Protein AF-0000000085137287 (afdb_homodimer)

Secondary structure (DSSP, 8-state):
--TT--HHHHHHHHGGGS-HHHHHHHHHHHH-HHHHTT--HHHHHHHHTS-HHHHHHHHHHTT-SSHHHHHHHHHHHHHHH------S-HHHHHHHHHHHHHHHHHHH--HHHHHHHHHHHHH-SEEEEE--HHHHHHHHHHHHHHHHTT--EEEE-SHHHHHHHHTT--TTEEEEEE-SSS-BHHHHHHHHHHHHTT-EEEEEES-SSSHHHHT-SEEEE-SS---TT-TT-HHHHHHHHHHHHHHHHHHHHH-HHHHHHHHHHHHHTGGGB-/--TT--HHHHHHHHGGGS-HHHHHHHHHHHH-HHHHTT--HHHHHHHHTS-HHHHHHHHHHTT-SSHHHHHHHHHHHHHHH------S-HHHHHHHHHHHHHHHHHHH--HHHHHHHHHHHHH-SEEEEE--HHHHHHHHHHHHHHHHTT--EEEE-SHHHHHHHHTT--TTEEEEEE-SSS-BHHHHHHHHHHHHTT-EEEEEES-SSSHHHHT-SEEEE-SS---TT-TT-HHHHHHHHHHHHHHHHHHHHH-HHHHHHHHHHHHHTGGGB-

Nearest PDB structures (foldseek):
  4ivn-assembly1_A  TM=9.674E-01  e=2.406E-26  Vibrio vulnificus YJ016
  4ivn-assembly1_B  TM=9.584E-01  e=4.253E-26  Vibrio vulnificus YJ016
  7en7-assembly1_A  TM=9.319E-01  e=2.308E-12  Escherichia coli K-12
  7en6-assembly1_C  TM=9.602E-01  e=1.830E-11  Escherichia coli
  7en6-assembly1_D  TM=8.905E-01  e=4.078E-12  Escherichia coli

Solvent-accessible surface area (backbone atoms only — not comparable to full-atom values): 27866 Å² total; per-residue (Å²): 104,73,96,81,66,54,50,63,61,51,47,68,73,44,34,85,75,44,56,71,68,46,25,46,43,46,50,49,42,70,73,42,50,82,60,51,37,50,48,39,65,58,43,47,13,58,76,50,72,56,42,55,68,54,52,40,47,46,21,42,74,72,49,22,95,28,54,47,51,36,35,38,45,47,48,55,46,51,53,66,68,46,72,62,68,72,75,60,59,66,64,56,53,54,51,50,47,35,39,47,13,42,52,46,14,62,70,60,53,52,64,67,51,51,50,52,51,31,51,47,60,67,71,27,71,30,35,42,32,40,18,48,73,64,31,25,46,54,41,51,50,45,47,50,54,32,53,38,39,69,44,53,64,48,75,31,58,49,59,69,59,33,36,62,48,23,68,67,48,52,64,54,33,30,36,39,40,33,31,52,68,26,36,46,46,63,57,50,53,28,50,52,41,25,44,74,45,61,30,55,30,36,33,43,22,24,50,82,54,28,67,41,50,74,70,34,78,41,71,49,48,18,24,54,46,54,37,61,87,38,73,73,38,60,30,41,47,50,11,48,50,47,52,48,49,51,40,53,53,47,41,35,72,72,35,66,65,29,51,54,34,34,51,51,50,39,59,72,50,41,83,52,40,89,104,73,96,82,66,54,50,65,60,52,46,69,73,44,33,86,75,44,56,72,67,48,25,47,42,46,51,49,42,69,73,43,52,80,59,50,38,49,48,41,64,56,42,46,13,57,76,49,72,55,42,54,68,55,51,40,48,46,21,41,74,73,48,22,93,29,54,47,51,36,34,36,44,47,47,53,45,50,53,66,68,47,71,62,70,74,74,62,59,66,65,57,53,54,51,50,46,35,40,46,12,43,54,46,15,63,69,60,53,52,64,68,50,51,50,53,51,31,51,48,59,68,69,29,69,31,36,41,32,40,17,46,73,64,33,26,48,54,40,48,50,44,47,51,54,32,53,39,39,68,44,54,63,48,76,33,56,49,58,69,59,33,36,63,48,24,67,67,47,54,64,53,33,30,36,38,41,35,32,53,67,26,37,46,45,63,57,49,53,26,51,52,40,26,43,73,44,60,30,55,31,36,33,42,22,24,49,85,52,28,69,41,50,74,70,33,77,41,69,50,46,17,24,54,47,55,37,61,88,39,73,73,39,61,30,42,48,50,12,47,49,48,52,46,49,50,41,53,54,48,40,36,73,71,36,65,64,28,51,52,35,33,50,51,50,39,59,72,51,42,84,51,40,92

pLDDT: mean 93.68, std 9.42, range [44.84, 98.94]

Sequence (548 aa):
MPENENLLLRLRQSVDGYSRTQQKLGEFVLSDPAKVVYLTITELARESGTSEASVTRLCRTLGCKGYNEFKMALALDLRQVQSVEYGGDEIDNVVNESVQALQDTAKLLDRTLLEAATLALHQAQSVQIYGVAASAILGEYLHYKLLRLGKPAQLFSDMHRAAMNATTLSKNTFVVAISSSGSTRDLLHVVKLARKQGVRVLALSNTPRSPLASLSDIQLVAAKPEGPLSAGALNAKVGVMLLVELLTTSLIALDHKYSDVSQQTASATLPLLLMPENENLLLRLRQSVDGYSRTQQKLGEFVLSDPAKVVYLTITELARESGTSEASVTRLCRTLGCKGYNEFKMALALDLRQVQSVEYGGDEIDNVVNESVQALQDTAKLLDRTLLEAATLALHQAQSVQIYGVAASAILGEYLHYKLLRLGKPAQLFSDMHRAAMNATTLSKNTFVVAISSSGSTRDLLHVVKLARKQGVRVLALSNTPRSPLASLSDIQLVAAKPEGPLSAGALNAKVGVMLLVELLTTSLIALDHKYSDVSQQTASATLPLLL

Organism: Escherichia coli (strain 55989 / EAEC) (NCBI:txid585055)

Radius of gyration: 25.19 Å; Cα contacts (8 Å, |Δi|>4): 951; chains: 2; bounding box: 52×84×53 Å

InterPro domains:
  IPR000281 Helix-turn-helix protein RpiR [PF01418] (6-78)
  IPR000281 Helix-turn-helix protein RpiR [PS51071] (5-81)
  IPR001347 SIS domain [PF01380] (121-249)
  IPR001347 SIS domain [PS51464] (117-257)
  IPR009057 Homedomain-like superfamily [SSF46689] (6-79)
  IPR035472 RpiR-like, SIS domain [cd05013] (114-247)
  IPR036388 Winged helix-like DNA-binding domain superfamily [G3DSA:1.10.10.10] (1-81)
  IPR046348 SIS domain superfamily [SSF53697] (89-258)
  IPR047640 HTH-type transcriptional regulator RpiR-like [PTHR30514] (6-258)

Foldseek 3Di:
DPPDDQLLVVLVVCLVVDDPLSVLLSVVCNVCVVVLLQDDLQRSCVVSVHDSVSQQVNCVVSPHNGDQSVSVSSVVNVCVVCCPCVVDDPVVVLVVLQVVLQVVLVVQFDVVLLVVVLVLQVQAQEEEEEDEDLQLVLVVLLVVLCVLQVHHYDYDHDLVVLQVVLQPDAQSYEYEYEDARQEDVSSLVSLVNNVVNVHAYEYEYQDCDHSNNVSHPGYRHGHDGDGSVQPNRSSSSVSSNVSSVSSSVVNCVVDVSRVVSSVVVVVVCVVVDD/DPPDDQLLVVLVVCLVVDDPLSNLLSVVCNVCVVVLLQDDLQRSCVVSVHDSVSQQVNCVVSPHNGDQSVSVSSVVNVCVVCCPPVVDDPVVVLVVLQVVLQVVLVVQFDVVLLVVVLVLQLQAQEEEEEDEDLQLVLVVLLVVLCVLQVHHYDYDHDLVVLQVVLQPDAQSYEYEYEDARQEDVSSLVSLVNNVVNVHAYEYEYQDCDHSNNVSHPGYRHGHDGDGSVQPNRSSSSVSSNVSSVSSSVVNCVVDVSRVVSSVVVVVVCVVVDD

Structure (mmCIF, N/CA/C/O backbone):
data_AF-0000000085137287-model_v1
#
loop_
_entity.id
_entity.type
_entity.pdbx_description
1 polymer 'Putative Transcriptional regulator'
#
loop_
_atom_site.group_PDB
_atom_site.id
_atom_site.type_symbol
_atom_site.label_atom_id
_atom_site.label_alt_id
_atom_site.label_comp_id
_atom_site.label_asym_id
_atom_site.label_entity_id
_atom_site.label_seq_id
_atom_site.pdbx_PDB_ins_code
_atom_site.Cartn_x
_atom_site.Cartn_y
_atom_site.Cartn_z
_atom_site.occupancy
_atom_site.B_iso_or_equiv
_atom_site.auth_seq_id
_atom_site.auth_comp_id
_atom_site.auth_asym_id
_atom_site.auth_atom_id
_atom_site.pdbx_PDB_model_num
ATOM 1 N N . MET A 1 1 ? 10.32 31.641 5.863 1 45.12 1 MET A N 1
ATOM 2 C CA . MET A 1 1 ? 11.188 31.812 7.023 1 45.12 1 MET A CA 1
ATOM 3 C C . MET A 1 1 ? 12.656 31.797 6.613 1 45.12 1 MET A C 1
ATOM 5 O O . MET A 1 1 ? 13.031 31.125 5.652 1 45.12 1 MET A O 1
ATOM 9 N N . PRO A 1 2 ? 13.414 32.562 7.152 1 45.84 2 PRO A N 1
ATOM 10 C CA . PRO A 1 2 ? 14.844 32.438 6.848 1 45.84 2 PRO A CA 1
ATOM 11 C C . PRO A 1 2 ? 15.383 31.031 7.117 1 45.84 2 PRO A C 1
ATOM 13 O O . PRO A 1 2 ? 14.883 30.328 8.008 1 45.84 2 PRO A O 1
ATOM 16 N N . GLU A 1 3 ? 15.977 30.281 6.156 1 51.47 3 GLU A N 1
ATOM 17 C CA . GLU A 1 3 ? 16.547 28.938 6.031 1 51.47 3 GLU A CA 1
ATOM 18 C C . GLU A 1 3 ? 17.109 28.453 7.363 1 51.47 3 GLU A C 1
ATOM 20 O O . GLU A 1 3 ? 17.047 27.266 7.668 1 51.47 3 GLU A O 1
ATOM 25 N N . ASN A 1 4 ? 17.703 29.5 8.188 1 52.53 4 ASN A N 1
ATOM 26 C CA . ASN A 1 4 ? 18.641 29.141 9.242 1 52.53 4 ASN A CA 1
ATOM 27 C C . ASN A 1 4 ? 18.078 29.453 10.625 1 52.53 4 ASN A C 1
ATOM 29 O O . ASN A 1 4 ? 18.812 29.484 11.609 1 52.53 4 ASN A O 1
ATOM 33 N N . GLU A 1 5 ? 16.688 29.797 10.773 1 69.31 5 GLU A N 1
ATOM 34 C CA . GLU A 1 5 ? 16.391 30.203 12.141 1 69.31 5 GLU A CA 1
ATOM 35 C C . GLU A 1 5 ? 15.672 29.094 12.906 1 69.31 5 GLU A C 1
ATOM 37 O O . GLU A 1 5 ? 14.773 28.453 12.375 1 69.31 5 GLU A O 1
ATOM 42 N N . ASN A 1 6 ? 16.156 28.703 14.102 1 86.44 6 ASN A N 1
ATOM 43 C CA . ASN A 1 6 ? 15.633 27.719 15.047 1 86.44 6 ASN A CA 1
ATOM 44 C C . ASN A 1 6 ? 14.312 28.172 15.664 1 86.44 6 ASN A C 1
ATOM 46 O O . ASN A 1 6 ? 14.297 29.047 16.547 1 86.44 6 ASN A O 1
ATOM 50 N N . LEU A 1 7 ? 13.219 27.75 15.109 1 92.75 7 LEU A N 1
ATOM 51 C CA . LEU A 1 7 ? 11.867 28.109 15.523 1 92.75 7 LEU A CA 1
ATOM 52 C C . LEU A 1 7 ? 11.68 27.906 17.016 1 92.75 7 LEU A C 1
ATOM 54 O O . LEU A 1 7 ? 11.109 28.75 17.703 1 92.75 7 LEU A O 1
ATOM 58 N N . LEU A 1 8 ? 12.188 26.844 17.484 1 92.81 8 LEU A N 1
ATOM 59 C CA . LEU A 1 8 ? 12.031 26.516 18.891 1 92.81 8 LEU A CA 1
ATOM 60 C C . LEU A 1 8 ? 12.773 27.516 19.766 1 92.81 8 LEU A C 1
ATOM 62 O O . LEU A 1 8 ? 12.266 27.922 20.812 1 92.81 8 LEU A O 1
ATOM 66 N N . LEU A 1 9 ? 13.953 27.812 19.359 1 91.25 9 LEU A N 1
ATOM 67 C CA . LEU A 1 9 ? 14.742 28.797 20.094 1 91.25 9 LEU A CA 1
ATOM 68 C C . LEU A 1 9 ? 14.039 30.156 20.109 1 91.25 9 LEU A C 1
ATOM 70 O O . LEU A 1 9 ? 13.969 30.812 21.141 1 91.25 9 LEU A O 1
ATOM 74 N N . ARG A 1 10 ? 13.492 30.562 19.016 1 92.06 10 ARG A N 1
ATOM 75 C CA . ARG A 1 10 ? 12.766 31.812 18.922 1 92.06 10 ARG A CA 1
ATOM 76 C C . ARG A 1 10 ? 11.531 31.812 19.812 1 92.06 10 ARG A C 1
ATOM 78 O O . ARG A 1 10 ? 11.258 32.781 20.516 1 92.06 10 ARG A O 1
ATOM 85 N N . LEU A 1 11 ? 10.844 30.75 19.719 1 93.56 11 LEU A N 1
ATOM 86 C CA . LEU A 1 11 ? 9.648 30.609 20.531 1 93.56 11 LEU A CA 1
ATOM 87 C C . LEU A 1 11 ? 9.984 30.688 22.016 1 93.56 11 LEU A C 1
ATOM 89 O O . LEU A 1 11 ? 9.32 31.391 22.781 1 93.56 11 LEU A O 1
ATOM 93 N N . ARG A 1 12 ? 11.016 30.062 22.438 1 92.44 12 ARG A N 1
ATOM 94 C CA . ARG A 1 12 ? 11.438 30.031 23.844 1 92.44 12 ARG A CA 1
ATOM 95 C C . ARG A 1 12 ? 11.836 31.422 24.328 1 92.44 12 ARG A C 1
ATOM 97 O O . ARG A 1 12 ? 11.555 31.797 25.469 1 92.44 12 ARG A O 1
ATOM 104 N N . GLN A 1 13 ? 12.414 32.125 23.438 1 91.56 13 GLN A N 1
ATOM 105 C CA . GLN A 1 13 ? 12.953 33.438 23.812 1 91.56 13 GLN A CA 1
ATOM 106 C C . GLN A 1 13 ? 11.852 34.5 23.844 1 91.56 13 GLN A C 1
ATOM 108 O O . GLN A 1 13 ? 11.953 35.469 24.578 1 91.56 13 GLN A O 1
ATOM 113 N N . SER A 1 14 ? 10.805 34.25 23.156 1 91.75 14 SER A N 1
ATOM 114 C CA . SER A 1 14 ? 9.844 35.312 22.953 1 91.75 14 SER A CA 1
ATOM 115 C C . SER A 1 14 ? 8.516 35.031 23.641 1 91.75 14 SER A C 1
ATOM 117 O O . SER A 1 14 ? 7.68 35.906 23.797 1 91.75 14 SER A O 1
ATOM 119 N N . VAL A 1 15 ? 8.328 33.844 24.156 1 91.81 15 VAL A N 1
ATOM 120 C CA . VAL A 1 15 ? 7.008 33.375 24.547 1 91.81 15 VAL A CA 1
ATOM 121 C C . VAL A 1 15 ? 6.484 34.188 25.734 1 91.81 15 VAL A C 1
ATOM 123 O O . VAL A 1 15 ? 5.281 34.438 25.844 1 91.81 15 VAL A O 1
ATOM 126 N N . ASP A 1 16 ? 7.312 34.75 26.531 1 90.81 16 ASP A N 1
ATOM 127 C CA . ASP A 1 16 ? 6.91 35.5 27.719 1 90.81 16 ASP A CA 1
ATOM 128 C C . ASP A 1 16 ? 6.316 36.844 27.328 1 90.81 16 ASP A C 1
ATOM 130 O O . ASP A 1 16 ? 5.574 37.438 28.109 1 90.81 16 ASP A O 1
ATOM 134 N N . GLY A 1 17 ? 6.629 37.25 26.125 1 91.62 17 GLY A N 1
ATOM 135 C CA . GLY A 1 17 ? 6.152 38.562 25.688 1 91.62 17 GLY A CA 1
ATOM 136 C C . GLY A 1 17 ? 4.891 38.469 24.844 1 91.62 17 GLY A C 1
ATOM 137 O O . GLY A 1 17 ? 4.348 39.5 24.438 1 91.62 17 GLY A O 1
ATOM 138 N N . TYR A 1 18 ? 4.43 37.312 24.656 1 92.31 18 TYR A N 1
ATOM 139 C CA . TYR A 1 18 ? 3.258 37.156 23.812 1 92.31 18 TYR A CA 1
ATOM 140 C C . TYR A 1 18 ? 1.977 37.438 24.594 1 92.31 18 TYR A C 1
ATOM 142 O O . TYR A 1 18 ? 2.006 37.594 25.812 1 92.31 18 TYR A O 1
ATOM 150 N N . SER A 1 19 ? 0.883 37.625 23.797 1 93.44 19 SER A N 1
ATOM 151 C CA . SER A 1 19 ? -0.431 37.688 24.422 1 93.44 19 SER A CA 1
ATOM 152 C C . SER A 1 19 ? -0.717 36.438 25.234 1 93.44 19 SER A C 1
ATOM 154 O O . SER A 1 19 ? -0.031 35.406 25.078 1 93.44 19 SER A O 1
ATOM 156 N N . ARG A 1 20 ? -1.641 36.469 26.125 1 93.94 20 ARG A N 1
ATOM 157 C CA . ARG A 1 20 ? -1.972 35.344 27 1 93.94 20 ARG A CA 1
ATOM 158 C C . ARG A 1 20 ? -2.273 34.094 26.188 1 93.94 20 ARG A C 1
ATOM 160 O O . ARG A 1 20 ? -1.801 33 26.516 1 93.94 20 ARG A O 1
ATOM 167 N N . THR A 1 21 ? -2.994 34.281 25.172 1 94.44 21 THR A N 1
ATOM 168 C CA . THR A 1 21 ? -3.383 33.156 24.328 1 94.44 21 THR A CA 1
ATOM 169 C C . THR A 1 21 ? -2.172 32.594 23.594 1 94.44 21 THR A C 1
ATOM 171 O O . THR A 1 21 ? -2.004 31.359 23.531 1 94.44 21 THR A O 1
ATOM 174 N N . GLN A 1 22 ? -1.353 33.438 23.062 1 93.81 22 GLN A N 1
ATOM 175 C CA . GLN A 1 22 ? -0.163 32.969 22.344 1 93.81 22 GLN A CA 1
ATOM 176 C C . GLN A 1 22 ? 0.84 32.344 23.297 1 93.81 22 GLN A C 1
ATOM 178 O O . GLN A 1 22 ? 1.541 31.391 22.922 1 93.81 22 GLN A O 1
ATOM 183 N N . GLN A 1 23 ? 0.881 32.875 24.469 1 94.94 23 GLN A N 1
ATOM 184 C CA . GLN A 1 23 ? 1.752 32.281 25.484 1 94.94 23 GLN A CA 1
ATOM 185 C C . GLN A 1 23 ? 1.313 30.859 25.812 1 94.94 23 GLN A C 1
ATOM 187 O O . GLN A 1 23 ? 2.145 29.938 25.906 1 94.94 23 GLN A O 1
ATOM 192 N N . LYS A 1 24 ? 0.091 30.734 26.016 1 96 24 LYS A N 1
ATOM 193 C CA . LYS A 1 24 ? -0.47 29.406 26.281 1 96 24 LYS A CA 1
ATOM 194 C C . LYS A 1 24 ? -0.143 28.438 25.156 1 96 24 LYS A C 1
ATOM 196 O O . LYS A 1 24 ? 0.301 27.312 25.422 1 96 24 LYS A O 1
ATOM 201 N N . LEU A 1 25 ? -0.329 28.828 23.984 1 96.19 25 LEU A N 1
ATOM 202 C CA . LEU A 1 25 ? -0.044 28.016 22.797 1 96.19 25 LEU A CA 1
ATOM 203 C C . LEU A 1 25 ? 1.448 27.719 22.703 1 96.19 25 LEU A C 1
ATOM 205 O O . LEU A 1 25 ? 1.841 26.578 22.438 1 96.19 25 LEU A O 1
ATOM 209 N N . GLY A 1 26 ? 2.211 28.781 22.812 1 95.56 26 GLY A N 1
ATOM 210 C CA . GLY A 1 26 ? 3.654 28.609 22.766 1 95.56 26 GLY A CA 1
ATOM 211 C C . GLY A 1 26 ? 4.18 27.641 23.797 1 95.56 26 GLY A C 1
ATOM 212 O O . GLY A 1 26 ? 5.027 26.797 23.5 1 95.56 26 GLY A O 1
ATOM 213 N N . GLU A 1 27 ? 3.707 27.703 25.031 1 95.88 27 GLU A N 1
ATOM 214 C CA . GLU A 1 27 ? 4.109 26.797 26.109 1 95.88 27 GLU A CA 1
ATOM 215 C C . GLU A 1 27 ? 3.693 25.359 25.812 1 95.88 27 GLU A C 1
ATOM 217 O O . GLU A 1 27 ? 4.426 24.422 26.125 1 95.88 27 GLU A O 1
ATOM 222 N N . PHE A 1 28 ? 2.537 25.266 25.266 1 96.81 28 PHE A N 1
ATOM 223 C CA . PHE A 1 28 ? 2.084 23.938 24.859 1 96.81 28 PHE A CA 1
ATOM 224 C C . PHE A 1 28 ? 3.045 23.328 23.844 1 96.81 28 PHE A C 1
ATOM 226 O O . PHE A 1 28 ? 3.457 22.188 23.984 1 96.81 28 PHE A O 1
ATOM 233 N N . VAL A 1 29 ? 3.428 24.047 22.812 1 96.69 29 VAL A N 1
ATOM 234 C CA . VAL A 1 29 ? 4.344 23.578 21.781 1 96.69 29 VAL A CA 1
ATOM 235 C C . VAL A 1 29 ? 5.688 23.219 22.406 1 96.69 29 VAL A C 1
ATOM 237 O O . VAL A 1 29 ? 6.246 22.156 22.094 1 96.69 29 VAL A O 1
ATOM 240 N N . LEU A 1 30 ? 6.164 24.062 23.312 1 95.5 30 LEU A N 1
ATOM 241 C CA . LEU A 1 30 ? 7.477 23.875 23.922 1 95.5 30 LEU A CA 1
ATOM 242 C C . LEU A 1 30 ? 7.48 22.656 24.828 1 95.5 30 LEU A C 1
ATOM 244 O O . LEU A 1 30 ? 8.523 22.031 25.016 1 95.5 30 LEU A O 1
ATOM 248 N N . SER A 1 31 ? 6.375 22.328 25.375 1 96.19 31 SER A N 1
ATOM 249 C CA . SER A 1 31 ? 6.289 21.219 26.312 1 96.19 31 SER A CA 1
ATOM 250 C C . SER A 1 31 ? 6.516 19.875 25.625 1 96.19 31 SER A C 1
ATOM 252 O O . SER A 1 31 ? 7.055 18.938 26.219 1 96.19 31 SER A O 1
ATOM 254 N N . ASP A 1 32 ? 6.078 19.734 24.328 1 95.62 32 ASP A N 1
ATOM 255 C CA . ASP A 1 32 ? 6.258 18.5 23.594 1 95.62 32 ASP A CA 1
ATOM 256 C C . ASP A 1 32 ? 6.254 18.734 22.094 1 95.62 32 ASP A C 1
ATOM 258 O O . ASP A 1 32 ? 5.344 18.297 21.391 1 95.62 32 ASP A O 1
ATOM 262 N N . PRO A 1 33 ? 7.305 19.328 21.609 1 94.38 33 PRO A N 1
ATOM 263 C CA . PRO A 1 33 ? 7.359 19.641 20.188 1 94.38 33 PRO A CA 1
ATOM 264 C C . PRO A 1 33 ? 7.273 18.406 19.297 1 94.38 33 PRO A C 1
ATOM 266 O O . PRO A 1 33 ? 6.727 18.469 18.188 1 94.38 33 PRO A O 1
ATOM 269 N N . ALA A 1 34 ? 7.734 17.297 19.781 1 92.38 34 ALA A N 1
ATOM 270 C CA . ALA A 1 34 ? 7.723 16.047 19 1 92.38 34 ALA A CA 1
ATOM 271 C C . ALA A 1 34 ? 6.293 15.578 18.75 1 92.38 34 ALA A C 1
ATOM 273 O O . ALA A 1 34 ? 6 14.977 17.719 1 92.38 34 ALA A O 1
ATOM 274 N N . LYS A 1 35 ? 5.473 15.836 19.656 1 94.12 35 LYS A N 1
ATOM 275 C CA . LYS A 1 35 ? 4.059 15.5 19.516 1 94.12 35 LYS A CA 1
ATOM 276 C C . LYS A 1 35 ? 3.357 16.484 18.562 1 94.12 35 LYS A C 1
ATOM 278 O O . LYS A 1 35 ? 2.539 16.062 17.734 1 94.12 35 LYS A O 1
ATOM 283 N N . VAL A 1 36 ? 3.67 17.734 18.656 1 94.88 36 VAL A N 1
ATOM 284 C CA . VAL A 1 36 ? 2.984 18.797 17.938 1 94.88 36 VAL A CA 1
ATOM 285 C C . VAL A 1 36 ? 3.176 18.625 16.438 1 94.88 36 VAL A C 1
ATOM 287 O O . VAL A 1 36 ? 2.27 18.906 15.641 1 94.88 36 VAL A O 1
ATOM 290 N N . VAL A 1 37 ? 4.285 18.062 16.047 1 92.88 37 VAL A N 1
ATOM 291 C CA . VAL A 1 37 ? 4.613 17.891 14.633 1 92.88 37 VAL A CA 1
ATOM 292 C C . VAL A 1 37 ? 3.561 17.016 13.961 1 92.88 37 VAL A C 1
ATOM 294 O O . VAL A 1 37 ? 3.389 17.062 12.734 1 92.88 37 VAL A O 1
ATOM 297 N N . TYR A 1 38 ? 2.779 16.281 14.695 1 92.31 38 TYR A N 1
ATOM 298 C CA . TYR A 1 38 ? 1.839 15.32 14.125 1 92.31 38 TYR A CA 1
ATOM 299 C C . TYR A 1 38 ? 0.4 15.781 14.336 1 92.31 38 TYR A C 1
ATOM 301 O O . TYR A 1 38 ? -0.541 15.094 13.93 1 92.31 38 TYR A O 1
ATOM 309 N N . LEU A 1 39 ? 0.217 16.906 14.93 1 92.31 39 LEU A N 1
ATOM 310 C CA . LEU A 1 39 ? -1.128 17.406 15.18 1 92.31 39 LEU A CA 1
ATOM 311 C C . LEU A 1 39 ? -1.626 18.25 14.008 1 92.31 39 LEU A C 1
ATOM 313 O O . LEU A 1 39 ? -0.856 19 13.406 1 92.31 39 LEU A O 1
ATOM 317 N N . THR A 1 40 ? -2.885 18.078 13.719 1 90.44 40 THR A N 1
ATOM 318 C CA . THR A 1 40 ? -3.521 19.031 12.82 1 90.44 40 THR A CA 1
ATOM 319 C C . THR A 1 40 ? -3.756 20.359 13.531 1 90.44 40 THR A C 1
ATOM 321 O O . THR A 1 40 ? -3.621 20.453 14.75 1 90.44 40 THR A O 1
ATOM 324 N N . ILE A 1 41 ? -4.055 21.359 12.688 1 91.25 41 ILE A N 1
ATOM 325 C CA . ILE A 1 41 ? -4.324 22.672 13.281 1 91.25 41 ILE A CA 1
ATOM 326 C C . ILE A 1 41 ? -5.523 22.562 14.227 1 91.25 41 ILE A C 1
ATOM 328 O O . ILE A 1 41 ? -5.543 23.188 15.289 1 91.25 41 ILE A O 1
ATOM 332 N N . THR A 1 42 ? -6.469 21.703 13.867 1 90.12 42 THR A N 1
ATOM 333 C CA . THR A 1 42 ? -7.66 21.484 14.688 1 90.12 42 THR A CA 1
ATOM 334 C C . THR A 1 42 ? -7.293 20.812 16.016 1 90.12 42 THR A C 1
ATOM 336 O O . THR A 1 42 ? -7.77 21.234 17.078 1 90.12 42 THR A O 1
ATOM 339 N N . GLU A 1 43 ? -6.434 19.875 15.938 1 92.75 43 GLU A N 1
ATOM 340 C CA . GLU A 1 43 ? -6.016 19.156 17.141 1 92.75 43 GLU A CA 1
ATOM 341 C C . GLU A 1 43 ? -5.172 20.047 18.047 1 92.75 43 GLU A C 1
ATOM 343 O O . GLU A 1 43 ? -5.344 20.031 19.266 1 92.75 43 GLU A O 1
ATOM 348 N N . LEU A 1 44 ? -4.246 20.797 17.453 1 94.5 44 LEU A N 1
ATOM 349 C CA . LEU A 1 44 ? -3.416 21.688 18.25 1 94.5 44 LEU A CA 1
ATOM 350 C C . LEU A 1 44 ? -4.27 22.734 18.969 1 94.5 44 LEU A C 1
ATOM 352 O O . LEU A 1 44 ? -4.074 23 20.156 1 94.5 44 LEU A O 1
ATOM 356 N N . ALA A 1 45 ? -5.23 23.312 18.219 1 94.56 45 ALA A N 1
ATOM 357 C CA . ALA A 1 45 ? -6.145 24.281 18.812 1 94.56 45 ALA A CA 1
ATOM 358 C C . ALA A 1 45 ? -6.906 23.672 19.984 1 94.56 45 ALA A C 1
ATOM 360 O O . ALA A 1 45 ? -6.957 24.266 21.078 1 94.56 45 ALA A O 1
ATOM 361 N N . ARG A 1 46 ? -7.352 22.531 19.828 1 94 46 ARG A N 1
ATOM 362 C CA . ARG A 1 46 ? -8.156 21.844 20.844 1 94 46 ARG A CA 1
ATOM 363 C C . ARG A 1 46 ? -7.309 21.484 22.047 1 94 46 ARG A C 1
ATOM 365 O O . ARG A 1 46 ? -7.684 21.781 23.188 1 94 46 ARG A O 1
ATOM 372 N N . GLU A 1 47 ? -6.176 20.922 21.828 1 95.06 47 GLU A N 1
ATOM 373 C CA . GLU A 1 47 ? -5.344 20.406 22.906 1 95.06 47 GLU A CA 1
ATOM 374 C C . GLU A 1 47 ? -4.715 21.547 23.719 1 95.06 47 GLU A C 1
ATOM 376 O O . GLU A 1 47 ? -4.445 21.391 24.906 1 95.06 47 GLU A O 1
ATOM 381 N N . SER A 1 48 ? -4.477 22.625 23.062 1 95.75 48 SER A N 1
ATOM 382 C CA . SER A 1 48 ? -3.889 23.781 23.734 1 95.75 48 SER A CA 1
ATOM 383 C C . SER A 1 48 ? -4.961 24.656 24.344 1 95.75 48 SER A C 1
ATOM 385 O O . SER A 1 48 ? -4.648 25.641 25.031 1 95.75 48 SER A O 1
ATOM 387 N N . GLY A 1 49 ? -6.227 24.406 24.062 1 95.38 49 GLY A N 1
ATOM 388 C CA . GLY A 1 49 ? -7.32 25.203 24.594 1 95.38 49 GLY A CA 1
ATOM 389 C C . GLY A 1 49 ? -7.43 26.562 23.938 1 95.38 49 GLY A C 1
ATOM 390 O O . GLY A 1 49 ? -7.707 27.562 24.609 1 95.38 49 GLY A O 1
ATOM 391 N N . THR A 1 50 ? -7.125 26.578 22.688 1 95.56 50 THR A N 1
ATOM 392 C CA . THR A 1 50 ? -7.203 27.812 21.938 1 95.56 50 THR A CA 1
ATOM 393 C C . THR A 1 50 ? -8.023 27.625 20.656 1 95.56 50 THR A C 1
ATOM 395 O O . THR A 1 50 ? -8.828 26.703 20.562 1 95.56 50 THR A O 1
ATOM 398 N N . SER A 1 51 ? -7.906 28.562 19.719 1 93.56 51 SER A N 1
ATOM 399 C CA . SER A 1 51 ? -8.641 28.484 18.453 1 93.56 51 SER A CA 1
ATOM 400 C C . SER A 1 51 ? -7.691 28.297 17.281 1 93.56 51 SER A C 1
ATOM 402 O O . SER A 1 51 ? -6.484 28.516 17.391 1 93.56 51 SER A O 1
ATOM 404 N N . GLU A 1 52 ? -8.219 27.812 16.219 1 92.5 52 GLU A N 1
ATOM 405 C CA . GLU A 1 52 ? -7.426 27.672 14.992 1 92.5 52 GLU A CA 1
ATOM 406 C C . GLU A 1 52 ? -6.867 29.016 14.547 1 92.5 52 GLU A C 1
ATOM 408 O O . GLU A 1 52 ? -5.754 29.094 14.016 1 92.5 52 GLU A O 1
ATOM 413 N N . ALA A 1 53 ? -7.637 30.078 14.758 1 93.94 53 ALA A N 1
ATOM 414 C CA . ALA A 1 53 ? -7.172 31.422 14.43 1 93.94 53 ALA A CA 1
ATOM 415 C C . ALA A 1 53 ? -5.965 31.812 15.281 1 93.94 53 ALA A C 1
ATOM 417 O O . ALA A 1 53 ? -5.008 32.406 14.781 1 93.94 53 ALA A O 1
ATOM 418 N N . SER A 1 54 ? -6.012 31.469 16.547 1 95.56 54 SER A N 1
ATOM 419 C CA . SER A 1 54 ? -4.895 31.75 17.438 1 95.56 54 SER A CA 1
ATOM 420 C C . SER A 1 54 ? -3.641 31 17 1 95.56 54 SER A C 1
ATOM 422 O O . SER A 1 54 ? -2.533 31.531 17.078 1 95.56 54 SER A O 1
ATOM 424 N N . VAL A 1 55 ? -3.848 29.734 16.578 1 96.06 55 VAL A N 1
ATOM 425 C CA . VAL A 1 55 ? -2.73 28.938 16.094 1 96.06 55 VAL A CA 1
ATOM 426 C C . VAL A 1 55 ? -2.113 29.625 14.867 1 96.06 55 VAL A C 1
ATOM 428 O O . VAL A 1 55 ? -0.895 29.797 14.789 1 96.06 55 VAL A O 1
ATOM 431 N N . T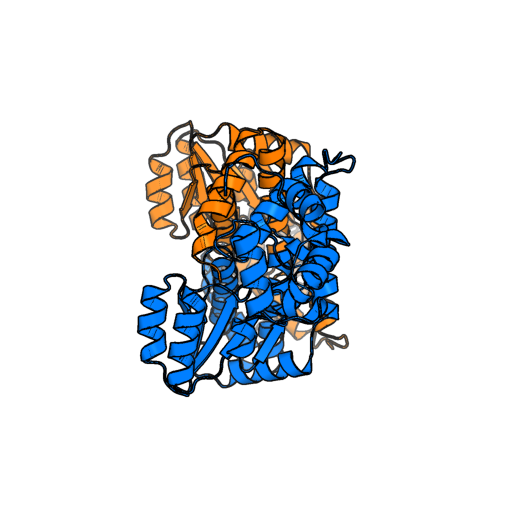HR A 1 56 ? -2.887 30.016 13.938 1 94.25 56 THR A N 1
ATOM 432 C CA . THR A 1 56 ? -2.424 30.672 12.727 1 94.25 56 THR A CA 1
ATOM 433 C C . THR A 1 56 ? -1.687 31.969 13.062 1 94.25 56 THR A C 1
ATOM 435 O O . THR A 1 56 ? -0.663 32.281 12.445 1 94.25 56 THR A O 1
ATOM 438 N N . ARG A 1 57 ? -2.182 32.656 14 1 94.88 57 ARG A N 1
ATOM 439 C CA . ARG A 1 57 ? -1.551 33.906 14.406 1 94.88 57 ARG A CA 1
ATOM 440 C C . ARG A 1 57 ? -0.171 33.656 15.008 1 94.88 57 ARG A C 1
ATOM 442 O O . ARG A 1 57 ? 0.775 34.406 14.727 1 94.88 57 ARG A O 1
ATOM 449 N N . LEU A 1 58 ? -0.113 32.688 15.836 1 95.25 58 LEU A N 1
ATOM 450 C CA . LEU A 1 58 ? 1.19 32.344 16.391 1 95.25 58 LEU A CA 1
ATOM 451 C C . LEU A 1 58 ? 2.184 32 15.289 1 95.25 58 LEU A C 1
ATOM 453 O O . LEU A 1 58 ? 3.342 32.406 15.336 1 95.25 58 LEU A O 1
ATOM 457 N N . CYS A 1 59 ? 1.699 31.156 14.359 1 94.75 59 CYS A N 1
ATOM 458 C CA . CYS A 1 59 ? 2.561 30.781 13.234 1 94.75 59 CYS A CA 1
ATOM 459 C C . CYS A 1 59 ? 3.096 32.031 12.531 1 94.75 59 CYS A C 1
ATOM 461 O O . CYS A 1 59 ? 4.293 32.125 12.25 1 94.75 59 CYS A O 1
ATOM 463 N N . ARG A 1 60 ? 2.264 32.969 12.344 1 93.25 60 ARG A N 1
ATOM 464 C CA . ARG A 1 60 ? 2.656 34.219 11.672 1 93.25 60 ARG A CA 1
ATOM 465 C C . ARG A 1 60 ? 3.635 35.031 12.523 1 93.25 60 ARG A C 1
ATOM 467 O O . ARG A 1 60 ? 4.598 35.594 12.008 1 93.25 60 ARG A O 1
ATOM 474 N N . THR A 1 61 ? 3.328 35.062 13.742 1 93.06 61 THR A N 1
ATOM 475 C CA . THR A 1 61 ? 4.207 35.781 14.672 1 93.06 61 THR A CA 1
ATOM 476 C C . THR A 1 61 ? 5.613 35.188 14.633 1 93.06 61 THR A C 1
ATOM 478 O O . THR A 1 61 ? 6.602 35.906 14.781 1 93.06 61 THR A O 1
ATOM 481 N N . LEU A 1 62 ? 5.629 33.938 14.391 1 93.62 62 LEU A N 1
ATOM 482 C CA . LEU A 1 62 ? 6.91 33.25 14.367 1 93.62 62 LEU A CA 1
ATOM 483 C C . LEU A 1 62 ? 7.52 33.281 12.969 1 93.62 62 LEU A C 1
ATOM 485 O O . LEU A 1 62 ? 8.531 32.625 12.719 1 93.62 62 LEU A O 1
ATOM 489 N N . GLY A 1 63 ? 6.82 33.906 12.07 1 91.81 63 GLY A N 1
ATOM 490 C CA . GLY A 1 63 ? 7.379 34.125 10.742 1 91.81 63 GLY A CA 1
ATOM 491 C C . GLY A 1 63 ? 6.965 33.094 9.734 1 91.81 63 GLY A C 1
ATOM 492 O O . GLY A 1 63 ? 7.555 33 8.656 1 91.81 63 GLY A O 1
ATOM 493 N N . CYS A 1 64 ? 6.012 32.281 10.125 1 93.5 64 CYS A N 1
ATOM 494 C CA . CYS A 1 64 ? 5.535 31.25 9.211 1 93.5 64 CYS A CA 1
ATOM 495 C C . CYS A 1 64 ? 4.289 31.719 8.469 1 93.5 64 CYS A C 1
ATOM 497 O O . CYS A 1 64 ? 3.426 32.375 9.055 1 93.5 64 CYS A O 1
ATOM 499 N N . LYS A 1 65 ? 4.133 31.312 7.254 1 88.75 65 LYS A N 1
ATOM 500 C CA . LYS A 1 65 ? 2.986 31.719 6.449 1 88.75 65 LYS A CA 1
ATOM 501 C C . LYS A 1 65 ? 1.724 30.969 6.863 1 88.75 65 LYS A C 1
ATOM 503 O O . LYS A 1 65 ? 0.609 31.438 6.609 1 88.75 65 LYS A O 1
ATOM 508 N N . GLY A 1 66 ? 1.996 29.844 7.457 1 89.94 66 GLY A N 1
ATOM 509 C CA . GLY A 1 66 ? 0.878 29.016 7.883 1 89.94 66 GLY A CA 1
ATOM 510 C C . GLY A 1 66 ? 1.288 27.891 8.812 1 89.94 66 GLY A C 1
ATOM 511 O O . GLY A 1 66 ? 2.443 27.812 9.234 1 89.94 66 GLY A O 1
ATOM 512 N N . TYR A 1 67 ? 0.299 27.141 9.141 1 92.81 67 TYR A N 1
ATOM 513 C CA . TYR A 1 67 ? 0.51 26.094 10.125 1 92.81 67 TYR A CA 1
ATOM 514 C C . TYR A 1 67 ? 1.464 25.031 9.594 1 92.81 67 TYR A C 1
ATOM 516 O O . TYR A 1 67 ? 2.312 24.516 10.336 1 92.81 67 TYR A O 1
ATOM 524 N N . ASN A 1 68 ? 1.327 24.719 8.32 1 91.25 68 ASN A N 1
ATOM 525 C CA . ASN A 1 68 ? 2.168 23.656 7.777 1 91.25 68 ASN A CA 1
ATOM 526 C C . ASN A 1 68 ? 3.629 24.078 7.691 1 91.25 68 ASN A C 1
ATOM 528 O O . ASN A 1 68 ? 4.531 23.266 7.867 1 91.25 68 ASN A O 1
ATOM 532 N N . GLU A 1 69 ? 3.83 25.297 7.367 1 91.5 69 GLU A N 1
ATOM 533 C CA . GLU A 1 69 ? 5.199 25.797 7.41 1 91.5 69 GLU A CA 1
ATOM 534 C C . GLU A 1 69 ? 5.746 25.797 8.836 1 91.5 69 GLU A C 1
ATOM 536 O O . GLU A 1 69 ? 6.922 25.5 9.047 1 91.5 69 GLU A O 1
ATOM 541 N N . PHE A 1 70 ? 4.891 26.203 9.781 1 94.06 70 PHE A N 1
ATOM 542 C CA . PHE A 1 70 ? 5.266 26.141 11.188 1 94.06 70 PHE A CA 1
ATOM 543 C C . PHE A 1 70 ? 5.68 24.719 11.578 1 94.06 70 PHE A C 1
ATOM 545 O O . PHE A 1 70 ? 6.734 24.531 12.188 1 94.06 70 PHE A O 1
ATOM 552 N N . LYS A 1 71 ? 4.891 23.719 11.164 1 94.06 71 LYS A N 1
ATOM 553 C CA . LYS A 1 71 ? 5.188 22.312 11.469 1 94.06 71 LYS A CA 1
ATOM 554 C C . LYS A 1 71 ? 6.504 21.891 10.828 1 94.06 71 LYS A C 1
ATOM 556 O O . LYS A 1 71 ? 7.289 21.156 11.445 1 94.06 71 LYS A O 1
ATOM 561 N N . MET A 1 72 ? 6.684 22.266 9.656 1 93.06 72 MET A N 1
ATOM 562 C CA . MET A 1 72 ? 7.922 21.922 8.961 1 93.06 72 MET A CA 1
ATOM 563 C C . MET A 1 72 ? 9.133 22.484 9.688 1 93.06 72 MET A C 1
ATOM 565 O O . MET A 1 72 ? 10.109 21.766 9.922 1 93.06 72 MET A O 1
ATOM 569 N N . ALA A 1 73 ? 9.047 23.734 10.031 1 93.5 73 ALA A N 1
ATOM 570 C CA . ALA A 1 73 ? 10.141 24.375 10.766 1 93.5 73 ALA A CA 1
ATOM 571 C C . ALA A 1 73 ? 10.414 23.641 12.078 1 93.5 73 ALA A C 1
ATOM 573 O O . ALA A 1 73 ? 11.57 23.422 12.445 1 93.5 73 ALA A O 1
ATOM 574 N N . LEU A 1 74 ? 9.352 23.328 12.758 1 93.75 74 LEU A N 1
ATOM 575 C CA . LEU A 1 74 ? 9.461 22.578 14.008 1 93.75 74 LEU A CA 1
ATOM 576 C C . LEU A 1 74 ? 10.164 21.25 13.789 1 93.75 74 LEU A C 1
ATOM 578 O O . LEU A 1 74 ? 11.055 20.875 14.555 1 93.75 74 LEU A O 1
ATOM 582 N N . ALA A 1 75 ? 9.75 20.562 12.766 1 92.94 75 ALA A N 1
ATOM 583 C CA . ALA A 1 75 ? 10.328 19.266 12.445 1 92.94 75 ALA A CA 1
ATOM 584 C C . ALA A 1 75 ? 11.82 19.375 12.148 1 92.94 75 ALA A C 1
ATOM 586 O O . ALA A 1 75 ? 12.609 18.531 12.578 1 92.94 75 ALA A O 1
ATOM 587 N N . LEU A 1 76 ? 12.164 20.344 11.422 1 91.19 76 LEU A N 1
ATOM 588 C CA . LEU A 1 76 ? 13.57 20.562 11.078 1 91.19 76 LEU A CA 1
ATOM 589 C C . LEU A 1 76 ? 14.398 20.859 12.32 1 91.19 76 LEU A C 1
ATOM 591 O O . LEU A 1 76 ? 15.523 20.375 12.453 1 91.19 76 LEU A O 1
ATOM 595 N N . ASP A 1 77 ? 13.844 21.609 13.219 1 91.75 77 ASP A N 1
ATOM 596 C CA . ASP A 1 77 ? 14.531 21.891 14.477 1 91.75 77 ASP A CA 1
ATOM 597 C C . ASP A 1 77 ? 14.766 20.625 15.281 1 91.75 77 ASP A C 1
ATOM 599 O O . ASP A 1 77 ? 15.844 20.422 15.844 1 91.75 77 ASP A O 1
ATOM 603 N N . LEU A 1 78 ? 13.781 19.891 15.328 1 90.06 78 LEU A N 1
ATOM 604 C CA . LEU A 1 78 ? 13.859 18.656 16.109 1 90.06 78 LEU A CA 1
ATOM 605 C C . LEU A 1 78 ? 14.898 17.719 15.516 1 90.06 78 LEU A C 1
ATOM 607 O O . LEU A 1 78 ? 15.602 17.016 16.25 1 90.06 78 LEU A O 1
ATOM 611 N N . ARG A 1 79 ? 14.938 17.641 14.234 1 85.69 79 ARG A N 1
ATOM 612 C CA . ARG A 1 79 ? 15.891 16.766 13.547 1 85.69 79 ARG A CA 1
ATOM 613 C C . ARG A 1 79 ? 17.328 17.188 13.844 1 85.69 79 ARG A C 1
ATOM 615 O O . ARG A 1 79 ? 18.219 16.344 13.93 1 85.69 79 ARG A O 1
ATOM 622 N N . GLN A 1 80 ? 17.562 18.438 13.953 1 81.56 80 GLN A N 1
ATOM 623 C CA . GLN A 1 80 ? 18.891 18.969 14.227 1 81.56 80 GLN A CA 1
ATOM 624 C C . GLN A 1 80 ? 19.344 18.594 15.633 1 81.56 80 GLN A C 1
ATOM 626 O O . GLN A 1 80 ? 20.547 18.391 15.875 1 81.56 80 GLN A O 1
ATOM 631 N N . VAL A 1 81 ? 18.438 18.562 16.531 1 75.12 81 VAL A N 1
ATOM 632 C CA . VAL A 1 81 ? 18.766 18.219 17.922 1 75.12 81 VAL A CA 1
ATOM 633 C C . VAL A 1 81 ? 19 16.719 18.031 1 75.12 81 VAL A C 1
ATOM 635 O O . VAL A 1 81 ? 19.828 16.266 18.812 1 75.12 81 VAL A O 1
ATOM 638 N N . GLN A 1 82 ? 18.109 15.969 17.469 1 66.12 82 GLN A N 1
ATOM 639 C CA . GLN A 1 82 ? 18.203 14.516 17.547 1 66.12 82 GLN A CA 1
ATOM 640 C C . GLN A 1 82 ? 19.391 13.984 16.734 1 66.12 82 GLN A C 1
ATOM 642 O O . GLN A 1 82 ? 19.391 14.062 15.508 1 66.12 82 GLN A O 1
ATOM 647 N N . SER A 1 83 ? 20.625 14.625 16.969 1 55.19 83 SER A N 1
ATOM 648 C CA . SER A 1 83 ? 21.734 13.906 16.344 1 55.19 83 SER A CA 1
ATOM 649 C C . SER A 1 83 ? 21.438 12.406 16.266 1 55.19 83 SER A C 1
ATOM 651 O O . SER A 1 83 ? 21.828 11.648 17.156 1 55.19 83 SER A O 1
ATOM 653 N N . VAL A 1 84 ? 20.281 12.086 16.219 1 46.19 84 VAL A N 1
ATOM 654 C CA . VAL A 1 84 ? 19.703 10.867 16.781 1 46.19 84 VAL A CA 1
ATOM 655 C C . VAL A 1 84 ? 20.469 9.648 16.281 1 46.19 84 VAL A C 1
ATOM 657 O O . VAL A 1 84 ? 20.625 9.453 15.07 1 46.19 84 VAL A O 1
ATOM 660 N N . GLU A 1 85 ? 21.172 9.188 17.047 1 46.81 85 GLU A N 1
ATOM 661 C CA . GLU A 1 85 ? 21.875 7.91 17.172 1 46.81 85 GLU A CA 1
ATOM 662 C C . GLU A 1 85 ? 20.984 6.754 16.734 1 46.81 85 GLU A C 1
ATOM 664 O O . GLU A 1 85 ? 20.094 6.332 17.469 1 46.81 85 GLU A O 1
ATOM 669 N N . TYR A 1 86 ? 20.562 6.77 15.57 1 47.62 86 TYR A N 1
ATOM 670 C CA . TYR A 1 86 ? 19.891 5.543 15.148 1 47.62 86 TYR A CA 1
ATOM 671 C C . TYR A 1 86 ? 20.656 4.316 15.633 1 47.62 86 TYR A C 1
ATOM 673 O O . TYR A 1 86 ? 21.594 3.855 14.969 1 47.62 86 TYR A O 1
ATOM 681 N N . GLY A 1 87 ? 20.938 4.449 17.016 1 51.97 87 GLY A N 1
ATOM 682 C CA . GLY A 1 87 ? 21.672 3.305 17.531 1 51.97 87 GLY A CA 1
ATOM 683 C C . GLY A 1 87 ? 21.031 1.976 17.172 1 51.97 87 GLY A C 1
ATOM 684 O O . GLY A 1 87 ? 21.703 0.941 17.156 1 51.97 87 GLY A O 1
ATOM 685 N N . GLY A 1 88 ? 19.703 1.891 17.047 1 61.44 88 GLY A N 1
ATOM 686 C CA . GLY A 1 88 ? 19.094 0.598 16.766 1 61.44 88 GLY A CA 1
ATOM 687 C C . GLY A 1 88 ? 19.094 0.239 15.297 1 61.44 88 GLY A C 1
ATOM 688 O O . GLY A 1 88 ? 19.531 1.027 14.461 1 61.44 88 GLY A O 1
ATOM 689 N N . ASP A 1 89 ? 18.969 -0.923 15.047 1 81.56 89 ASP A N 1
ATOM 690 C CA . ASP A 1 89 ? 18.844 -1.455 13.695 1 81.56 89 ASP A CA 1
ATOM 691 C C . ASP A 1 89 ? 17.656 -0.819 12.961 1 81.56 89 ASP A C 1
ATOM 693 O O . ASP A 1 89 ? 16.516 -1.003 13.344 1 81.56 89 ASP A O 1
ATOM 697 N N . GLU A 1 90 ? 17.906 0.143 12.133 1 88.75 90 GLU A N 1
ATOM 698 C CA . GLU A 1 90 ? 16.922 0.875 11.328 1 88.75 90 GLU A CA 1
ATOM 699 C C . GLU A 1 90 ? 15.867 -0.063 10.75 1 88.75 90 GLU A C 1
ATOM 701 O O . GLU A 1 90 ? 14.695 0.299 10.656 1 88.75 90 GLU A O 1
ATOM 706 N N . ILE A 1 91 ? 16.281 -1.242 10.523 1 91.19 91 ILE A N 1
ATOM 707 C CA . ILE A 1 91 ? 15.367 -2.234 9.977 1 91.19 91 ILE A CA 1
ATOM 708 C C . ILE A 1 91 ? 14.32 -2.592 11.031 1 91.19 91 ILE A C 1
ATOM 710 O O . ILE A 1 91 ? 13.117 -2.555 10.75 1 91.19 91 ILE A O 1
ATOM 714 N N . ASP A 1 92 ? 14.758 -2.842 12.203 1 92.62 92 ASP A N 1
ATOM 715 C CA . ASP A 1 92 ? 13.844 -3.207 13.281 1 92.62 92 ASP A CA 1
ATOM 716 C C . ASP A 1 92 ? 12.867 -2.072 13.586 1 92.62 92 ASP A C 1
ATOM 718 O O . ASP A 1 92 ? 11.695 -2.314 13.867 1 92.62 92 ASP A O 1
ATOM 722 N N . ASN A 1 93 ? 13.367 -0.897 13.531 1 94.38 93 ASN A N 1
ATOM 723 C CA . ASN A 1 93 ? 12.508 0.253 13.797 1 94.38 93 ASN A CA 1
ATOM 724 C C . ASN A 1 93 ? 11.391 0.368 12.773 1 94.38 93 ASN A C 1
ATOM 726 O O . ASN A 1 93 ? 10.227 0.571 13.133 1 94.38 93 ASN A O 1
ATOM 730 N N . VAL A 1 94 ? 11.75 0.207 11.516 1 96.12 94 VAL A N 1
ATOM 731 C CA . VAL A 1 94 ? 10.758 0.301 10.445 1 96.12 94 VAL A CA 1
ATOM 732 C C . VAL A 1 94 ? 9.719 -0.806 10.609 1 96.12 94 VAL A C 1
ATOM 734 O O . VAL A 1 94 ? 8.516 -0.554 10.516 1 96.12 94 VAL A O 1
ATOM 737 N N . VAL A 1 95 ? 10.156 -2.01 10.883 1 96.31 95 VAL A N 1
ATOM 738 C CA . VAL A 1 95 ? 9.266 -3.154 11.047 1 96.31 95 VAL A CA 1
ATOM 739 C C . VAL A 1 95 ? 8.336 -2.916 12.234 1 96.31 95 VAL A C 1
ATOM 741 O O . VAL A 1 95 ? 7.109 -3.023 12.102 1 96.31 95 VAL A O 1
ATOM 744 N N . ASN A 1 96 ? 8.906 -2.555 13.352 1 96.19 96 ASN A N 1
ATOM 745 C CA . ASN A 1 96 ? 8.133 -2.371 14.578 1 96.19 96 ASN A CA 1
ATOM 746 C C . ASN A 1 96 ? 7.105 -1.251 14.43 1 96.19 96 ASN A C 1
ATOM 748 O O . ASN A 1 96 ? 5.969 -1.382 14.891 1 96.19 96 ASN A O 1
ATOM 752 N N . GLU A 1 97 ? 7.512 -0.188 13.805 1 96 97 GLU A N 1
ATOM 753 C CA . GLU A 1 97 ? 6.59 0.927 13.602 1 96 97 GLU A CA 1
ATOM 754 C C . GLU A 1 97 ? 5.426 0.522 12.703 1 96 97 GLU A C 1
ATOM 756 O O . GLU A 1 97 ? 4.289 0.939 12.93 1 96 97 GLU A O 1
ATOM 761 N N . SER A 1 98 ? 5.715 -0.242 11.695 1 98 98 SER A N 1
ATOM 762 C CA . SER A 1 98 ? 4.672 -0.692 10.781 1 98 98 SER A CA 1
ATOM 763 C C . SER A 1 98 ? 3.721 -1.67 11.461 1 98 98 SER A C 1
ATOM 765 O O . SER A 1 98 ? 2.502 -1.574 11.289 1 98 98 SER A O 1
ATOM 767 N N . VAL A 1 99 ? 4.309 -2.582 12.227 1 97.94 99 VAL A N 1
ATOM 768 C CA . VAL A 1 99 ? 3.518 -3.543 12.984 1 97.94 99 VAL A CA 1
ATOM 769 C C . VAL A 1 99 ? 2.619 -2.803 13.977 1 97.94 99 VAL A C 1
ATOM 771 O O . VAL A 1 99 ? 1.416 -3.066 14.047 1 97.94 99 VAL A O 1
ATOM 774 N N . GLN A 1 100 ? 3.166 -1.888 14.672 1 97.06 100 GLN A N 1
ATOM 775 C CA . GLN A 1 100 ? 2.408 -1.123 15.656 1 97.06 100 GLN A CA 1
ATOM 776 C C . GLN A 1 100 ? 1.296 -0.318 14.992 1 97.06 100 GLN A C 1
ATOM 778 O O . GLN A 1 100 ? 0.212 -0.161 15.555 1 97.06 100 GLN A O 1
ATOM 783 N N . ALA A 1 101 ? 1.602 0.207 13.836 1 97.81 101 ALA A N 1
ATOM 784 C CA . ALA A 1 101 ? 0.596 0.972 13.102 1 97.81 101 ALA A CA 1
ATOM 785 C C . ALA A 1 101 ? -0.634 0.118 12.805 1 97.81 101 ALA A C 1
ATOM 787 O O . ALA A 1 101 ? -1.769 0.574 12.977 1 97.81 101 ALA A O 1
ATOM 788 N N . LEU A 1 102 ? -0.412 -1.131 12.383 1 98.38 102 LEU A N 1
ATOM 789 C CA . LEU A 1 102 ? -1.521 -2.041 12.117 1 98.38 102 LEU A CA 1
ATOM 790 C C . LEU A 1 102 ? -2.297 -2.342 13.391 1 98.38 102 LEU A C 1
ATOM 792 O O . LEU A 1 102 ? -3.527 -2.262 13.414 1 98.38 102 LEU A O 1
ATOM 796 N N . GLN A 1 103 ? -1.579 -2.59 14.43 1 97.06 103 GLN A N 1
ATOM 797 C CA . GLN A 1 103 ? -2.205 -2.936 15.703 1 97.06 103 GLN A CA 1
ATOM 798 C C . GLN A 1 103 ? -2.969 -1.747 16.281 1 97.06 103 GLN A C 1
ATOM 800 O O . GLN A 1 103 ? -4.098 -1.898 16.75 1 97.06 103 GLN A O 1
ATOM 805 N N . ASP A 1 104 ? -2.371 -0.612 16.234 1 97.75 104 ASP A N 1
ATOM 806 C CA . ASP A 1 104 ? -3.018 0.59 16.75 1 97.75 104 ASP A CA 1
ATOM 807 C C . ASP A 1 104 ? -4.262 0.938 15.938 1 97.75 104 ASP A C 1
ATOM 809 O O . ASP A 1 104 ? -5.266 1.396 16.484 1 97.75 104 ASP A O 1
ATOM 813 N N . THR A 1 105 ? -4.199 0.759 14.625 1 97.94 105 THR A N 1
ATOM 814 C CA . THR A 1 105 ? -5.359 1.005 13.773 1 97.94 105 THR A CA 1
ATOM 815 C C . THR A 1 105 ? -6.52 0.095 14.172 1 97.94 105 THR A C 1
ATOM 817 O O . THR A 1 105 ? -7.664 0.542 14.258 1 97.94 105 THR A O 1
ATOM 820 N N . ALA A 1 106 ? -6.207 -1.152 14.43 1 96.81 106 ALA A N 1
ATOM 821 C CA . ALA A 1 106 ? -7.23 -2.104 14.859 1 96.81 106 ALA A CA 1
ATOM 822 C C . ALA A 1 106 ? -7.871 -1.665 16.172 1 96.81 106 ALA A C 1
ATOM 824 O O . ALA A 1 106 ? -9.086 -1.799 16.359 1 96.81 106 ALA A O 1
ATOM 825 N N . LYS A 1 107 ? -7.066 -1.125 17.031 1 94.94 107 LYS A N 1
ATOM 826 C CA . LYS A 1 107 ? -7.555 -0.671 18.328 1 94.94 107 LYS A CA 1
ATOM 827 C C . LYS A 1 107 ? -8.445 0.558 18.188 1 94.94 107 LYS A C 1
ATOM 829 O O . LYS A 1 107 ? -9.406 0.732 18.938 1 94.94 107 LYS A O 1
ATOM 834 N N . LEU A 1 108 ? -8.172 1.378 17.188 1 94.38 108 LEU A N 1
ATOM 835 C CA . LEU A 1 108 ? -8.898 2.623 16.969 1 94.38 108 LEU A CA 1
ATOM 836 C C . LEU A 1 108 ? -10.203 2.365 16.219 1 94.38 108 LEU A C 1
ATOM 838 O O . LEU A 1 108 ? -11.094 3.219 16.203 1 94.38 108 LEU A O 1
ATOM 842 N N . LEU A 1 109 ? -10.352 1.242 15.711 1 96.56 109 LEU A N 1
ATOM 843 C CA . LEU A 1 109 ? -11.43 0.96 14.773 1 96.56 109 LEU A CA 1
ATOM 844 C C . LEU A 1 109 ? -12.781 1.001 15.477 1 96.56 109 LEU A C 1
ATOM 846 O O . LEU A 1 109 ? -12.992 0.305 16.469 1 96.56 109 LEU A O 1
ATOM 850 N N . ASP A 1 110 ? -13.633 1.837 15.047 1 94.81 110 ASP A N 1
ATOM 851 C CA . ASP A 1 110 ? -15.039 1.808 15.422 1 94.81 110 ASP A CA 1
ATOM 852 C C . ASP A 1 110 ? -15.828 0.853 14.523 1 94.81 110 ASP A C 1
ATOM 854 O O . ASP A 1 110 ? -16.094 1.16 13.359 1 94.81 110 ASP A O 1
ATOM 858 N N . ARG A 1 111 ? -16.281 -0.191 15.039 1 95.69 111 ARG A N 1
ATOM 859 C CA . ARG A 1 111 ? -16.922 -1.242 14.258 1 95.69 111 ARG A CA 1
ATOM 860 C C . ARG A 1 111 ? -18.266 -0.769 13.711 1 95.69 111 ARG A C 1
ATOM 862 O O . ARG A 1 111 ? -18.688 -1.202 12.633 1 95.69 111 ARG A O 1
ATOM 869 N N . THR A 1 112 ? -18.891 0.102 14.453 1 97.81 112 THR A N 1
ATOM 870 C CA . THR A 1 112 ? -20.172 0.632 13.984 1 97.81 112 THR A CA 1
ATOM 871 C C . THR A 1 112 ? -19.984 1.487 12.734 1 97.81 112 THR A C 1
ATOM 873 O O . THR A 1 112 ? -20.766 1.413 11.797 1 97.81 112 THR A O 1
ATOM 876 N N . LEU A 1 113 ? -18.922 2.275 12.734 1 98.19 113 LEU A N 1
ATOM 877 C CA . LEU A 1 113 ? -18.625 3.1 11.57 1 98.19 113 LEU A CA 1
ATOM 878 C C . LEU A 1 113 ? -18.188 2.238 10.391 1 98.19 113 LEU A C 1
ATOM 880 O O . LEU A 1 113 ? -18.531 2.535 9.242 1 98.19 113 LEU A O 1
ATOM 884 N N . LEU A 1 114 ? -17.453 1.166 10.703 1 98.44 114 LEU A N 1
ATOM 885 C CA . LEU A 1 114 ? -17.078 0.227 9.656 1 98.44 114 LEU A CA 1
ATOM 886 C C . LEU A 1 114 ? -18.312 -0.397 9.016 1 98.44 114 LEU A C 1
ATOM 888 O O . LEU A 1 114 ? -18.391 -0.501 7.789 1 98.44 114 LEU A O 1
ATOM 892 N N . GLU A 1 115 ? -19.25 -0.78 9.82 1 98.25 115 GLU A N 1
ATOM 893 C CA . GLU A 1 115 ? -20.5 -1.367 9.32 1 98.25 115 GLU A CA 1
ATOM 894 C C . GLU A 1 115 ? -21.281 -0.367 8.477 1 98.25 115 GLU A C 1
ATOM 896 O O . GLU A 1 115 ? -21.797 -0.714 7.406 1 98.25 115 GLU A O 1
ATOM 901 N N . ALA A 1 116 ? -21.328 0.833 8.961 1 98.62 116 ALA A N 1
ATOM 902 C CA . ALA A 1 116 ? -22.047 1.88 8.227 1 98.62 116 ALA A CA 1
ATOM 903 C C . ALA A 1 116 ? -21.391 2.133 6.871 1 98.62 116 ALA A C 1
ATOM 905 O O . ALA A 1 116 ? -22.078 2.271 5.863 1 98.62 116 ALA A O 1
ATOM 906 N N . ALA A 1 117 ? -20.078 2.195 6.844 1 98.81 117 ALA A N 1
ATOM 907 C CA . ALA A 1 117 ? -19.344 2.402 5.598 1 98.81 117 ALA A CA 1
ATOM 908 C C . ALA A 1 117 ? -19.562 1.235 4.637 1 98.81 117 ALA A C 1
ATOM 910 O O . ALA A 1 117 ? -19.75 1.438 3.436 1 98.81 117 ALA A O 1
ATOM 911 N N . THR A 1 118 ? -19.531 0.027 5.172 1 98.69 118 THR A N 1
ATOM 912 C CA . THR A 1 118 ? -19.734 -1.174 4.371 1 98.69 118 THR A CA 1
ATOM 913 C C . THR A 1 118 ? -21.109 -1.165 3.723 1 98.69 118 THR A C 1
ATOM 915 O O . THR A 1 118 ? -21.25 -1.455 2.531 1 98.69 118 THR A O 1
ATOM 918 N N . LEU A 1 119 ? -22.078 -0.824 4.492 1 98.62 119 LEU A N 1
ATOM 919 C CA . LEU A 1 119 ? -23.438 -0.762 3.986 1 98.62 119 LEU A CA 1
ATOM 920 C C . LEU A 1 119 ? -23.578 0.305 2.904 1 98.62 119 LEU A C 1
ATOM 922 O O . LEU A 1 119 ? -24.234 0.086 1.889 1 98.62 119 LEU A O 1
ATOM 926 N N . ALA A 1 120 ? -22.938 1.442 3.146 1 98.44 120 ALA A N 1
ATOM 927 C CA . ALA A 1 120 ? -22.984 2.514 2.154 1 98.44 120 ALA A CA 1
ATOM 928 C C . ALA A 1 120 ? -22.328 2.072 0.846 1 98.44 120 ALA A C 1
ATOM 930 O O . ALA A 1 120 ? -22.859 2.336 -0.237 1 98.44 120 ALA A O 1
ATOM 931 N N . LEU A 1 121 ? -21.203 1.399 0.91 1 98.56 121 LEU A N 1
ATOM 932 C CA . LEU A 1 121 ? -20.531 0.854 -0.262 1 98.56 121 LEU A CA 1
ATOM 933 C C . LEU A 1 121 ? -21.438 -0.135 -0.997 1 98.56 121 LEU A C 1
ATOM 935 O O . LEU A 1 121 ? -21.516 -0.102 -2.227 1 98.56 121 LEU A O 1
ATOM 939 N N . HIS A 1 122 ? -22.062 -0.933 -0.232 1 98.56 122 HIS A N 1
ATOM 940 C CA . HIS A 1 122 ? -22.938 -1.966 -0.788 1 98.56 122 HIS A CA 1
ATOM 941 C C . HIS A 1 122 ? -24.109 -1.353 -1.55 1 98.56 122 HIS A C 1
ATOM 943 O O . HIS A 1 122 ? -24.453 -1.814 -2.639 1 98.56 122 HIS A O 1
ATOM 949 N N . GLN A 1 123 ? -24.609 -0.319 -1.019 1 98.12 123 GLN A N 1
ATOM 950 C CA . GLN A 1 123 ? -25.844 0.266 -1.543 1 98.12 123 GLN A CA 1
ATOM 951 C C . GLN A 1 123 ? -25.547 1.201 -2.713 1 98.12 123 GLN A C 1
ATOM 953 O O . GLN A 1 123 ? -26.438 1.479 -3.527 1 98.12 123 GLN A O 1
ATOM 958 N N . ALA A 1 124 ? -24.344 1.685 -2.822 1 98.06 124 ALA A N 1
ATOM 959 C CA . ALA A 1 124 ? -23.984 2.668 -3.842 1 98.06 124 ALA A CA 1
ATOM 960 C C . ALA A 1 124 ? -23.984 2.039 -5.23 1 98.06 124 ALA A C 1
ATOM 962 O O . ALA A 1 124 ? -23.531 0.904 -5.402 1 98.06 124 ALA A O 1
ATOM 963 N N . GLN A 1 125 ? -24.5 2.764 -6.188 1 97.5 125 GLN A N 1
ATOM 964 C CA . GLN A 1 125 ? -24.438 2.316 -7.574 1 97.5 125 GLN A CA 1
ATOM 965 C C . GLN A 1 125 ? -23.016 2.412 -8.117 1 97.5 125 GLN A C 1
ATOM 967 O O . GLN A 1 125 ? -22.594 1.59 -8.938 1 97.5 125 GLN A O 1
ATOM 972 N N . SER A 1 126 ? -22.359 3.453 -7.645 1 97.75 126 SER A N 1
ATOM 973 C CA . SER A 1 126 ? -20.969 3.652 -8.016 1 97.75 126 SER A CA 1
ATOM 974 C C . SER A 1 126 ? -20.188 4.336 -6.898 1 97.75 126 SER A C 1
ATOM 976 O O . SER A 1 126 ? -20.766 5.055 -6.082 1 97.75 126 SER A O 1
ATOM 978 N N . VAL A 1 127 ? -18.953 4.035 -6.883 1 98.81 127 VAL A N 1
ATOM 979 C CA . VAL A 1 127 ? -18.078 4.625 -5.875 1 98.81 127 VAL A CA 1
ATOM 980 C C . VAL A 1 127 ? -17.047 5.535 -6.551 1 98.81 127 VAL A C 1
ATOM 982 O O . VAL A 1 127 ? -16.453 5.164 -7.562 1 98.81 127 VAL A O 1
ATOM 985 N N . GLN A 1 128 ? -16.906 6.762 -6.098 1 98.88 128 GLN A N 1
ATOM 986 C CA . GLN A 1 128 ? -15.883 7.688 -6.555 1 98.88 128 GLN A CA 1
ATOM 987 C C . GLN A 1 128 ? -14.797 7.867 -5.5 1 98.88 128 GLN A C 1
ATOM 989 O O . GLN A 1 128 ? -15.086 8.266 -4.367 1 98.88 128 GLN A O 1
ATOM 994 N N . ILE A 1 129 ? -13.578 7.559 -5.895 1 98.94 129 ILE A N 1
ATOM 995 C CA . ILE A 1 129 ? -12.445 7.59 -4.973 1 98.94 129 ILE A CA 1
ATOM 996 C C . ILE A 1 129 ? -11.547 8.781 -5.301 1 98.94 129 ILE A C 1
ATOM 998 O O . ILE A 1 129 ? -11.109 8.938 -6.441 1 98.94 129 ILE A O 1
ATOM 1002 N N . TYR A 1 130 ? -11.281 9.641 -4.301 1 98.94 130 TYR A N 1
ATOM 1003 C CA . TYR A 1 130 ? -10.43 10.812 -4.465 1 98.94 130 TYR A CA 1
ATOM 1004 C C . TYR A 1 130 ? -9.219 10.734 -3.543 1 98.94 130 TYR A C 1
ATOM 1006 O O . TYR A 1 130 ? -9.352 10.438 -2.354 1 98.94 130 TYR A O 1
ATOM 1014 N N . GLY A 1 131 ? -8.094 10.93 -3.992 1 98.62 131 GLY A N 1
ATOM 1015 C CA . GLY A 1 131 ? -6.84 11.008 -3.262 1 98.62 131 GLY A CA 1
ATOM 1016 C C . GLY A 1 131 ? -5.684 11.5 -4.113 1 98.62 131 GLY A C 1
ATOM 1017 O O . GLY A 1 131 ? -5.695 11.336 -5.336 1 98.62 131 GLY A O 1
ATOM 1018 N N . VAL A 1 132 ? -4.691 12.117 -3.492 1 98.06 132 VAL A N 1
ATOM 1019 C CA . VAL A 1 132 ? -3.543 12.617 -4.242 1 98.06 132 VAL A CA 1
ATOM 1020 C C . VAL A 1 132 ? -2.26 11.992 -3.695 1 98.06 132 VAL A C 1
ATOM 1022 O O . VAL A 1 132 ? -2.215 11.562 -2.541 1 98.06 132 VAL A O 1
ATOM 1025 N N . ALA A 1 133 ? -1.231 11.898 -4.547 1 97.06 133 ALA A N 1
ATOM 1026 C CA . ALA A 1 133 ? 0.115 11.461 -4.184 1 97.06 133 ALA A CA 1
ATOM 1027 C C . ALA A 1 133 ? 0.078 10.117 -3.465 1 97.06 133 ALA A C 1
ATOM 1029 O O . ALA A 1 133 ? -0.495 9.148 -3.973 1 97.06 133 ALA A O 1
ATOM 1030 N N . ALA A 1 134 ? 0.656 10.031 -2.254 1 97.81 134 ALA A N 1
ATOM 1031 C CA . ALA A 1 134 ? 0.709 8.75 -1.562 1 97.81 134 ALA A CA 1
ATOM 1032 C C . ALA A 1 134 ? -0.693 8.242 -1.243 1 97.81 134 ALA A C 1
ATOM 1034 O O . ALA A 1 134 ? -0.938 7.031 -1.251 1 97.81 134 ALA A O 1
ATOM 1035 N N . SER A 1 135 ? -1.604 9.141 -0.994 1 98.38 135 SER A N 1
ATOM 1036 C CA . SER A 1 135 ? -2.977 8.742 -0.704 1 98.38 135 SER A CA 1
ATOM 1037 C C . SER A 1 135 ? -3.662 8.18 -1.942 1 98.38 135 SER A C 1
ATOM 1039 O O . SER A 1 135 ? -4.543 7.32 -1.835 1 98.38 135 SER A O 1
ATOM 1041 N N . ALA A 1 136 ? -3.279 8.688 -3.141 1 98.69 136 ALA A N 1
ATOM 1042 C CA . ALA A 1 136 ? -3.826 8.141 -4.379 1 98.69 136 ALA A CA 1
ATOM 1043 C C . ALA A 1 136 ? -3.455 6.668 -4.539 1 98.69 136 ALA A C 1
ATOM 1045 O O . ALA A 1 136 ? -4.227 5.883 -5.094 1 98.69 136 ALA A O 1
ATOM 1046 N N . ILE A 1 137 ? -2.312 6.273 -4.055 1 98.81 137 ILE A N 1
ATOM 1047 C CA . ILE A 1 137 ? -1.869 4.887 -4.113 1 98.81 137 ILE A CA 1
ATOM 1048 C C . ILE A 1 137 ? -2.805 4.012 -3.281 1 98.81 137 ILE A C 1
ATOM 1050 O O . ILE A 1 137 ? -3.203 2.928 -3.717 1 98.81 137 ILE A O 1
ATOM 1054 N N . LEU A 1 138 ? -3.227 4.492 -2.107 1 98.75 138 LEU A N 1
ATOM 1055 C CA . LEU A 1 138 ? -4.203 3.793 -1.278 1 98.75 138 LEU A CA 1
ATOM 1056 C C . LEU A 1 138 ? -5.559 3.721 -1.977 1 98.75 138 LEU A C 1
ATOM 1058 O O . LEU A 1 138 ? -6.27 2.721 -1.858 1 98.75 138 LEU A O 1
ATOM 1062 N N . GLY A 1 139 ? -5.859 4.801 -2.686 1 98.88 139 GLY A N 1
ATOM 1063 C CA . GLY A 1 139 ? -7.066 4.793 -3.498 1 9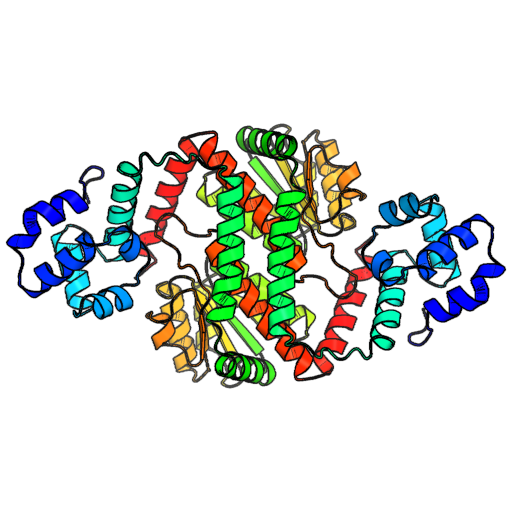8.88 139 GLY A CA 1
ATOM 1064 C C . GLY A 1 139 ? -7.043 3.734 -4.586 1 98.88 139 GLY A C 1
ATOM 1065 O O . GLY A 1 139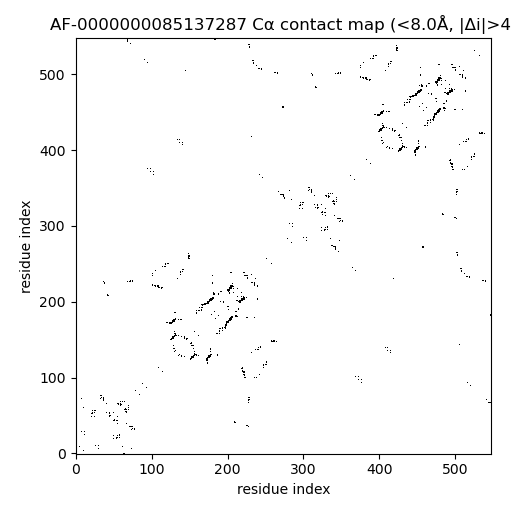 ? -8.062 3.104 -4.867 1 98.88 139 GLY A O 1
ATOM 1066 N N . GLU A 1 140 ? -5.914 3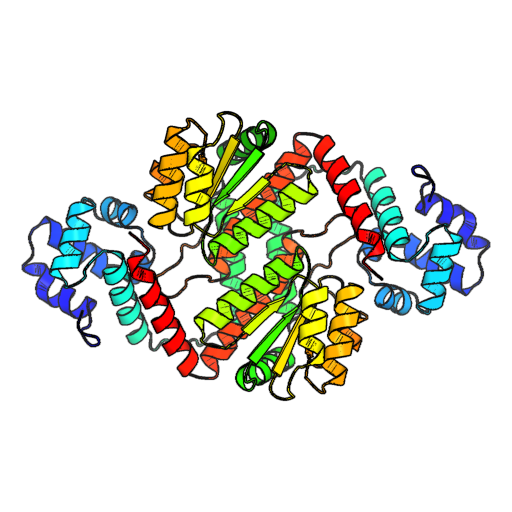.568 -5.211 1 98.81 140 GLU A N 1
ATOM 1067 C CA . GLU A 1 140 ? -5.762 2.521 -6.219 1 98.81 140 GLU A CA 1
ATOM 1068 C C . GLU A 1 140 ? -6.004 1.14 -5.621 1 98.81 140 GLU A C 1
ATOM 1070 O O . GLU A 1 140 ? -6.578 0.266 -6.273 1 98.81 140 GLU A O 1
ATOM 1075 N N . TYR A 1 141 ? -5.582 0.959 -4.402 1 98.88 141 TYR A N 1
ATOM 1076 C CA . TYR A 1 141 ? -5.812 -0.307 -3.713 1 98.88 141 TYR A CA 1
ATOM 1077 C C . TYR A 1 141 ? -7.301 -0.555 -3.51 1 98.88 141 TYR A C 1
ATOM 1079 O O . TYR A 1 141 ? -7.801 -1.641 -3.812 1 98.88 141 TYR A O 1
ATOM 1087 N N . LEU A 1 142 ? -7.961 0.471 -3.051 1 98.94 142 LEU A N 1
ATOM 1088 C CA . LEU A 1 142 ? -9.406 0.353 -2.896 1 98.94 142 LEU A CA 1
ATOM 1089 C C . LEU A 1 142 ? -10.078 0.096 -4.242 1 98.94 142 LEU A C 1
ATOM 1091 O O . LEU A 1 142 ? -10.945 -0.768 -4.352 1 98.94 142 LEU A O 1
ATOM 1095 N N . HIS A 1 143 ? -9.664 0.852 -5.227 1 98.88 143 HIS A N 1
ATOM 1096 C CA . HIS A 1 143 ? -10.219 0.686 -6.566 1 98.88 143 HIS A CA 1
ATOM 1097 C C . HIS A 1 143 ? -10.039 -0.745 -7.062 1 98.88 143 HIS A C 1
ATOM 1099 O O . HIS A 1 143 ? -10.977 -1.345 -7.594 1 98.88 143 HIS A O 1
ATOM 1105 N N . TYR A 1 144 ? -8.867 -1.281 -6.848 1 98.69 144 TYR A N 1
ATOM 1106 C CA . TYR A 1 144 ? -8.562 -2.648 -7.25 1 98.69 144 TYR A CA 1
ATOM 1107 C C . TYR A 1 144 ? -9.461 -3.646 -6.527 1 98.69 144 TYR A C 1
ATOM 1109 O O . TYR A 1 144 ? -10.016 -4.555 -7.148 1 98.69 144 TYR A O 1
ATOM 1117 N N . LYS A 1 145 ? -9.594 -3.475 -5.238 1 98.62 145 LYS A N 1
ATOM 1118 C CA . LYS A 1 145 ? -10.398 -4.395 -4.441 1 98.62 145 LYS A CA 1
ATOM 1119 C C . LYS A 1 145 ? -11.859 -4.355 -4.871 1 98.62 145 LYS A C 1
ATOM 1121 O O . LYS A 1 145 ? -12.516 -5.395 -4.953 1 98.62 145 LYS A O 1
ATOM 1126 N N . LEU A 1 146 ? -12.328 -3.158 -5.133 1 98.81 146 LEU A N 1
ATOM 1127 C CA . LEU A 1 146 ? -13.711 -3.035 -5.566 1 98.81 146 LEU A CA 1
ATOM 1128 C C . LEU A 1 146 ? -13.906 -3.641 -6.949 1 98.81 146 LEU A C 1
ATOM 1130 O O . LEU A 1 146 ? -14.953 -4.242 -7.227 1 98.81 146 LEU A O 1
ATOM 1134 N N . LEU A 1 147 ? -12.922 -3.453 -7.828 1 98.56 147 LEU A N 1
ATOM 1135 C CA . LEU A 1 147 ? -12.953 -4.094 -9.141 1 98.56 147 LEU A CA 1
ATOM 1136 C C . LEU A 1 147 ? -13.07 -5.609 -9 1 98.56 147 LEU A C 1
ATOM 1138 O O . LEU A 1 147 ? -13.883 -6.238 -9.68 1 98.56 147 LEU A O 1
ATOM 1142 N N . ARG A 1 148 ? -12.336 -6.219 -8.109 1 97.81 148 ARG A N 1
ATOM 1143 C CA . ARG A 1 148 ? -12.352 -7.656 -7.855 1 97.81 148 ARG A CA 1
ATOM 1144 C C . ARG A 1 148 ? -13.727 -8.109 -7.371 1 97.81 148 ARG A C 1
ATOM 1146 O O . ARG A 1 148 ? -14.117 -9.258 -7.578 1 97.81 148 ARG A O 1
ATOM 1153 N N . LEU A 1 149 ? -14.461 -7.156 -6.777 1 98.19 149 LEU A N 1
ATOM 1154 C CA . LEU A 1 149 ? -15.75 -7.492 -6.191 1 98.19 149 LEU A CA 1
ATOM 1155 C C . LEU A 1 149 ? -16.891 -7.098 -7.125 1 98.19 149 LEU A C 1
ATOM 1157 O O . LEU A 1 149 ? -18.062 -7.23 -6.773 1 98.19 149 LEU A O 1
ATOM 1161 N N . GLY A 1 150 ? -16.578 -6.531 -8.297 1 98.19 150 GLY A N 1
ATOM 1162 C CA . GLY A 1 150 ? -17.578 -6.156 -9.273 1 98.19 150 GLY A CA 1
ATOM 1163 C C . GLY A 1 150 ? -18.328 -4.887 -8.914 1 98.19 150 GLY A C 1
ATOM 1164 O O . GLY A 1 150 ? -19.438 -4.652 -9.398 1 98.19 150 GLY A O 1
ATOM 1165 N N . LYS A 1 151 ? -17.812 -4.133 -7.961 1 98.38 151 LYS A N 1
ATOM 1166 C CA . LYS A 1 151 ? -18.406 -2.852 -7.578 1 98.38 151 LYS A CA 1
ATOM 1167 C C . LYS A 1 151 ? -17.891 -1.721 -8.461 1 98.38 151 LYS A C 1
ATOM 1169 O O . LYS A 1 151 ? -16.688 -1.416 -8.445 1 98.38 151 LYS A O 1
ATOM 1174 N N . PRO A 1 152 ? -18.75 -1.1 -9.297 1 98.25 152 PRO A N 1
ATOM 1175 C CA . PRO A 1 152 ? -18.281 0.003 -10.141 1 98.25 152 PRO A CA 1
ATOM 1176 C C . PRO A 1 152 ? -17.625 1.128 -9.336 1 98.25 152 PRO A C 1
ATOM 1178 O O . PRO A 1 152 ? -18.219 1.614 -8.367 1 98.25 152 PRO A O 1
ATOM 1181 N N . ALA A 1 153 ? -16.422 1.442 -9.719 1 98.75 153 ALA A N 1
ATOM 1182 C CA . ALA A 1 153 ? -15.68 2.494 -9.016 1 98.75 153 ALA A CA 1
ATOM 1183 C C . ALA A 1 153 ? -14.742 3.236 -9.969 1 98.75 153 ALA A C 1
ATOM 1185 O O . ALA A 1 153 ? -14.289 2.672 -10.961 1 98.75 153 ALA A O 1
ATOM 1186 N N . GLN A 1 154 ? -14.492 4.492 -9.711 1 98.5 154 GLN A N 1
ATOM 1187 C CA . GLN A 1 154 ? -13.508 5.312 -10.414 1 98.5 154 GLN A CA 1
ATOM 1188 C C . GLN A 1 154 ? -12.562 5.988 -9.43 1 98.5 154 GLN A C 1
ATOM 1190 O O . GLN A 1 154 ? -12.977 6.422 -8.352 1 98.5 154 GLN A O 1
ATOM 1195 N N . LEU A 1 155 ? -11.336 5.984 -9.805 1 98.75 155 LEU A N 1
ATOM 1196 C CA . LEU A 1 155 ? -10.312 6.664 -9.008 1 98.75 155 LEU A CA 1
ATOM 1197 C C . LEU A 1 155 ? -9.859 7.949 -9.695 1 98.75 155 LEU A C 1
ATOM 1199 O O . LEU A 1 155 ? -9.578 7.953 -10.891 1 98.75 155 LEU A O 1
ATOM 1203 N N . PHE A 1 156 ? -9.812 9.055 -9 1 98.75 156 PHE A N 1
ATOM 1204 C CA . PHE A 1 156 ? -9.289 10.328 -9.469 1 98.75 156 PHE A CA 1
ATOM 1205 C C . PHE A 1 156 ? -8.141 10.805 -8.594 1 98.75 156 PHE A C 1
ATOM 1207 O O . PHE A 1 156 ? -8.344 11.133 -7.422 1 98.75 156 PHE A O 1
ATOM 1214 N N . SER A 1 157 ? -6.945 10.828 -9.195 1 98.19 157 SER A N 1
ATOM 1215 C CA . SER A 1 157 ? -5.793 11.391 -8.5 1 98.19 157 SER A CA 1
ATOM 1216 C C . SER A 1 157 ? -5.469 12.789 -9.016 1 98.19 157 SER A C 1
ATOM 1218 O O . SER A 1 157 ? -4.664 13.508 -8.414 1 98.19 157 SER A O 1
ATOM 1220 N N . ASP A 1 158 ? -6.027 13.141 -10.18 1 98.12 158 ASP A N 1
ATOM 1221 C CA . ASP A 1 158 ? -6.035 14.508 -10.703 1 98.12 158 ASP A CA 1
ATOM 1222 C C . ASP A 1 158 ? -7.242 15.289 -10.18 1 98.12 158 ASP A C 1
ATOM 1224 O O . ASP A 1 158 ? -8.383 15.008 -10.562 1 98.12 158 ASP A O 1
ATOM 1228 N N . MET A 1 159 ? -6.91 16.266 -9.391 1 98.19 159 MET A N 1
ATOM 1229 C CA . MET A 1 159 ? -7.992 16.938 -8.672 1 98.19 159 MET A CA 1
ATOM 1230 C C . MET A 1 159 ? -8.789 17.844 -9.594 1 98.19 159 MET A C 1
ATOM 1232 O O . MET A 1 159 ? -9.922 18.219 -9.289 1 98.19 159 MET A O 1
ATOM 1236 N N . HIS A 1 160 ? -8.234 18.188 -10.727 1 98.19 160 HIS A N 1
ATOM 1237 C CA . HIS A 1 160 ? -9.031 18.891 -11.734 1 98.19 160 HIS A CA 1
ATOM 1238 C C . HIS A 1 160 ? -10.102 17.969 -12.32 1 98.19 160 HIS A C 1
ATOM 1240 O O . HIS A 1 160 ? -11.266 18.375 -12.43 1 98.19 160 HIS A O 1
ATOM 1246 N N . ARG A 1 161 ? -9.734 16.797 -12.633 1 98.62 161 ARG A N 1
ATOM 1247 C CA . ARG A 1 161 ? -10.695 15.82 -13.133 1 98.62 161 ARG A CA 1
ATOM 1248 C C . ARG A 1 161 ? -11.68 15.414 -12.039 1 98.62 161 ARG A C 1
ATOM 1250 O O . ARG A 1 161 ? -12.859 15.188 -12.312 1 98.62 161 ARG A O 1
ATOM 1257 N N . ALA A 1 162 ? -11.148 15.344 -10.836 1 98.75 162 ALA A N 1
ATOM 1258 C CA . ALA A 1 162 ? -12.023 15.023 -9.711 1 98.75 162 ALA A CA 1
ATOM 1259 C C . ALA A 1 162 ? -13.109 16.078 -9.547 1 98.75 162 ALA A C 1
ATOM 1261 O O . ALA A 1 162 ? -14.266 15.758 -9.273 1 98.75 162 ALA A O 1
ATOM 1262 N N . ALA A 1 163 ? -12.672 17.312 -9.703 1 98.69 163 ALA A N 1
ATOM 1263 C CA . ALA A 1 163 ? -13.641 18.391 -9.586 1 98.69 163 ALA A CA 1
ATOM 1264 C C . ALA A 1 163 ? -14.711 18.297 -10.664 1 98.69 163 ALA A C 1
ATOM 1266 O O . ALA A 1 163 ? -15.898 18.5 -10.391 1 98.69 163 ALA A O 1
ATOM 1267 N N . MET A 1 164 ? -14.32 18 -11.938 1 98.5 164 MET A N 1
ATOM 1268 C CA . MET A 1 164 ? -15.273 17.797 -13.023 1 98.5 164 MET A CA 1
ATOM 1269 C C . MET A 1 164 ? -16.234 16.656 -12.695 1 98.5 164 MET A C 1
ATOM 1271 O O . MET A 1 164 ? -17.438 16.781 -12.891 1 98.5 164 MET A O 1
ATOM 1275 N N . ASN A 1 165 ? -15.727 15.648 -12.109 1 98.62 165 ASN A N 1
ATOM 1276 C CA . ASN A 1 165 ? -16.516 14.492 -11.711 1 98.62 165 ASN A CA 1
ATOM 1277 C C . ASN A 1 165 ? -17.484 14.836 -10.586 1 98.62 165 ASN A C 1
ATOM 1279 O O . ASN A 1 165 ? -18.688 14.547 -10.68 1 98.62 165 ASN A O 1
ATOM 1283 N N . ALA A 1 166 ? -16.984 15.445 -9.555 1 98.44 166 ALA A N 1
ATOM 1284 C CA . ALA A 1 166 ? -17.75 15.719 -8.344 1 98.44 166 ALA A CA 1
ATOM 1285 C C . ALA A 1 166 ? -18.969 16.578 -8.648 1 98.44 166 ALA A C 1
ATOM 1287 O O . ALA A 1 166 ? -20.016 16.406 -8.023 1 98.44 166 ALA A O 1
ATOM 1288 N N . THR A 1 167 ? -18.844 17.438 -9.617 1 97.75 167 THR A N 1
ATOM 1289 C CA . THR A 1 167 ? -19.906 18.391 -9.906 1 97.75 167 THR A CA 1
ATOM 1290 C C . THR A 1 167 ? -21.078 17.703 -10.586 1 97.75 167 THR A C 1
ATOM 1292 O O . THR A 1 167 ? -22.172 18.266 -10.672 1 97.75 167 THR A O 1
ATOM 1295 N N . THR A 1 168 ? -20.969 16.5 -11.023 1 97.5 168 THR A N 1
ATOM 1296 C CA . THR A 1 168 ? -22.016 15.852 -11.805 1 97.5 168 THR A CA 1
ATOM 1297 C C . THR A 1 168 ? -22.469 14.555 -11.141 1 97.5 168 THR A C 1
ATOM 1299 O O . THR A 1 168 ? -23.125 13.719 -11.773 1 97.5 168 THR A O 1
ATOM 1302 N N . LEU A 1 169 ? -22.109 14.367 -9.93 1 97.62 169 LEU A N 1
ATOM 1303 C CA . LEU A 1 169 ? -22.422 13.117 -9.242 1 97.62 169 LEU A CA 1
ATOM 1304 C C . LEU A 1 169 ? -23.906 13 -8.984 1 97.62 169 LEU A C 1
ATOM 1306 O O . LEU A 1 169 ? -24.578 13.992 -8.688 1 97.62 169 LEU A O 1
ATOM 1310 N N . SER A 1 170 ? -24.422 11.82 -9.109 1 96 170 SER A N 1
ATOM 1311 C CA . SER A 1 170 ? -25.797 11.523 -8.711 1 96 170 SER A CA 1
ATOM 1312 C C . SER A 1 170 ? -25.875 11.172 -7.227 1 96 170 SER A C 1
ATOM 1314 O O . SER A 1 170 ? -24.875 10.797 -6.621 1 96 170 SER A O 1
ATOM 1316 N N . LYS A 1 171 ? -27.062 11.125 -6.695 1 92.62 171 LYS A N 1
ATOM 1317 C CA . LYS A 1 171 ? -27.281 10.852 -5.281 1 92.62 171 LYS A CA 1
ATOM 1318 C C . LYS A 1 171 ? -27 9.383 -4.961 1 92.62 171 LYS A C 1
ATOM 1320 O O . LYS A 1 171 ? -26.875 9.016 -3.791 1 92.62 171 LYS A O 1
ATOM 1325 N N . ASN A 1 172 ? -26.922 8.547 -5.941 1 95.19 172 ASN A N 1
ATOM 1326 C CA . ASN A 1 172 ? -26.703 7.117 -5.746 1 95.19 172 ASN A CA 1
ATOM 1327 C C . ASN A 1 172 ? -25.219 6.777 -5.715 1 95.19 172 ASN A C 1
ATOM 1329 O O . ASN A 1 172 ? -24.844 5.605 -5.617 1 95.19 172 ASN A O 1
ATOM 1333 N N . THR A 1 173 ? -24.422 7.805 -5.785 1 97.81 173 THR A N 1
ATOM 1334 C CA . THR A 1 173 ? -22.984 7.633 -5.754 1 97.81 173 THR A CA 1
ATOM 1335 C C . THR A 1 173 ? -22.453 7.762 -4.328 1 97.81 173 THR A C 1
ATOM 1337 O O . THR A 1 173 ? -23.062 8.438 -3.494 1 97.81 173 THR A O 1
ATOM 1340 N N . PHE A 1 174 ? -21.469 7.039 -4.012 1 98.62 174 PHE A N 1
ATOM 1341 C CA . PHE A 1 174 ? -20.781 7.129 -2.736 1 98.62 174 PHE A CA 1
ATOM 1342 C C . PHE A 1 174 ? -19.328 7.586 -2.939 1 98.62 174 PHE A C 1
ATOM 1344 O O . PHE A 1 174 ? -18.625 7.07 -3.811 1 98.62 174 PHE A O 1
ATOM 1351 N N . VAL A 1 175 ? -18.891 8.586 -2.176 1 98.88 175 VAL A N 1
ATOM 1352 C CA . VAL A 1 175 ? -17.562 9.156 -2.332 1 98.88 175 VAL A CA 1
ATOM 1353 C C . VAL A 1 175 ? -16.656 8.672 -1.202 1 98.88 175 VAL A C 1
ATOM 1355 O O . VAL A 1 175 ? -17.062 8.656 -0.037 1 98.88 175 VAL A O 1
ATOM 1358 N N . VAL A 1 176 ? -15.492 8.219 -1.575 1 98.94 176 VAL A N 1
ATOM 1359 C CA . VAL A 1 176 ? -14.43 7.91 -0.616 1 98.94 176 VAL A CA 1
ATOM 1360 C C . VAL A 1 176 ? -13.266 8.875 -0.811 1 98.94 176 VAL A C 1
ATOM 1362 O O . VAL A 1 176 ? -12.633 8.891 -1.87 1 98.94 176 VAL A O 1
ATOM 1365 N N . ALA A 1 177 ? -13.031 9.711 0.167 1 98.94 177 ALA A N 1
ATOM 1366 C CA . ALA A 1 177 ? -11.906 10.648 0.165 1 98.94 177 ALA A CA 1
ATOM 1367 C C . ALA A 1 177 ? -10.773 10.148 1.062 1 98.94 177 ALA A C 1
ATOM 1369 O O . ALA A 1 177 ? -10.992 9.852 2.238 1 98.94 177 ALA A O 1
ATOM 1370 N N . ILE A 1 178 ? -9.602 10.078 0.493 1 98.88 178 ILE A N 1
ATOM 1371 C CA . ILE A 1 178 ? -8.461 9.547 1.228 1 98.88 178 ILE A CA 1
ATOM 1372 C C . ILE A 1 178 ? -7.398 10.633 1.387 1 98.88 178 ILE A C 1
ATOM 1374 O O . ILE A 1 178 ? -6.902 11.172 0.396 1 98.88 178 ILE A O 1
ATOM 1378 N N . SER A 1 179 ? -7.059 10.961 2.613 1 98 179 SER A N 1
ATOM 1379 C CA . SER A 1 179 ? -6.055 11.961 2.959 1 98 179 SER A CA 1
ATOM 1380 C C . SER A 1 179 ? -5.48 11.711 4.352 1 98 179 SER A C 1
ATOM 1382 O O . SER A 1 179 ? -6.203 11.773 5.348 1 98 179 SER A O 1
ATOM 1384 N N . SER A 1 180 ? -4.184 11.477 4.41 1 96.12 180 SER A N 1
ATOM 1385 C CA . SER A 1 180 ? -3.572 11.195 5.703 1 96.12 180 SER A CA 1
ATOM 1386 C C . SER A 1 180 ? -3.795 12.336 6.688 1 96.12 180 SER A C 1
ATOM 1388 O O . SER A 1 180 ? -4.211 12.109 7.824 1 96.12 180 SER A O 1
ATOM 1390 N N . SER A 1 181 ? -3.625 13.508 6.23 1 92.94 181 SER A N 1
ATOM 1391 C CA . SER A 1 181 ? -3.695 14.672 7.105 1 92.94 181 SER A CA 1
ATOM 1392 C C . SER A 1 181 ? -5.125 15.195 7.223 1 92.94 181 SER A C 1
ATOM 1394 O O . SER A 1 181 ? -5.449 15.938 8.148 1 92.94 181 SER A O 1
ATOM 1396 N N . GLY A 1 182 ? -5.914 14.93 6.211 1 95.44 182 GLY A N 1
ATOM 1397 C CA . GLY A 1 182 ? -7.25 15.508 6.145 1 95.44 182 GLY A CA 1
ATOM 1398 C C . GLY A 1 182 ? -7.242 17 5.852 1 95.44 182 GLY A C 1
ATOM 1399 O O . GLY A 1 182 ? -8.234 17.688 6.094 1 95.44 182 GLY A O 1
ATOM 1400 N N . SER A 1 183 ? -6.125 17.484 5.359 1 92.38 183 SER A N 1
ATOM 1401 C CA . SER A 1 183 ? -5.984 18.938 5.207 1 92.38 183 SER A CA 1
ATOM 1402 C C . SER A 1 183 ? -5.543 19.297 3.795 1 92.38 183 SER A C 1
ATOM 1404 O O . SER A 1 183 ? -5.055 20.406 3.559 1 92.38 183 SER A O 1
ATOM 1406 N N . THR A 1 184 ? -5.672 18.391 2.863 1 95 184 THR A N 1
ATOM 1407 C CA . THR A 1 184 ? -5.273 18.625 1.479 1 95 184 THR A CA 1
ATOM 1408 C C . THR A 1 184 ? -6.254 19.562 0.786 1 95 184 THR A C 1
ATOM 1410 O O . THR A 1 184 ? -7.418 19.219 0.581 1 95 184 THR A O 1
ATOM 1413 N N . ARG A 1 185 ? -5.785 20.703 0.356 1 94.94 185 ARG A N 1
ATOM 1414 C CA . ARG A 1 185 ? -6.621 21.812 -0.085 1 94.94 185 ARG A CA 1
ATOM 1415 C C . ARG A 1 185 ? -7.496 21.406 -1.268 1 94.94 185 ARG A C 1
ATOM 1417 O O . ARG A 1 185 ? -8.719 21.578 -1.231 1 94.94 185 ARG A O 1
ATOM 1424 N N . ASP A 1 186 ? -6.887 20.906 -2.295 1 97.56 186 ASP A N 1
ATOM 1425 C CA . ASP A 1 186 ? -7.641 20.609 -3.51 1 97.56 186 ASP A CA 1
ATOM 1426 C C . ASP A 1 186 ? -8.617 19.469 -3.285 1 97.56 186 ASP A C 1
ATOM 1428 O O . ASP A 1 186 ? -9.711 19.453 -3.861 1 97.56 186 ASP A O 1
ATOM 1432 N N . LEU A 1 187 ? -8.273 18.547 -2.438 1 98.44 187 LEU A N 1
ATOM 1433 C CA . LEU A 1 187 ? -9.195 17.484 -2.094 1 98.44 187 LEU A CA 1
ATOM 1434 C C . LEU A 1 187 ? -10.422 18.031 -1.368 1 98.44 187 LEU A C 1
ATOM 1436 O O . LEU A 1 187 ? -11.547 17.625 -1.646 1 98.44 187 LEU A O 1
ATOM 1440 N N . LEU A 1 188 ? -10.148 18.922 -0.426 1 97.88 188 LEU A N 1
ATOM 1441 C CA . LEU A 1 188 ? -11.25 19.531 0.314 1 97.88 188 LEU A CA 1
ATOM 1442 C C . LEU A 1 188 ? -12.203 20.25 -0.63 1 97.88 188 LEU A C 1
ATOM 1444 O O . LEU A 1 188 ? -13.422 20.156 -0.469 1 97.88 188 LEU A O 1
ATOM 1448 N N . HIS A 1 189 ? -11.664 20.906 -1.604 1 98.44 189 HIS A N 1
ATOM 1449 C CA . HIS A 1 189 ? -12.477 21.562 -2.611 1 98.44 189 HIS A CA 1
ATOM 1450 C C . HIS A 1 189 ? -13.367 20.562 -3.346 1 98.44 189 HIS A C 1
ATOM 1452 O O . HIS A 1 189 ? -14.57 20.781 -3.492 1 98.44 189 HIS A O 1
ATOM 1458 N N . VAL A 1 190 ? -12.805 19.469 -3.793 1 98.81 190 VAL A N 1
ATOM 1459 C CA . VAL A 1 190 ? -13.523 18.438 -4.535 1 98.81 190 VAL A CA 1
ATOM 1460 C C . VAL A 1 190 ? -14.617 17.828 -3.656 1 98.81 190 VAL A C 1
ATOM 1462 O O . VAL A 1 190 ? -15.742 17.609 -4.113 1 98.81 190 VAL A O 1
ATOM 1465 N N . VAL A 1 191 ? -14.297 17.562 -2.4 1 98.75 191 VAL A N 1
ATOM 1466 C CA . VAL A 1 191 ? -15.25 16.953 -1.48 1 98.75 191 VAL A CA 1
ATOM 1467 C C . VAL A 1 191 ? -16.422 17.906 -1.245 1 98.75 191 VAL A C 1
ATOM 1469 O O . VAL A 1 191 ? -17.578 17.469 -1.173 1 98.75 191 VAL A O 1
ATOM 1472 N N . LYS A 1 192 ? -16.141 19.172 -1.117 1 98.62 192 LYS A N 1
ATOM 1473 C CA . LYS A 1 192 ? -17.203 20.156 -0.967 1 98.62 192 LYS A CA 1
ATOM 1474 C C . LYS A 1 192 ? -18.141 20.156 -2.176 1 98.62 192 LYS A C 1
ATOM 1476 O O . LYS A 1 192 ? -19.359 20.234 -2.025 1 98.62 192 LYS A O 1
ATOM 1481 N N . LEU A 1 193 ? -17.562 20.094 -3.398 1 98.56 193 LEU A N 1
ATOM 1482 C CA . LEU A 1 193 ? -18.359 20 -4.613 1 98.56 193 LEU A CA 1
ATOM 1483 C C . LEU A 1 193 ? -19.25 18.766 -4.59 1 98.56 193 LEU A C 1
ATOM 1485 O O . LEU A 1 193 ? -20.422 18.828 -4.949 1 98.56 193 LEU A O 1
ATOM 1489 N N . ALA A 1 194 ? -18.703 17.625 -4.152 1 98.44 194 ALA A N 1
ATOM 1490 C CA . ALA A 1 194 ? -19.469 16.375 -4.07 1 98.44 194 ALA A CA 1
ATOM 1491 C C . ALA A 1 194 ? -20.625 16.516 -3.086 1 98.44 194 ALA A C 1
ATOM 1493 O O . ALA A 1 194 ? -21.75 16.078 -3.377 1 98.44 194 ALA A O 1
ATOM 1494 N N . ARG A 1 195 ? -20.375 17.094 -1.978 1 97.5 195 ARG A N 1
ATOM 1495 C CA . ARG A 1 195 ? -21.391 17.25 -0.947 1 97.5 195 ARG A CA 1
ATOM 1496 C C . ARG A 1 195 ? -22.531 18.125 -1.445 1 97.5 195 ARG A C 1
ATOM 1498 O O . ARG A 1 195 ? -23.688 17.906 -1.081 1 97.5 195 ARG A O 1
ATOM 1505 N N . LYS A 1 196 ? -22.188 19.078 -2.232 1 97.06 196 LYS A N 1
ATOM 1506 C CA . LYS A 1 196 ? -23.219 19.938 -2.814 1 97.06 196 LYS A CA 1
ATOM 1507 C C . LYS A 1 196 ? -24.188 19.125 -3.66 1 97.06 196 LYS A C 1
ATOM 1509 O O . LYS A 1 196 ? -25.344 19.547 -3.863 1 97.06 196 LYS A O 1
ATOM 1514 N N . GLN A 1 197 ? -23.781 18.031 -4.184 1 97 197 GLN A N 1
ATOM 1515 C CA . GLN A 1 197 ? -24.625 17.156 -4.984 1 97 197 GLN A CA 1
ATOM 1516 C C . GLN A 1 197 ? -25.469 16.234 -4.098 1 97 197 GLN A C 1
ATOM 1518 O O . GLN A 1 197 ? -26.25 15.43 -4.602 1 97 197 GLN A O 1
ATOM 1523 N N . GLY A 1 198 ? -25.219 16.281 -2.785 1 95.94 198 GLY A N 1
ATOM 1524 C CA . GLY A 1 198 ? -26.016 15.508 -1.844 1 95.94 198 GLY A CA 1
ATOM 1525 C C . GLY A 1 198 ? -25.484 14.102 -1.641 1 95.94 198 GLY A C 1
ATOM 1526 O O . GLY A 1 198 ? -26.203 13.211 -1.182 1 95.94 198 GLY A O 1
ATOM 1527 N N . VAL A 1 199 ? -24.266 13.883 -1.998 1 96.44 199 VAL A N 1
ATOM 1528 C CA . VAL A 1 199 ? -23.734 12.531 -1.875 1 96.44 199 VAL A CA 1
ATOM 1529 C C . VAL A 1 199 ? -23.094 12.352 -0.496 1 96.44 199 VAL A C 1
ATOM 1531 O O . VAL A 1 199 ? -22.656 13.32 0.119 1 96.44 199 VAL A O 1
ATOM 1534 N N . ARG A 1 200 ? -23.031 11.117 -0.004 1 97.25 200 ARG A N 1
ATOM 1535 C CA . ARG A 1 200 ? -22.375 10.789 1.254 1 97.25 200 ARG A CA 1
ATOM 1536 C C . ARG A 1 200 ? -20.875 10.586 1.047 1 97.25 200 ARG A C 1
ATOM 1538 O O . ARG A 1 200 ? -20.453 10.062 0.015 1 97.25 200 ARG A O 1
ATOM 1545 N N . VAL A 1 201 ? -20.125 10.953 2.082 1 98.69 201 VAL A N 1
ATOM 1546 C CA . VAL A 1 201 ? -18.672 10.93 1.971 1 98.69 201 VAL A CA 1
ATOM 1547 C C . VAL A 1 201 ? -18.078 10.094 3.107 1 98.69 201 VAL A C 1
ATOM 1549 O O . VAL A 1 201 ? -18.422 10.305 4.277 1 98.69 201 VAL A O 1
ATOM 1552 N N . LEU A 1 202 ? -17.266 9.117 2.748 1 98.88 202 LEU A N 1
ATOM 1553 C CA . LEU A 1 202 ? -16.391 8.406 3.67 1 98.88 202 LEU A CA 1
ATOM 1554 C C . LEU A 1 202 ? -14.977 8.977 3.623 1 98.88 202 LEU A C 1
ATOM 1556 O O . LEU A 1 202 ? -14.383 9.086 2.549 1 98.88 202 LEU A O 1
ATOM 1560 N N . ALA A 1 203 ? -14.469 9.367 4.762 1 98.81 203 ALA A N 1
ATOM 1561 C CA . ALA A 1 203 ? -13.07 9.789 4.863 1 98.81 203 ALA A CA 1
ATOM 1562 C C . ALA A 1 203 ? -12.203 8.664 5.434 1 98.81 203 ALA A C 1
ATOM 1564 O O . ALA A 1 203 ? -12.547 8.07 6.461 1 98.81 203 ALA A O 1
ATOM 1565 N N . LEU A 1 204 ? -11.172 8.328 4.734 1 98.75 204 LEU A N 1
ATOM 1566 C CA . LEU A 1 204 ? -10.07 7.531 5.258 1 98.75 204 LEU A CA 1
ATOM 1567 C C . LEU A 1 204 ? -8.852 8.406 5.551 1 98.75 204 LEU A C 1
ATOM 1569 O O . LEU A 1 204 ? -8.289 9.016 4.637 1 98.75 204 LEU A O 1
ATOM 1573 N N . SER A 1 205 ? -8.484 8.539 6.805 1 97.75 205 SER A N 1
ATOM 1574 C CA . SER A 1 205 ? -7.402 9.438 7.203 1 97.75 205 SER A CA 1
ATOM 1575 C C . SER A 1 205 ? -6.633 8.875 8.391 1 97.75 205 SER A C 1
ATOM 1577 O O . SER A 1 205 ? -6.914 7.766 8.852 1 97.75 205 SER A O 1
ATOM 1579 N N . ASN A 1 206 ? -5.625 9.656 8.812 1 97.44 206 ASN A N 1
ATOM 1580 C CA . ASN A 1 206 ? -4.848 9.25 9.984 1 97.44 206 ASN A CA 1
ATOM 1581 C C . ASN A 1 206 ? -5.113 10.172 11.172 1 97.44 206 ASN A C 1
ATOM 1583 O O . ASN A 1 206 ? -4.328 10.211 12.125 1 97.44 206 ASN A O 1
ATOM 1587 N N . THR A 1 207 ? -6.156 10.984 11.062 1 92.81 207 THR A N 1
ATOM 1588 C CA . THR A 1 207 ? -6.527 11.891 12.148 1 92.81 207 THR A CA 1
ATOM 1589 C C . THR A 1 207 ? -8.047 11.984 12.273 1 92.81 207 THR A C 1
ATOM 1591 O O . THR A 1 207 ? -8.758 12 11.273 1 92.81 207 THR A O 1
ATOM 1594 N N . PRO A 1 208 ? -8.531 11.992 13.516 1 92.25 208 PRO A N 1
ATOM 1595 C CA . PRO A 1 208 ? -9.984 12.047 13.703 1 92.25 208 PRO A CA 1
ATOM 1596 C C . PRO A 1 208 ? -10.539 13.461 13.562 1 92.25 208 PRO A C 1
ATOM 1598 O O . PRO A 1 208 ? -11.75 13.633 13.398 1 92.25 208 PRO A O 1
ATOM 1601 N N . ARG A 1 209 ? -9.68 14.453 13.711 1 93.06 209 ARG A N 1
ATOM 1602 C CA . ARG A 1 209 ? -10.125 15.844 13.672 1 93.06 209 ARG A CA 1
ATOM 1603 C C . ARG A 1 209 ? -9.344 16.641 12.625 1 93.06 209 ARG A C 1
ATOM 1605 O O . ARG A 1 209 ? -8.172 16.953 12.828 1 93.06 209 ARG A O 1
ATOM 1612 N N . SER A 1 210 ? -9.984 16.922 11.57 1 91.81 210 SER A N 1
ATOM 1613 C CA . SER A 1 210 ? -9.406 17.641 10.438 1 91.81 210 SER A CA 1
ATOM 1614 C C . SER A 1 210 ? -10.492 18.328 9.609 1 91.81 210 SER A C 1
ATOM 1616 O O . SER A 1 210 ? -11.68 18.062 9.789 1 91.81 210 SER A O 1
ATOM 1618 N N . PRO A 1 211 ? -10.094 19.219 8.773 1 92.56 211 PRO A N 1
ATOM 1619 C CA . PRO A 1 211 ? -11.07 19.797 7.855 1 92.56 211 PRO A CA 1
ATOM 1620 C C . PRO A 1 211 ? -11.82 18.75 7.043 1 92.56 211 PRO A C 1
ATOM 1622 O O . PRO A 1 211 ? -13.039 18.859 6.848 1 92.56 211 PRO A O 1
ATOM 1625 N N . LEU A 1 212 ? -11.18 17.719 6.617 1 96.88 212 LEU A N 1
ATOM 1626 C CA . LEU A 1 212 ? -11.844 16.656 5.871 1 96.88 212 LEU A CA 1
ATOM 1627 C C . LEU A 1 212 ? -12.867 15.93 6.742 1 96.88 212 LEU A C 1
ATOM 1629 O O . LEU A 1 212 ? -13.961 15.609 6.285 1 96.88 212 LEU A O 1
ATOM 1633 N N . ALA A 1 213 ? -12.453 15.672 7.977 1 95.94 213 ALA A N 1
ATOM 1634 C CA . ALA A 1 213 ? -13.367 15.016 8.914 1 95.94 213 ALA A CA 1
ATOM 1635 C C . ALA A 1 213 ? -14.672 15.797 9.047 1 95.94 213 ALA A C 1
ATOM 1637 O O . ALA A 1 213 ? -15.758 15.203 9.07 1 95.94 213 ALA A O 1
ATOM 1638 N N . SER A 1 214 ? -14.562 17.094 9.07 1 95.19 214 SER A N 1
ATOM 1639 C CA . SER A 1 214 ? -15.727 17.953 9.242 1 95.19 214 SER A CA 1
ATOM 1640 C C . SER A 1 214 ? -16.625 17.906 8.016 1 95.19 214 SER A C 1
ATOM 1642 O O . SER A 1 214 ? -17.812 18.25 8.102 1 95.19 214 SER A O 1
ATOM 1644 N N . LEU A 1 215 ? -16.109 17.469 6.91 1 97.25 215 LEU A N 1
ATOM 1645 C CA . LEU A 1 215 ? -16.859 17.422 5.66 1 97.25 215 LEU A CA 1
ATOM 1646 C C . LEU A 1 215 ? -17.359 16.016 5.375 1 97.25 215 LEU A C 1
ATOM 1648 O O . LEU A 1 215 ? -17.969 15.766 4.328 1 97.25 215 LEU A O 1
ATOM 1652 N N . SER A 1 216 ? -17.141 15.039 6.238 1 98 216 SER A N 1
ATOM 1653 C CA . SER A 1 216 ? -17.438 13.641 5.945 1 98 216 SER A CA 1
ATOM 1654 C C . SER A 1 216 ? -18.625 13.133 6.758 1 98 216 SER A C 1
ATOM 1656 O O . SER A 1 216 ? -18.875 13.633 7.859 1 98 216 SER A O 1
ATOM 1658 N N . ASP A 1 217 ? -19.344 12.211 6.246 1 98.31 217 ASP A N 1
ATOM 1659 C CA . ASP A 1 217 ? -20.453 11.57 6.941 1 98.31 217 ASP A CA 1
ATOM 1660 C C . ASP A 1 217 ? -19.969 10.398 7.789 1 98.31 217 ASP A C 1
ATOM 1662 O O . ASP A 1 217 ? -20.562 10.102 8.836 1 98.31 217 ASP A O 1
ATOM 1666 N N . ILE A 1 218 ? -19.016 9.672 7.312 1 98.5 218 ILE A N 1
ATOM 1667 C CA . ILE A 1 218 ? -18.375 8.555 7.996 1 98.5 218 ILE A CA 1
ATOM 1668 C C . ILE A 1 218 ? -16.859 8.758 7.996 1 98.5 218 ILE A C 1
ATOM 1670 O O . ILE A 1 218 ? -16.297 9.219 7.008 1 98.5 218 ILE A O 1
ATOM 1674 N N . GLN A 1 219 ? -16.266 8.414 9.078 1 97.75 219 GLN A N 1
ATOM 1675 C CA . GLN A 1 219 ? -14.812 8.492 9.172 1 97.75 219 GLN A CA 1
ATOM 1676 C C . GLN A 1 219 ? -14.227 7.184 9.703 1 97.75 219 GLN A C 1
ATOM 1678 O O . GLN A 1 219 ? -14.68 6.66 10.719 1 97.75 219 GLN A O 1
ATOM 1683 N N . LEU A 1 220 ? -13.328 6.633 8.977 1 98.62 220 LEU A N 1
ATOM 1684 C CA . LEU A 1 220 ? -12.453 5.582 9.492 1 98.62 220 LEU A CA 1
ATOM 1685 C C . LEU A 1 220 ? -11.023 6.082 9.641 1 98.62 220 LEU A C 1
ATOM 1687 O O . LEU A 1 220 ? -10.438 6.586 8.68 1 98.62 220 LEU A O 1
ATOM 1691 N N . VAL A 1 221 ? -10.461 5.965 10.82 1 97.75 221 VAL A N 1
ATOM 1692 C CA . VAL A 1 221 ? -9.195 6.602 11.156 1 97.75 221 VAL A CA 1
ATOM 1693 C C . VAL A 1 221 ? -8.117 5.539 11.359 1 97.75 221 VAL A C 1
ATOM 1695 O O . VAL A 1 221 ? -8.305 4.605 12.148 1 97.75 221 VAL A O 1
ATOM 1698 N N . ALA A 1 222 ? -7.078 5.609 10.586 1 98 222 ALA A N 1
ATOM 1699 C CA . ALA A 1 222 ? -5.883 4.793 10.797 1 98 222 ALA A CA 1
ATOM 1700 C C . ALA A 1 222 ? -4.941 5.453 11.805 1 98 222 ALA A C 1
ATOM 1702 O O . ALA A 1 222 ? -4.961 6.676 11.977 1 98 222 ALA A O 1
ATOM 1703 N N . ALA A 1 223 ? -4.102 4.668 12.359 1 95.94 223 ALA A N 1
ATOM 1704 C CA . ALA A 1 223 ? -3.131 5.176 13.328 1 95.94 223 ALA A CA 1
ATOM 1705 C C . ALA A 1 223 ? -1.935 5.809 12.625 1 95.94 223 ALA A C 1
ATOM 1707 O O . ALA A 1 223 ? -1.8 5.707 11.398 1 95.94 223 ALA A O 1
ATOM 1708 N N . LYS A 1 224 ? -1.067 6.504 13.438 1 92.75 224 LYS A N 1
ATOM 1709 C CA . LYS A 1 224 ? 0.249 7.016 13.07 1 92.75 224 LYS A CA 1
ATOM 1710 C C . LYS A 1 224 ? 0.14 8.086 11.984 1 92.75 224 LYS A C 1
ATOM 1712 O O . LYS A 1 224 ? 0.556 7.859 10.844 1 92.75 224 LYS A O 1
ATOM 1717 N N . PRO A 1 225 ? -0.269 9.281 12.367 1 93 225 PRO A N 1
ATOM 1718 C CA . PRO A 1 225 ? -0.305 10.375 11.398 1 93 225 PRO A CA 1
ATOM 1719 C C . PRO A 1 225 ? 1.077 10.719 10.844 1 93 225 PRO A C 1
ATOM 1721 O O . PRO A 1 225 ? 2.092 10.375 11.453 1 93 225 PRO A O 1
ATOM 1724 N N . GLU A 1 226 ? 1.024 11.328 9.703 1 92.75 226 GLU A N 1
ATOM 1725 C CA . GLU A 1 226 ? 2.273 11.75 9.07 1 92.75 226 GLU A CA 1
ATOM 1726 C C . GLU A 1 226 ? 2.736 13.102 9.602 1 92.75 226 GLU A C 1
ATOM 1728 O O . GLU A 1 226 ? 1.914 13.961 9.93 1 92.75 226 GLU A O 1
ATOM 1733 N N . GLY A 1 227 ? 4.039 13.234 9.703 1 90.38 227 GLY A N 1
ATOM 1734 C CA . GLY A 1 227 ? 4.645 14.539 9.875 1 90.38 227 GLY A CA 1
ATOM 1735 C C . GLY A 1 227 ? 5.082 15.18 8.57 1 90.38 227 GLY A C 1
ATOM 1736 O O . GLY A 1 227 ? 4.934 14.578 7.504 1 90.38 227 GLY A O 1
ATOM 1737 N N . PRO A 1 228 ? 5.598 16.391 8.703 1 90.38 228 PRO A N 1
ATOM 1738 C CA . PRO A 1 228 ? 5.992 17.109 7.496 1 90.38 228 PRO A CA 1
ATOM 1739 C C . PRO A 1 228 ? 7.117 16.422 6.73 1 90.38 228 PRO A C 1
ATOM 1741 O O . PRO A 1 228 ? 7.227 16.578 5.512 1 90.38 228 PRO A O 1
ATOM 1744 N N . LEU A 1 229 ? 7.938 15.648 7.445 1 90.62 229 LEU A N 1
ATOM 1745 C CA . LEU A 1 229 ? 9.102 15.047 6.809 1 90.62 229 LEU A CA 1
ATOM 1746 C C . LEU A 1 229 ? 8.883 13.555 6.578 1 90.62 229 LEU A C 1
ATOM 1748 O O . LEU A 1 229 ? 9.797 12.852 6.133 1 90.62 229 LEU A O 1
ATOM 1752 N N . SER A 1 230 ? 7.684 13.07 6.867 1 91.56 230 SER A N 1
ATOM 1753 C CA . SER A 1 230 ? 7.469 11.633 6.785 1 91.56 230 SER A CA 1
ATOM 1754 C C . SER A 1 230 ? 6.324 11.297 5.84 1 91.56 230 SER A C 1
ATOM 1756 O O . SER A 1 230 ? 5.664 10.266 5.996 1 91.56 230 SER A O 1
ATOM 1758 N N . ALA A 1 231 ? 6.109 12.188 4.84 1 91.25 231 ALA A N 1
ATOM 1759 C CA . ALA A 1 231 ? 5.059 11.93 3.859 1 91.25 231 ALA A CA 1
ATOM 1760 C C . ALA A 1 231 ? 5.301 10.602 3.139 1 91.25 231 ALA A C 1
ATOM 1762 O O . ALA A 1 231 ? 6.406 10.344 2.662 1 91.25 231 ALA A O 1
ATOM 1763 N N . GLY A 1 232 ? 4.27 9.781 3.133 1 95.31 232 GLY A N 1
ATOM 1764 C CA . GLY A 1 232 ? 4.348 8.523 2.404 1 95.31 232 GLY A CA 1
ATOM 1765 C C . GLY A 1 232 ? 4.945 7.398 3.219 1 95.31 232 GLY A C 1
ATOM 1766 O O . GLY A 1 232 ? 5.082 6.273 2.729 1 95.31 232 GLY A O 1
ATOM 1767 N N . ALA A 1 233 ? 5.246 7.629 4.488 1 96.38 233 ALA A N 1
ATOM 1768 C CA . ALA A 1 233 ? 5.859 6.594 5.32 1 96.38 233 ALA A CA 1
ATOM 1769 C C . ALA A 1 233 ? 4.941 5.383 5.453 1 96.38 233 ALA A C 1
ATOM 1771 O O . ALA A 1 233 ? 3.723 5.527 5.582 1 96.38 233 ALA A O 1
ATOM 1772 N N . LEU A 1 234 ? 5.559 4.207 5.449 1 98.19 234 LEU A N 1
ATOM 1773 C CA . LEU A 1 234 ? 4.824 2.943 5.445 1 98.19 234 LEU A CA 1
ATOM 1774 C C . LEU A 1 234 ? 3.881 2.861 6.641 1 98.19 234 LEU A C 1
ATOM 1776 O O . LEU A 1 234 ? 2.732 2.436 6.504 1 98.19 234 LEU A O 1
ATOM 1780 N N . ASN A 1 235 ? 4.328 3.268 7.816 1 97.06 235 ASN A N 1
ATOM 1781 C CA . ASN A 1 235 ? 3.523 3.119 9.023 1 97.06 235 ASN A CA 1
ATOM 1782 C C . ASN A 1 235 ? 2.229 3.92 8.938 1 97.06 235 ASN A C 1
ATOM 1784 O O . ASN A 1 235 ? 1.224 3.553 9.547 1 97.06 235 ASN A O 1
ATOM 1788 N N . ALA A 1 236 ? 2.24 4.973 8.211 1 96.69 236 ALA A N 1
ATOM 1789 C CA . ALA A 1 236 ? 1.031 5.773 8.031 1 96.69 236 ALA A CA 1
ATOM 1790 C C . ALA A 1 236 ? 0.133 5.176 6.949 1 96.69 236 ALA A C 1
ATOM 1792 O O . ALA A 1 236 ? -1.073 5.434 6.926 1 96.69 236 ALA A O 1
ATOM 1793 N N . LYS A 1 237 ? 0.66 4.453 6.008 1 98.44 237 LYS A N 1
ATOM 1794 C CA . LYS A 1 237 ? -0.078 3.963 4.848 1 98.44 237 LYS A CA 1
ATOM 1795 C C . LYS A 1 237 ? -0.713 2.605 5.133 1 98.44 237 LYS A C 1
ATOM 1797 O O . LYS A 1 237 ? -1.834 2.336 4.695 1 98.44 237 LYS A O 1
ATOM 1802 N N . VAL A 1 238 ? -0.042 1.768 5.961 1 98.38 238 VAL A N 1
ATOM 1803 C CA . VAL A 1 238 ? -0.497 0.395 6.16 1 98.38 238 VAL A CA 1
ATOM 1804 C C . VAL A 1 238 ? -1.807 0.391 6.945 1 98.38 238 VAL A C 1
ATOM 1806 O O . VAL A 1 238 ? -2.656 -0.479 6.742 1 98.38 238 VAL A O 1
ATOM 1809 N N . GLY A 1 239 ? -1.968 1.353 7.828 1 98.38 239 GLY A N 1
ATOM 1810 C CA . GLY A 1 239 ? -3.223 1.435 8.562 1 98.38 239 GLY A CA 1
ATOM 1811 C C . GLY A 1 239 ? -4.422 1.672 7.664 1 98.38 239 GLY A C 1
ATOM 1812 O O . GLY A 1 239 ? -5.477 1.063 7.852 1 98.38 239 GLY A O 1
ATOM 1813 N N . VAL A 1 240 ? -4.25 2.588 6.723 1 98.62 240 VAL A N 1
ATOM 1814 C CA . VAL A 1 240 ? -5.344 2.879 5.801 1 98.62 240 VAL A CA 1
ATOM 1815 C C . VAL A 1 240 ? -5.582 1.678 4.887 1 98.62 240 VAL A C 1
ATOM 1817 O O . VAL A 1 240 ? -6.73 1.35 4.57 1 98.62 240 VAL A O 1
ATOM 1820 N N . MET A 1 241 ? -4.555 0.969 4.465 1 98.81 241 MET A N 1
ATOM 1821 C CA . MET A 1 241 ? -4.723 -0.247 3.676 1 98.81 241 MET A CA 1
ATOM 1822 C C . MET A 1 241 ? -5.492 -1.305 4.461 1 98.81 241 MET A C 1
ATOM 1824 O O . MET A 1 241 ? -6.293 -2.047 3.891 1 98.81 241 MET A O 1
ATOM 1828 N N . LEU A 1 242 ? -5.207 -1.367 5.73 1 98.75 242 LEU A N 1
ATOM 1829 C CA . LEU A 1 242 ? -5.953 -2.281 6.59 1 98.75 242 LEU A CA 1
ATOM 1830 C C . LEU A 1 242 ? -7.441 -1.935 6.59 1 98.75 242 LEU A C 1
ATOM 1832 O O . LEU A 1 242 ? -8.289 -2.82 6.473 1 98.75 242 LEU A O 1
ATOM 1836 N N . LEU A 1 243 ? -7.758 -0.665 6.711 1 98.81 243 LEU A N 1
ATOM 1837 C CA . LEU A 1 243 ? -9.156 -0.236 6.688 1 98.81 243 LEU A CA 1
ATOM 1838 C C . LEU A 1 243 ? -9.82 -0.633 5.375 1 98.81 243 LEU A C 1
ATOM 1840 O O . LEU A 1 243 ? -10.969 -1.092 5.371 1 98.81 243 LEU A O 1
ATOM 1844 N N . VAL A 1 244 ? -9.109 -0.444 4.254 1 98.88 244 VAL A N 1
ATOM 1845 C CA . VAL A 1 244 ? -9.625 -0.849 2.949 1 98.88 244 VAL A CA 1
ATOM 1846 C C . VAL A 1 244 ? -9.891 -2.352 2.943 1 98.88 244 VAL A C 1
ATOM 1848 O O . VAL A 1 244 ? -10.945 -2.797 2.488 1 98.88 244 VAL A O 1
ATOM 1851 N N . GLU A 1 245 ? -8.953 -3.127 3.453 1 98.56 245 GLU A N 1
ATOM 1852 C CA . GLU A 1 245 ? -9.102 -4.578 3.502 1 98.56 245 GLU A CA 1
ATOM 1853 C C . GLU A 1 245 ? -10.312 -4.977 4.348 1 98.56 245 GLU A C 1
ATOM 1855 O O . GLU A 1 245 ? -11.078 -5.863 3.965 1 98.56 245 GLU A O 1
ATOM 1860 N N . LEU A 1 246 ? -10.469 -4.328 5.441 1 98.38 246 LEU A N 1
ATOM 1861 C CA . LEU A 1 246 ? -11.586 -4.637 6.324 1 98.38 246 LEU A CA 1
ATOM 1862 C C . LEU A 1 246 ? -12.914 -4.289 5.66 1 98.38 246 LEU A C 1
ATOM 1864 O O . LEU A 1 246 ? -13.898 -5.02 5.809 1 98.38 246 LEU A O 1
ATOM 1868 N N . LEU A 1 247 ? -12.969 -3.17 4.938 1 98.62 247 LEU A N 1
ATOM 1869 C CA . LEU A 1 247 ? -14.18 -2.801 4.203 1 98.62 247 LEU A CA 1
ATOM 1870 C C . LEU A 1 247 ? -14.547 -3.873 3.186 1 98.62 247 LEU A C 1
ATOM 1872 O O . LEU A 1 247 ? -15.703 -4.293 3.109 1 98.62 247 LEU A O 1
ATOM 1876 N N . THR A 1 248 ? -13.586 -4.363 2.439 1 97.75 248 THR A N 1
ATOM 1877 C CA . THR A 1 248 ? -13.875 -5.297 1.354 1 97.75 248 THR A CA 1
ATOM 1878 C C . THR A 1 248 ? -14.195 -6.684 1.903 1 97.75 248 THR A C 1
ATOM 1880 O O . THR A 1 248 ? -15.047 -7.391 1.364 1 97.75 248 THR A O 1
ATOM 1883 N N . THR A 1 249 ? -13.516 -7.066 3 1 96.19 249 THR A N 1
ATOM 1884 C CA . THR A 1 249 ? -13.859 -8.328 3.654 1 96.19 249 THR A CA 1
ATOM 1885 C C . THR A 1 249 ? -15.273 -8.273 4.23 1 96.19 249 THR A C 1
ATOM 1887 O O . THR A 1 249 ? -16 -9.266 4.184 1 96.19 249 THR A O 1
ATOM 1890 N N . SER A 1 250 ? -15.617 -7.109 4.766 1 97.31 250 SER A N 1
ATOM 1891 C CA . SER A 1 250 ? -16.969 -6.926 5.293 1 97.31 250 SER A CA 1
ATOM 1892 C C . SER A 1 250 ? -18 -6.996 4.188 1 97.31 250 SER A C 1
ATOM 1894 O O . SER A 1 250 ? -19.109 -7.504 4.395 1 97.31 250 SER A O 1
ATOM 1896 N N . LEU A 1 251 ? -17.719 -6.457 2.969 1 98 251 LEU A N 1
ATOM 1897 C CA . LEU A 1 251 ? -18.625 -6.562 1.828 1 98 251 LEU A CA 1
ATOM 1898 C C . LEU A 1 251 ? -18.875 -8.023 1.469 1 98 251 LEU A C 1
ATOM 1900 O O . LEU A 1 251 ? -20.031 -8.422 1.233 1 98 251 LEU A O 1
ATOM 1904 N N . ILE A 1 252 ? -17.812 -8.812 1.453 1 96.12 252 ILE A N 1
ATOM 1905 C CA . ILE A 1 252 ? -17.906 -10.227 1.118 1 96.12 252 ILE A CA 1
ATOM 1906 C C . ILE A 1 252 ? -18.797 -10.938 2.135 1 96.12 252 ILE A C 1
ATOM 1908 O O . ILE A 1 252 ? -19.625 -11.781 1.769 1 96.12 252 ILE A O 1
ATOM 1912 N N . ALA A 1 253 ? -18.656 -10.555 3.402 1 94.62 253 ALA A N 1
ATOM 1913 C CA . ALA A 1 253 ? -19.469 -11.148 4.465 1 94.62 253 ALA A CA 1
ATOM 1914 C C . ALA A 1 253 ? -20.922 -10.711 4.367 1 94.62 253 ALA A C 1
ATOM 1916 O O . ALA A 1 253 ? -21.828 -11.445 4.754 1 94.62 253 ALA A O 1
ATOM 1917 N N . LEU A 1 254 ? -21.156 -9.562 3.844 1 96.25 254 LEU A N 1
ATOM 1918 C CA . LEU A 1 254 ? -22.469 -8.945 3.801 1 96.25 254 LEU A CA 1
ATOM 1919 C C . LEU A 1 254 ? -23.344 -9.594 2.725 1 96.25 254 LEU A C 1
ATOM 1921 O O . LEU A 1 254 ? -24.547 -9.758 2.912 1 96.25 254 LEU A O 1
ATOM 1925 N N . ASP A 1 255 ? -22.766 -9.922 1.636 1 97.06 255 ASP A N 1
ATOM 1926 C CA . ASP A 1 255 ? -23.5 -10.445 0.494 1 97.06 255 ASP A CA 1
ATOM 1927 C C . ASP A 1 255 ? -22.672 -11.461 -0.286 1 97.06 255 ASP A C 1
ATOM 1929 O O . ASP A 1 255 ? -21.578 -11.141 -0.765 1 97.06 255 ASP A O 1
ATOM 1933 N N . HIS A 1 256 ? -23.203 -12.594 -0.516 1 93.56 256 HIS A N 1
ATOM 1934 C CA . HIS A 1 256 ? -22.516 -13.703 -1.159 1 93.56 256 HIS A CA 1
ATOM 1935 C C . HIS A 1 256 ? -22.141 -13.367 -2.6 1 93.56 256 HIS A C 1
ATOM 1937 O O . HIS A 1 256 ? -21.25 -13.984 -3.176 1 93.56 256 HIS A O 1
ATOM 1943 N N . LYS A 1 257 ? -22.797 -12.438 -3.135 1 96.88 257 LYS A N 1
ATOM 1944 C CA . LYS A 1 257 ? -22.5 -12.062 -4.512 1 96.88 257 LYS A CA 1
ATOM 1945 C C . LYS A 1 257 ? -21.047 -11.609 -4.648 1 96.88 257 LYS A C 1
ATOM 1947 O O . LYS A 1 257 ? -20.406 -11.859 -5.676 1 96.88 257 LYS A O 1
ATOM 1952 N N . TYR A 1 258 ? -20.531 -11 -3.695 1 97.25 258 TYR A N 1
ATOM 1953 C CA . TYR A 1 258 ? -19.156 -10.492 -3.748 1 97.25 258 TYR A CA 1
ATOM 1954 C C . TYR A 1 258 ? -18.156 -11.641 -3.793 1 97.25 258 TYR A C 1
ATOM 1956 O O . TYR A 1 258 ? -17.156 -11.57 -4.496 1 97.25 258 TYR A O 1
ATOM 1964 N N . SER A 1 259 ? -18.406 -12.672 -3.014 1 94.5 259 SER A N 1
ATOM 1965 C CA . SER A 1 259 ? -17.531 -13.844 -3.059 1 94.5 259 SER A CA 1
ATOM 1966 C C . SER A 1 259 ? -17.562 -14.492 -4.438 1 94.5 259 SER A C 1
ATOM 1968 O O . SER A 1 259 ? -16.516 -14.891 -4.957 1 94.5 259 SER A O 1
ATOM 1970 N N . ASP A 1 260 ? -18.719 -14.555 -4.992 1 95.5 260 ASP A N 1
ATOM 1971 C CA . ASP A 1 260 ? -18.859 -15.133 -6.324 1 95.5 260 ASP A CA 1
ATOM 1972 C C . ASP A 1 260 ? -18.094 -14.32 -7.367 1 95.5 260 ASP A C 1
ATOM 1974 O O . ASP A 1 260 ? -17.359 -14.883 -8.18 1 95.5 260 ASP A O 1
ATOM 1978 N N . VAL A 1 261 ? -18.297 -13.062 -7.332 1 97.38 261 VAL A N 1
ATOM 1979 C CA . VAL A 1 261 ? -17.641 -12.188 -8.305 1 97.38 261 VAL A CA 1
ATOM 1980 C C . VAL A 1 261 ? -16.141 -12.227 -8.117 1 97.38 261 VAL A C 1
ATOM 1982 O O . VAL A 1 261 ? -15.375 -12.211 -9.094 1 97.38 261 VAL A O 1
ATOM 1985 N N . SER A 1 262 ? -15.719 -12.25 -6.895 1 96.19 262 SER A N 1
ATOM 1986 C CA . SER A 1 262 ? -14.297 -12.359 -6.609 1 96.19 262 SER A CA 1
ATOM 1987 C C . SER A 1 262 ? -13.695 -13.609 -7.254 1 96.19 262 SER A C 1
ATOM 1989 O O . SER A 1 262 ? -12.594 -13.562 -7.805 1 96.19 262 SER A O 1
ATOM 1991 N N . GLN A 1 263 ? -14.383 -14.68 -7.207 1 93.94 263 GLN A N 1
ATOM 1992 C CA . GLN A 1 263 ? -13.945 -15.922 -7.84 1 93.94 263 GLN A CA 1
ATOM 1993 C C . GLN A 1 263 ? -13.906 -15.781 -9.359 1 93.94 263 GLN A C 1
ATOM 1995 O O . GLN A 1 263 ? -12.969 -16.25 -10.008 1 93.94 263 GLN A O 1
ATOM 2000 N N . GLN A 1 264 ? -14.906 -15.141 -9.875 1 96.19 264 GLN A N 1
ATOM 2001 C CA . GLN A 1 264 ? -14.984 -14.93 -11.312 1 96.19 264 GLN A CA 1
ATOM 2002 C C . GLN A 1 264 ? -13.805 -14.094 -11.812 1 96.19 264 GLN A C 1
ATOM 2004 O O . GLN A 1 264 ? -13.18 -14.43 -12.82 1 96.19 264 GLN A O 1
ATOM 2009 N N . THR A 1 265 ? -13.578 -13.047 -11.117 1 96.44 265 THR A N 1
ATOM 2010 C CA . THR A 1 265 ? -12.5 -12.164 -11.547 1 96.44 265 THR A CA 1
ATOM 2011 C C . THR A 1 265 ? -11.141 -12.836 -11.367 1 96.44 265 THR A C 1
ATOM 2013 O O . THR A 1 265 ? -10.227 -12.617 -12.164 1 96.44 265 THR A O 1
ATOM 2016 N N . ALA A 1 266 ? -11.008 -13.641 -10.336 1 94.31 266 ALA A N 1
ATOM 2017 C CA . ALA A 1 266 ? -9.781 -14.43 -10.18 1 94.31 266 ALA A CA 1
ATOM 2018 C C . ALA A 1 266 ? -9.578 -15.367 -11.367 1 94.31 266 ALA A C 1
ATOM 2020 O O . ALA A 1 266 ? -8.477 -15.461 -11.906 1 94.31 266 ALA A O 1
ATOM 2021 N N . SER A 1 267 ? -10.57 -16.016 -11.805 1 92.88 267 SER A N 1
ATOM 2022 C CA . SER A 1 267 ? -10.516 -16.969 -12.906 1 92.88 267 SER A CA 1
ATOM 2023 C C . SER A 1 267 ? -10.172 -16.281 -14.227 1 92.88 267 SER A C 1
ATOM 2025 O O . SER A 1 267 ? -9.469 -16.844 -15.062 1 92.88 267 SER A O 1
ATOM 2027 N N . ALA A 1 268 ? -10.656 -15.078 -14.367 1 94.69 268 ALA A N 1
ATOM 2028 C CA . ALA A 1 268 ? -10.484 -14.344 -15.617 1 94.69 268 ALA A CA 1
ATOM 2029 C C . ALA A 1 268 ? -9.016 -14.047 -15.883 1 94.69 268 ALA A C 1
ATOM 2031 O O . ALA A 1 268 ? -8.609 -13.859 -17.031 1 94.69 268 ALA A O 1
ATOM 2032 N N . THR A 1 269 ? -8.156 -14.023 -14.82 1 92.69 269 THR A N 1
ATOM 2033 C CA . THR A 1 269 ? -6.77 -13.602 -15 1 92.69 269 THR A CA 1
ATOM 2034 C C . THR A 1 269 ? -5.828 -14.805 -14.945 1 92.69 269 THR A C 1
ATOM 2036 O O . THR A 1 269 ? -4.613 -14.656 -15.078 1 92.69 269 THR A O 1
ATOM 2039 N N . LEU A 1 270 ? -6.332 -16.016 -14.812 1 90.44 270 LEU A N 1
ATOM 2040 C CA . LEU A 1 270 ? -5.535 -17.219 -14.695 1 90.44 270 LEU A CA 1
ATOM 2041 C C . LEU A 1 270 ? -4.68 -17.438 -15.938 1 90.44 270 LEU A C 1
ATOM 2043 O O . LEU A 1 270 ? -3.506 -17.797 -15.844 1 90.44 270 LEU A O 1
ATOM 2047 N N . PRO A 1 271 ? -5.176 -17.109 -17.109 1 89.5 271 PRO A N 1
ATOM 2048 C CA . PRO A 1 271 ? -4.391 -17.344 -18.312 1 89.5 271 PRO A CA 1
ATOM 2049 C C . PRO A 1 271 ? -3.172 -16.438 -18.422 1 89.5 271 PRO A C 1
ATOM 2051 O O . PRO A 1 271 ? -2.289 -16.656 -19.25 1 89.5 271 PRO A O 1
ATOM 2054 N N . LEU A 1 272 ? -3.162 -15.414 -17.625 1 92.12 272 LEU A N 1
ATOM 2055 C CA . LEU A 1 272 ? -2.072 -14.445 -17.672 1 92.12 272 LEU A CA 1
ATOM 2056 C C . LEU A 1 272 ? -0.907 -14.891 -16.797 1 92.12 272 LEU A C 1
ATOM 2058 O O . LEU A 1 272 ? 0.146 -14.25 -16.781 1 92.12 272 LEU A O 1
ATOM 2062 N N . LEU A 1 273 ? -1.085 -16.031 -16.125 1 89.06 273 LEU A N 1
ATOM 2063 C CA . LEU A 1 273 ? -0.071 -16.609 -15.258 1 89.06 273 LEU A CA 1
ATOM 2064 C C . LEU A 1 273 ? 0.446 -17.938 -15.836 1 89.06 273 LEU A C 1
ATOM 2066 O O . LEU A 1 273 ? -0.289 -18.641 -16.516 1 89.06 273 LEU A O 1
ATOM 2070 N N . LEU A 1 274 ? 1.685 -18.188 -15.492 1 83.81 274 LEU A N 1
ATOM 2071 C CA . LEU A 1 274 ? 2.244 -19.469 -15.922 1 83.81 274 LEU A CA 1
ATOM 2072 C C . LEU A 1 274 ? 1.684 -20.609 -15.086 1 83.81 274 LEU A C 1
ATOM 2074 O O . LEU A 1 274 ? 1.444 -20.453 -13.891 1 83.81 274 LEU A O 1
ATOM 2078 N N . MET B 1 1 ? -12.023 -27.25 -16.922 1 44.84 1 MET B N 1
ATOM 2079 C CA . MET B 1 1 ? -12.562 -28.344 -16.109 1 44.84 1 MET B CA 1
ATOM 2080 C C . MET B 1 1 ? -14.07 -28.188 -15.93 1 44.84 1 MET B C 1
ATOM 2082 O O . MET B 1 1 ? -14.594 -27.062 -15.906 1 44.84 1 MET B O 1
ATOM 2086 N N . PRO B 1 2 ? -14.75 -29.172 -15.938 1 45.75 2 PRO B N 1
ATOM 2087 C CA . PRO B 1 2 ? -16.172 -29.031 -15.625 1 45.75 2 PRO B CA 1
ATOM 2088 C C . PRO B 1 2 ? -16.422 -28.375 -14.273 1 45.75 2 PRO B C 1
ATOM 2090 O O . PRO B 1 2 ? -15.609 -28.516 -13.359 1 45.75 2 PRO B O 1
ATOM 2093 N N . GLU B 1 3 ? -17.156 -27.25 -14.148 1 51.41 3 GLU B N 1
ATOM 2094 C CA . GLU B 1 3 ? -17.547 -26.344 -13.07 1 51.41 3 GLU B CA 1
ATOM 2095 C C . GLU B 1 3 ? -17.641 -27.062 -11.734 1 51.41 3 GLU B C 1
ATOM 2097 O O . GLU B 1 3 ? -17.344 -26.5 -10.688 1 51.41 3 GLU B O 1
ATOM 2102 N N . ASN B 1 4 ? -18.094 -28.438 -11.844 1 52.53 4 ASN B N 1
ATOM 2103 C CA . ASN B 1 4 ? -18.641 -29.109 -10.664 1 52.53 4 ASN B CA 1
ATOM 2104 C C . ASN B 1 4 ? -17.734 -30.25 -10.203 1 52.53 4 ASN B C 1
ATOM 2106 O O . ASN B 1 4 ? -18.156 -31.094 -9.406 1 52.53 4 ASN B O 1
ATOM 2110 N N . GLU B 1 5 ? -16.422 -30.406 -10.766 1 69.44 5 GLU B N 1
ATOM 2111 C CA . GLU B 1 5 ? -15.812 -31.641 -10.312 1 69.44 5 GLU B CA 1
ATOM 2112 C C . GLU B 1 5 ? -14.766 -31.375 -9.234 1 69.44 5 GLU B C 1
ATOM 2114 O O . GLU B 1 5 ? -13.984 -30.422 -9.336 1 69.44 5 GLU B O 1
ATOM 2119 N N . ASN B 1 6 ? -14.836 -32.062 -8.07 1 86.31 6 ASN B N 1
ATOM 2120 C CA . ASN B 1 6 ? -13.945 -32.031 -6.914 1 86.31 6 ASN B CA 1
ATOM 2121 C C . ASN B 1 6 ? -12.578 -32.625 -7.25 1 86.31 6 ASN B C 1
ATOM 2123 O O . ASN B 1 6 ? -12.422 -33.844 -7.352 1 86.31 6 ASN B O 1
ATOM 2127 N N . LEU B 1 7 ? -11.633 -31.781 -7.586 1 92.69 7 LEU B N 1
ATOM 2128 C CA . LEU B 1 7 ? -10.273 -32.156 -7.988 1 92.69 7 LEU B CA 1
ATOM 2129 C C . LEU B 1 7 ? -9.648 -33.094 -6.965 1 92.69 7 LEU B C 1
ATOM 2131 O O . LEU B 1 7 ? -9.023 -34.094 -7.336 1 92.69 7 LEU B O 1
ATOM 2135 N N . LEU B 1 8 ? -9.867 -32.812 -5.754 1 92.75 8 LEU B N 1
ATOM 2136 C CA . LEU B 1 8 ? -9.273 -33.594 -4.691 1 92.75 8 LEU B CA 1
ATOM 2137 C C . LEU B 1 8 ? -9.852 -35 -4.68 1 92.75 8 LEU B C 1
ATOM 2139 O O . LEU B 1 8 ? -9.125 -35.969 -4.484 1 92.75 8 LEU B O 1
ATOM 2143 N N . LEU B 1 9 ? -11.141 -35.031 -4.82 1 91.19 9 LEU B N 1
ATOM 2144 C CA . LEU B 1 9 ? -11.805 -36.344 -4.871 1 91.19 9 LEU B CA 1
ATOM 2145 C C . LEU B 1 9 ? -11.305 -37.156 -6.055 1 91.19 9 LEU B C 1
ATOM 2147 O O . LEU B 1 9 ? -11.023 -38.344 -5.922 1 91.19 9 LEU B O 1
ATOM 2151 N N . ARG B 1 10 ? -11.148 -36.562 -7.168 1 91.88 10 ARG B N 1
ATOM 2152 C CA . ARG B 1 10 ? -10.656 -37.219 -8.367 1 91.88 10 ARG B CA 1
ATOM 2153 C C . ARG B 1 10 ? -9.227 -37.719 -8.164 1 91.88 10 ARG B C 1
ATOM 2155 O O . ARG B 1 10 ? -8.891 -38.844 -8.539 1 91.88 10 ARG B O 1
ATOM 2162 N N . LEU B 1 11 ? -8.461 -36.844 -7.641 1 93.44 11 LEU B N 1
ATOM 2163 C CA . LEU B 1 11 ? -7.07 -37.219 -7.379 1 93.44 11 LEU B CA 1
ATOM 2164 C C . LEU B 1 11 ? -6.98 -38.406 -6.43 1 93.44 11 LEU B C 1
ATOM 2166 O O . LEU B 1 11 ? -6.219 -39.344 -6.672 1 93.44 11 LEU B O 1
ATOM 2170 N N . ARG B 1 12 ? -7.75 -38.438 -5.41 1 92.31 12 ARG B N 1
ATOM 2171 C CA . ARG B 1 12 ? -7.754 -39.5 -4.414 1 92.31 12 ARG B CA 1
ATOM 2172 C C . ARG B 1 12 ? -8.18 -40.812 -5.027 1 92.31 12 ARG B C 1
ATOM 2174 O O . ARG B 1 12 ? -7.629 -41.875 -4.688 1 92.31 12 ARG B O 1
ATOM 2181 N N . GLN B 1 13 ? -9.062 -40.719 -5.93 1 91.38 13 GLN B N 1
ATOM 2182 C CA . GLN B 1 13 ? -9.641 -41.906 -6.52 1 91.38 13 GLN B CA 1
ATOM 2183 C C . GLN B 1 13 ? -8.719 -42.5 -7.59 1 91.38 13 GLN B C 1
ATOM 2185 O O . GLN B 1 13 ? -8.734 -43.719 -7.84 1 91.38 13 GLN B O 1
ATOM 2190 N N . SER B 1 14 ? -7.891 -41.688 -8.117 1 91.62 14 SER B N 1
ATOM 2191 C CA . SER B 1 14 ? -7.184 -42.125 -9.312 1 91.62 14 SER B CA 1
ATOM 2192 C C . SER B 1 14 ? -5.688 -42.25 -9.055 1 91.62 14 SER B C 1
ATOM 2194 O O . SER B 1 14 ? -4.961 -42.844 -9.852 1 91.62 14 SER B O 1
ATOM 2196 N N . VAL B 1 15 ? -5.203 -41.844 -7.918 1 91.69 15 VAL B N 1
ATOM 2197 C CA . VAL B 1 15 ? -3.775 -41.625 -7.703 1 91.69 15 VAL B CA 1
ATOM 2198 C C . VAL B 1 15 ? -3.051 -42.969 -7.738 1 91.69 15 VAL B C 1
ATOM 2200 O O . VAL B 1 15 ? -1.911 -43.062 -8.195 1 91.69 15 VAL B O 1
ATOM 2203 N N . ASP B 1 16 ? -3.678 -44.062 -7.414 1 90.5 16 ASP B N 1
ATOM 2204 C CA . ASP B 1 16 ? -3.053 -45.375 -7.355 1 90.5 16 ASP B CA 1
ATOM 2205 C C . ASP B 1 16 ? -2.775 -45.906 -8.758 1 90.5 16 ASP B C 1
ATOM 2207 O O . ASP B 1 16 ? -1.929 -46.781 -8.93 1 90.5 16 ASP B O 1
ATOM 2211 N N . GLY B 1 17 ? -3.469 -45.344 -9.711 1 91.44 17 GLY B N 1
ATOM 2212 C CA . GLY B 1 17 ? -3.314 -45.812 -11.078 1 91.44 17 GLY B CA 1
ATOM 2213 C C . GLY B 1 17 ? -2.35 -44.969 -11.891 1 91.44 17 GLY B C 1
ATOM 2214 O O . GLY B 1 17 ? -2.088 -45.281 -13.062 1 91.44 17 GLY B O 1
ATOM 2215 N N . TYR B 1 18 ? -1.82 -44.031 -11.281 1 92.19 18 TYR B N 1
ATOM 2216 C CA . TYR B 1 18 ? -0.926 -43.125 -12 1 92.19 18 TYR B CA 1
ATOM 2217 C C . TYR B 1 18 ? 0.474 -43.719 -12.102 1 92.19 18 TYR B C 1
ATOM 2219 O O . TYR B 1 18 ? 0.774 -44.719 -11.469 1 92.19 18 TYR B O 1
ATOM 2227 N N . SER B 1 19 ? 1.268 -43.094 -13.047 1 93.38 19 SER B N 1
ATOM 2228 C CA . SER B 1 19 ? 2.688 -43.438 -13.086 1 93.38 19 SER B CA 1
ATOM 2229 C C . SER B 1 19 ? 3.355 -43.156 -11.742 1 93.38 19 SER B C 1
ATOM 2231 O O . SER B 1 19 ? 2.791 -42.469 -10.898 1 93.38 19 SER B O 1
ATOM 2233 N N . ARG B 1 20 ? 4.48 -43.719 -11.484 1 93.88 20 ARG B N 1
ATOM 2234 C CA . ARG B 1 20 ? 5.191 -43.562 -10.219 1 93.88 20 ARG B CA 1
ATOM 2235 C C . ARG B 1 20 ? 5.41 -42.094 -9.883 1 93.88 20 ARG B C 1
ATOM 2237 O O . ARG B 1 20 ? 5.195 -41.688 -8.742 1 93.88 20 ARG B O 1
ATOM 2244 N N . THR B 1 21 ? 5.777 -41.375 -10.852 1 94.38 21 THR B N 1
ATOM 2245 C CA . THR B 1 21 ? 6.051 -39.969 -10.648 1 94.38 21 THR B CA 1
ATOM 2246 C C . THR B 1 21 ? 4.766 -39.219 -10.328 1 94.38 21 THR B C 1
ATOM 2248 O O . THR B 1 21 ? 4.746 -38.375 -9.422 1 94.38 21 THR B O 1
ATOM 2251 N N . GLN B 1 22 ? 3.729 -39.5 -11.047 1 93.62 22 GLN B N 1
ATOM 2252 C CA . GLN B 1 22 ? 2.451 -38.812 -10.812 1 93.62 22 GLN B CA 1
ATOM 2253 C C . GLN B 1 22 ? 1.856 -39.219 -9.469 1 93.62 22 GLN B C 1
ATOM 2255 O O . GLN B 1 22 ? 1.206 -38.406 -8.805 1 93.62 22 GLN B O 1
ATOM 2260 N N . GLN B 1 23 ? 2.086 -40.438 -9.133 1 94.81 23 GLN B N 1
ATOM 2261 C CA . GLN B 1 23 ? 1.627 -40.906 -7.824 1 94.81 23 GLN B CA 1
ATOM 2262 C C . GLN B 1 23 ? 2.326 -40.156 -6.695 1 94.81 23 GLN B C 1
ATOM 2264 O O . GLN B 1 23 ? 1.682 -39.719 -5.738 1 94.81 23 GLN B O 1
ATOM 2269 N N . LYS B 1 24 ? 3.557 -40.062 -6.84 1 95.88 24 LYS B N 1
ATOM 2270 C CA . LYS B 1 24 ? 4.34 -39.312 -5.863 1 95.88 24 LYS B CA 1
ATOM 2271 C C . LYS B 1 24 ? 3.832 -37.875 -5.738 1 95.88 24 LYS B C 1
ATOM 2273 O O . LYS B 1 24 ? 3.633 -37.375 -4.629 1 95.88 24 LYS B O 1
ATOM 2278 N N . LEU B 1 25 ? 3.621 -37.25 -6.805 1 96.12 25 LEU B N 1
ATOM 2279 C CA . LEU B 1 25 ? 3.115 -35.875 -6.848 1 96.12 25 LEU B CA 1
ATOM 2280 C C . LEU B 1 25 ? 1.707 -35.781 -6.27 1 96.12 25 LEU B C 1
ATOM 2282 O O . LEU B 1 25 ? 1.41 -34.906 -5.469 1 96.12 25 LEU B O 1
ATOM 2286 N N . GLY B 1 26 ? 0.873 -36.688 -6.762 1 95.5 26 GLY B N 1
ATOM 2287 C CA . GLY B 1 26 ? -0.49 -36.719 -6.254 1 95.5 26 GLY B CA 1
ATOM 2288 C C . GLY B 1 26 ? -0.562 -36.906 -4.754 1 95.5 26 GLY B C 1
ATOM 2289 O O . GLY B 1 26 ? -1.344 -36.25 -4.074 1 95.5 26 GLY B O 1
ATOM 2290 N N . GLU B 1 27 ? 0.235 -37.812 -4.176 1 95.75 27 GLU B N 1
ATOM 2291 C CA . GLU B 1 27 ? 0.28 -38.062 -2.738 1 95.75 27 GLU B CA 1
ATOM 2292 C C . GLU B 1 27 ? 0.774 -36.812 -1.984 1 95.75 27 GLU B C 1
ATOM 2294 O O . GLU B 1 27 ? 0.29 -36.531 -0.891 1 95.75 27 GLU B O 1
ATOM 2299 N N . PHE B 1 28 ? 1.729 -36.219 -2.584 1 96.69 28 PHE B N 1
ATOM 2300 C CA . PHE B 1 28 ? 2.213 -34.969 -1.989 1 96.69 28 PHE B CA 1
ATOM 2301 C C . PHE B 1 28 ? 1.091 -33.938 -1.887 1 96.69 28 PHE B C 1
ATOM 2303 O O . PHE B 1 28 ? 0.888 -33.344 -0.831 1 96.69 28 PHE B O 1
ATOM 2310 N N . VAL B 1 29 ? 0.344 -33.688 -2.932 1 96.56 29 VAL B N 1
ATOM 2311 C CA . VAL B 1 29 ? -0.763 -32.75 -2.967 1 96.56 29 VAL B CA 1
ATOM 2312 C C . VAL B 1 29 ? -1.812 -33.156 -1.929 1 96.56 29 VAL B C 1
ATOM 2314 O O . VAL B 1 29 ? -2.293 -32.281 -1.173 1 96.56 29 VAL B O 1
ATOM 2317 N N . LEU B 1 30 ? -2.121 -34.438 -1.866 1 95.44 30 LEU B N 1
ATOM 2318 C CA . LEU B 1 30 ? -3.168 -34.938 -0.981 1 95.44 30 LEU B CA 1
ATOM 2319 C C . LEU B 1 30 ? -2.752 -34.812 0.48 1 95.44 30 LEU B C 1
ATOM 2321 O O . LEU B 1 30 ? -3.602 -34.656 1.361 1 95.44 30 LEU B O 1
ATOM 2325 N N . SER B 1 31 ? -1.503 -34.844 0.737 1 96.12 31 SER B N 1
ATOM 2326 C CA . SER B 1 31 ? -1.008 -34.781 2.109 1 96.12 31 SER B CA 1
ATOM 2327 C C . SER B 1 31 ? -1.249 -33.406 2.736 1 96.12 31 SER B C 1
ATOM 2329 O O . SER B 1 31 ? -1.479 -33.312 3.943 1 96.12 31 SER B O 1
ATOM 2331 N N . ASP B 1 32 ? -1.185 -32.312 1.927 1 95.56 32 ASP B N 1
ATOM 2332 C CA . ASP B 1 32 ? -1.404 -30.969 2.443 1 95.56 32 ASP B CA 1
ATOM 2333 C C . ASP B 1 32 ? -1.864 -30.031 1.335 1 95.56 32 ASP B C 1
ATOM 2335 O O . ASP B 1 32 ? -1.146 -29.094 0.969 1 95.56 32 ASP B O 1
ATOM 2339 N N . PRO B 1 33 ? -3.064 -30.203 0.914 1 94.31 33 PRO B N 1
ATOM 2340 C CA . PRO B 1 33 ? -3.568 -29.375 -0.184 1 94.31 33 PRO B CA 1
ATOM 2341 C C . PRO B 1 33 ? -3.584 -27.891 0.158 1 94.31 33 PRO B C 1
ATOM 2343 O O . PRO B 1 33 ? -3.389 -27.047 -0.723 1 94.31 33 PRO B O 1
ATOM 2346 N N . ALA B 1 34 ? -3.75 -27.562 1.407 1 92.44 34 ALA B N 1
ATOM 2347 C CA . ALA B 1 34 ? -3.803 -26.172 1.839 1 92.44 34 ALA B CA 1
ATOM 2348 C C . ALA B 1 34 ? -2.457 -25.484 1.633 1 92.44 34 ALA B C 1
ATOM 2350 O O . ALA B 1 34 ? -2.402 -24.281 1.348 1 92.44 34 ALA B O 1
ATOM 2351 N N . LYS B 1 35 ? -1.444 -26.188 1.756 1 94.12 35 LYS B N 1
ATOM 2352 C CA . LYS B 1 35 ? -0.1 -25.672 1.51 1 94.12 35 LYS B C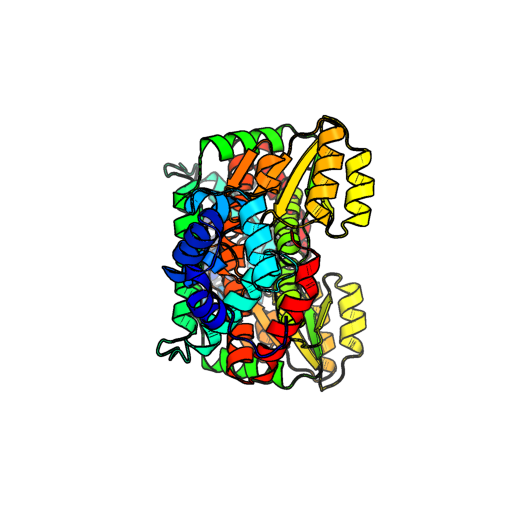A 1
ATOM 2353 C C . LYS B 1 35 ? 0.169 -25.531 0.014 1 94.12 35 LYS B C 1
ATOM 2355 O O . LYS B 1 35 ? 0.76 -24.547 -0.426 1 94.12 35 LYS B O 1
ATOM 2360 N N . VAL B 1 36 ? -0.265 -26.469 -0.77 1 94.94 36 VAL B N 1
ATOM 2361 C CA . VAL B 1 36 ? 0.04 -26.562 -2.193 1 94.94 36 VAL B CA 1
ATOM 2362 C C . VAL B 1 36 ? -0.548 -25.359 -2.926 1 94.94 36 VAL B C 1
ATOM 2364 O O . VAL B 1 36 ? 0.049 -24.859 -3.879 1 94.94 36 VAL B O 1
ATOM 2367 N N . VAL B 1 37 ? -1.634 -24.844 -2.428 1 92.94 37 VAL B N 1
ATOM 2368 C CA . VAL B 1 37 ? -2.328 -23.734 -3.074 1 92.94 37 VAL B CA 1
ATOM 2369 C C . VAL B 1 37 ? -1.41 -22.516 -3.137 1 92.94 37 VAL B C 1
ATOM 2371 O O . VAL B 1 37 ? -1.607 -21.625 -3.965 1 92.94 37 VAL B O 1
ATOM 2374 N N . TYR B 1 38 ? -0.366 -22.484 -2.379 1 92.31 38 TYR B N 1
ATOM 2375 C CA . TYR B 1 38 ? 0.49 -21.297 -2.283 1 92.31 38 TYR B CA 1
ATOM 2376 C C . TYR B 1 38 ? 1.855 -21.562 -2.906 1 92.31 38 TYR B C 1
ATOM 2378 O O . TYR B 1 38 ? 2.723 -20.688 -2.914 1 92.31 38 TYR B O 1
ATOM 2386 N N . LEU B 1 39 ? 2.051 -22.719 -3.42 1 92.31 39 LEU B N 1
ATOM 2387 C CA . LEU B 1 39 ? 3.336 -23.062 -4.02 1 92.31 39 LEU B CA 1
ATOM 2388 C C . LEU B 1 39 ? 3.365 -22.688 -5.496 1 92.31 39 LEU B C 1
ATOM 2390 O O . LEU B 1 39 ? 2.365 -22.859 -6.199 1 92.31 39 LEU B O 1
ATOM 2394 N N . THR B 1 40 ? 4.508 -22.203 -5.914 1 90.5 40 THR B N 1
ATOM 2395 C CA . THR B 1 40 ? 4.73 -22.094 -7.352 1 90.5 40 THR B CA 1
ATOM 2396 C C . THR B 1 40 ? 4.98 -23.469 -7.965 1 90.5 40 THR B C 1
ATOM 2398 O O . THR B 1 40 ? 5.188 -24.453 -7.242 1 90.5 40 THR B O 1
ATOM 2401 N N . ILE B 1 41 ? 4.883 -23.484 -9.305 1 91.5 41 ILE B N 1
ATOM 2402 C CA . ILE B 1 41 ? 5.141 -24.75 -9.969 1 91.5 41 ILE B CA 1
ATOM 2403 C C . ILE B 1 41 ? 6.562 -25.219 -9.656 1 91.5 41 ILE B C 1
ATOM 2405 O O . ILE B 1 41 ? 6.801 -26.422 -9.469 1 91.5 41 ILE B O 1
ATOM 2409 N N . THR B 1 42 ? 7.48 -24.266 -9.508 1 90.38 42 THR B N 1
ATOM 2410 C CA . THR B 1 42 ? 8.867 -24.578 -9.188 1 90.38 42 THR B CA 1
ATOM 2411 C C . THR B 1 42 ? 8.992 -25.141 -7.785 1 90.38 42 THR B C 1
ATOM 2413 O O . THR B 1 42 ? 9.688 -26.141 -7.57 1 90.38 42 THR B O 1
ATOM 2416 N N . GLU B 1 43 ? 8.273 -24.578 -6.895 1 92.81 43 GLU B N 1
ATOM 2417 C CA . GLU B 1 43 ? 8.312 -25.031 -5.508 1 92.81 43 GLU B CA 1
ATOM 2418 C C . GLU B 1 43 ? 7.656 -26.406 -5.363 1 92.81 43 GLU B C 1
ATOM 2420 O O . GLU B 1 43 ? 8.172 -27.281 -4.656 1 92.81 43 GLU B O 1
ATOM 2425 N N . LEU B 1 44 ? 6.512 -26.594 -6.023 1 94.56 44 LEU B N 1
ATOM 2426 C CA . LEU B 1 44 ? 5.836 -27.891 -5.945 1 94.56 44 LEU B CA 1
ATOM 2427 C C . LEU B 1 44 ? 6.719 -28.984 -6.52 1 94.56 44 LEU B C 1
ATOM 2429 O O . LEU B 1 44 ? 6.84 -30.062 -5.926 1 94.56 44 LEU B O 1
ATOM 2433 N N . ALA B 1 45 ? 7.34 -28.703 -7.68 1 94.62 45 ALA B N 1
ATOM 2434 C CA . ALA B 1 45 ? 8.25 -29.656 -8.297 1 94.62 45 ALA B CA 1
ATOM 2435 C C . ALA B 1 45 ? 9.391 -30.016 -7.348 1 94.62 45 ALA B C 1
ATOM 2437 O O . ALA B 1 45 ? 9.672 -31.203 -7.129 1 94.62 45 ALA B O 1
ATOM 2438 N N . ARG B 1 46 ? 9.922 -29.078 -6.727 1 94 46 ARG B N 1
ATOM 2439 C CA . ARG B 1 46 ? 11.055 -29.266 -5.832 1 94 46 ARG B CA 1
ATOM 2440 C C . ARG B 1 46 ? 10.648 -30.031 -4.578 1 94 46 ARG B C 1
ATOM 2442 O O . ARG B 1 46 ? 11.297 -31.016 -4.207 1 94 46 ARG B O 1
ATOM 2449 N N . GLU B 1 47 ? 9.586 -29.656 -3.979 1 95.12 47 GLU B N 1
ATOM 2450 C CA . GLU B 1 47 ? 9.172 -30.219 -2.699 1 95.12 47 GLU B CA 1
ATOM 2451 C C . GLU B 1 47 ? 8.664 -31.641 -2.867 1 95.12 47 GLU B C 1
ATOM 2453 O O . GLU B 1 47 ? 8.766 -32.469 -1.95 1 95.12 47 GLU B O 1
ATOM 2458 N N . SER B 1 48 ? 8.102 -31.906 -4 1 95.69 48 SER B N 1
ATOM 2459 C CA . SER B 1 48 ? 7.586 -33.25 -4.266 1 95.69 48 SER B CA 1
ATOM 2460 C C . SER B 1 48 ? 8.664 -34.156 -4.848 1 95.69 48 SER B C 1
ATOM 2462 O O . SER B 1 48 ? 8.438 -35.344 -5.062 1 95.69 48 SER B O 1
ATOM 2464 N N . GLY B 1 49 ? 9.82 -33.594 -5.188 1 95.31 49 GLY B N 1
ATOM 2465 C CA . GLY B 1 49 ? 10.906 -34.344 -5.766 1 95.31 49 GLY B CA 1
ATOM 2466 C C . GLY B 1 49 ? 10.648 -34.781 -7.207 1 95.31 49 GLY B C 1
ATOM 2467 O O . GLY B 1 49 ? 10.977 -35.875 -7.609 1 95.31 49 GLY B O 1
ATOM 2468 N N . THR B 1 50 ? 10.008 -33.906 -7.895 1 95.5 50 THR B N 1
ATOM 2469 C CA . THR B 1 50 ? 9.695 -34.156 -9.297 1 95.5 50 THR B CA 1
ATOM 2470 C C . THR B 1 50 ? 10.133 -32.969 -10.172 1 95.5 50 THR B C 1
ATOM 2472 O O . THR B 1 50 ? 11 -32.188 -9.773 1 95.5 50 THR B O 1
ATOM 2475 N N . SER B 1 51 ? 9.625 -32.938 -11.406 1 93.56 51 SER B N 1
ATOM 2476 C CA . SER B 1 51 ? 9.969 -31.844 -12.336 1 93.56 51 SER B CA 1
ATOM 2477 C C . SER B 1 51 ? 8.758 -30.984 -12.641 1 93.56 51 SER B C 1
ATOM 2479 O O . SER B 1 51 ? 7.617 -31.375 -12.383 1 93.56 51 SER B O 1
ATOM 2481 N N . GLU B 1 52 ? 9.016 -29.812 -13.078 1 92.5 52 GLU B N 1
ATOM 2482 C CA . GLU B 1 52 ? 7.934 -28.922 -13.492 1 92.5 52 GLU B CA 1
ATOM 2483 C C . GLU B 1 52 ? 7.098 -29.562 -14.602 1 92.5 52 GLU B C 1
ATOM 2485 O O . GLU B 1 52 ? 5.883 -29.375 -14.656 1 92.5 52 GLU B O 1
ATOM 2490 N N . ALA B 1 53 ? 7.75 -30.312 -15.484 1 94 53 ALA B N 1
ATOM 2491 C CA . ALA B 1 53 ? 7.043 -31.031 -16.547 1 94 53 ALA B CA 1
ATOM 2492 C C . ALA B 1 53 ? 6.09 -32.062 -15.953 1 94 53 ALA B C 1
ATOM 2494 O O . ALA B 1 53 ? 4.961 -32.219 -16.422 1 94 53 ALA B O 1
ATOM 2495 N N . SER B 1 54 ? 6.543 -32.781 -14.945 1 95.56 54 SER B N 1
ATOM 2496 C CA . SER B 1 54 ? 5.707 -33.75 -14.273 1 95.56 54 SER B CA 1
ATOM 2497 C C . SER B 1 54 ? 4.488 -33.094 -13.633 1 95.56 54 SER B C 1
ATOM 2499 O O . SER B 1 54 ? 3.391 -33.656 -13.656 1 95.56 54 SER B O 1
ATOM 2501 N N . VAL B 1 55 ? 4.727 -31.938 -13.023 1 96.12 55 VAL B N 1
ATOM 2502 C CA . VAL B 1 55 ? 3.625 -31.188 -12.422 1 96.12 55 VAL B CA 1
ATOM 2503 C C . VAL B 1 55 ? 2.604 -30.828 -13.492 1 96.12 55 VAL B C 1
ATOM 2505 O O . VAL B 1 55 ? 1.402 -31.047 -13.312 1 96.12 55 VAL B O 1
ATOM 2508 N N . THR B 1 56 ? 3.023 -30.297 -14.562 1 94.25 56 THR B N 1
ATOM 2509 C CA . THR B 1 56 ? 2.152 -29.906 -15.664 1 94.25 56 THR B CA 1
ATOM 2510 C C . THR B 1 56 ? 1.38 -31.109 -16.203 1 94.25 56 THR B C 1
ATOM 2512 O O . THR B 1 56 ? 0.192 -31 -16.516 1 94.25 56 THR B O 1
ATOM 2515 N N . ARG B 1 57 ? 2.025 -32.188 -16.281 1 94.81 57 ARG B N 1
ATOM 2516 C CA . ARG B 1 57 ? 1.38 -33.406 -16.781 1 94.81 57 ARG B CA 1
ATOM 2517 C C . ARG B 1 57 ? 0.274 -33.875 -15.828 1 94.81 57 ARG B C 1
ATOM 2519 O O . ARG B 1 57 ? -0.8 -34.281 -16.281 1 94.81 57 ARG B O 1
ATOM 2526 N N . LEU B 1 58 ? 0.576 -33.844 -14.586 1 95.19 58 LEU B N 1
ATOM 2527 C CA . LEU B 1 58 ? -0.457 -34.188 -13.625 1 95.19 58 LEU B CA 1
ATOM 2528 C C . LEU B 1 58 ? -1.669 -33.281 -13.758 1 95.19 58 LEU B C 1
ATOM 2530 O O . LEU B 1 58 ? -2.811 -33.75 -13.703 1 95.19 58 LEU B O 1
ATOM 2534 N N . CYS B 1 59 ? -1.367 -31.969 -13.852 1 94.75 59 CYS B N 1
ATOM 2535 C CA . CYS B 1 59 ? -2.455 -31.016 -14.016 1 94.75 59 CYS B CA 1
ATOM 2536 C C . CYS B 1 59 ? -3.328 -31.375 -15.211 1 94.75 59 CYS B C 1
ATOM 2538 O O . CYS B 1 59 ? -4.555 -31.391 -15.109 1 94.75 59 CYS B O 1
ATOM 2540 N N . ARG B 1 60 ? -2.719 -31.766 -16.266 1 93.25 60 ARG B N 1
ATOM 2541 C CA . ARG B 1 60 ? -3.443 -32.156 -17.469 1 93.25 60 ARG B CA 1
ATOM 2542 C C . ARG B 1 60 ? -4.23 -33.438 -17.266 1 93.25 60 ARG B C 1
ATOM 2544 O O . ARG B 1 60 ? -5.367 -33.562 -17.719 1 93.25 60 ARG B O 1
ATOM 2551 N N . THR B 1 61 ? -3.598 -34.312 -16.641 1 92.94 61 THR B N 1
ATOM 2552 C CA . THR B 1 61 ? -4.254 -35.594 -16.328 1 92.94 61 THR B CA 1
ATOM 2553 C C . THR B 1 61 ? -5.523 -35.344 -15.516 1 92.94 61 THR B C 1
ATOM 2555 O O . THR B 1 61 ? -6.512 -36.062 -15.68 1 92.94 61 THR B O 1
ATOM 2558 N N . LEU B 1 62 ? -5.438 -34.344 -14.75 1 93.56 62 LEU B N 1
ATOM 2559 C CA . LEU B 1 62 ? -6.57 -34.062 -13.891 1 93.56 62 LEU B CA 1
ATOM 2560 C C . LEU B 1 62 ? -7.551 -33.125 -14.586 1 93.56 62 LEU B C 1
ATOM 2562 O O . LEU B 1 62 ? -8.5 -32.625 -13.969 1 93.56 62 LEU B O 1
ATOM 2566 N N . GLY B 1 63 ? -7.234 -32.781 -15.805 1 91.69 63 GLY B N 1
ATOM 2567 C CA . GLY B 1 63 ? -8.172 -32.031 -16.625 1 91.69 63 GLY B CA 1
ATOM 2568 C C . GLY B 1 63 ? -7.93 -30.531 -16.594 1 91.69 63 GLY B C 1
ATOM 2569 O O . GLY B 1 63 ? -8.789 -29.75 -17.016 1 91.69 63 GLY B O 1
ATOM 2570 N N . CYS B 1 64 ? -6.809 -30.156 -16.031 1 93.44 64 CYS B N 1
ATOM 2571 C CA . CYS B 1 64 ? -6.484 -28.73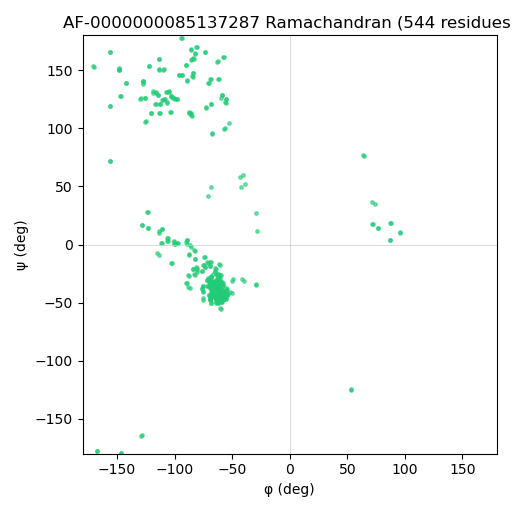4 -15.977 1 93.44 64 CYS B CA 1
ATOM 2572 C C . CYS B 1 64 ? -5.57 -28.344 -17.125 1 93.44 64 CYS B C 1
ATOM 2574 O O . CYS B 1 64 ? -4.676 -29.094 -17.5 1 93.44 64 CYS B O 1
ATOM 2576 N N . LYS B 1 65 ? -5.719 -27.156 -17.625 1 88.81 65 LYS B N 1
ATOM 2577 C CA . LYS B 1 65 ? -4.914 -26.688 -18.75 1 88.81 65 LYS B CA 1
ATOM 2578 C C . LYS B 1 65 ? -3.5 -26.328 -18.297 1 88.81 65 LYS B C 1
ATOM 2580 O O . LYS B 1 65 ? -2.574 -26.297 -19.109 1 88.81 65 LYS B O 1
ATOM 2585 N N . GLY B 1 66 ? -3.436 -26.047 -17.016 1 89.88 66 GLY B N 1
ATOM 2586 C CA . GLY B 1 66 ? -2.145 -25.672 -16.469 1 89.88 66 GLY B CA 1
ATOM 2587 C C . GLY B 1 66 ? -2.123 -25.656 -14.953 1 89.88 66 GLY B C 1
ATOM 2588 O O . GLY B 1 66 ? -3.094 -26.062 -14.312 1 89.88 66 GLY B O 1
ATOM 2589 N N . TYR B 1 67 ? -0.993 -25.281 -14.484 1 92.81 67 TYR B N 1
ATOM 2590 C CA . TYR B 1 67 ? -0.777 -25.344 -13.047 1 92.81 67 TYR B CA 1
ATOM 2591 C C . TYR B 1 67 ? -1.696 -24.359 -12.312 1 92.81 67 TYR B C 1
ATOM 2593 O O . TYR B 1 67 ? -2.225 -24.688 -11.25 1 92.81 67 TYR B O 1
ATOM 2601 N N . ASN B 1 68 ? -1.896 -23.188 -12.914 1 91.19 68 ASN B N 1
ATOM 2602 C CA . ASN B 1 68 ? -2.709 -22.203 -12.219 1 91.19 68 ASN B CA 1
ATOM 2603 C C . ASN B 1 68 ? -4.18 -22.609 -12.172 1 91.19 68 ASN B C 1
ATOM 2605 O O . ASN B 1 68 ? -4.879 -22.312 -11.203 1 91.19 68 ASN B O 1
ATOM 2609 N N . GLU B 1 69 ? -4.617 -23.203 -13.195 1 91.44 69 GLU B N 1
ATOM 2610 C CA . GLU B 1 69 ? -5.969 -23.75 -13.156 1 91.44 69 GLU B CA 1
ATOM 2611 C C . GLU B 1 69 ? -6.082 -24.875 -12.117 1 91.44 69 GLU B C 1
ATOM 2613 O O . GLU B 1 69 ? -7.098 -24.984 -11.43 1 91.44 69 GLU B O 1
ATOM 2618 N N . PHE B 1 70 ? -5.055 -25.719 -12.094 1 94.06 70 PHE B N 1
ATOM 2619 C CA . PHE B 1 70 ? -5 -26.766 -11.078 1 94.06 70 PHE B CA 1
ATOM 2620 C C . PHE B 1 70 ? -5.102 -26.172 -9.68 1 94.06 70 PHE B C 1
ATOM 2622 O O . PHE B 1 70 ? -5.906 -26.625 -8.867 1 94.06 70 PHE B O 1
ATOM 2629 N N . LYS B 1 71 ? -4.332 -25.109 -9.406 1 94.06 71 LYS B N 1
ATOM 2630 C CA . LYS B 1 71 ? -4.352 -24.438 -8.109 1 94.06 71 LYS B CA 1
ATOM 2631 C C . LYS B 1 71 ? -5.727 -23.844 -7.809 1 94.06 71 LYS B C 1
ATOM 2633 O O . LYS B 1 71 ? -6.203 -23.922 -6.672 1 94.06 71 LYS B O 1
ATOM 2638 N N . MET B 1 72 ? -6.289 -23.266 -8.75 1 93.12 72 MET B N 1
ATOM 2639 C CA . MET B 1 72 ? -7.621 -22.688 -8.586 1 93.12 72 MET B CA 1
ATOM 2640 C C . MET B 1 72 ? -8.633 -23.75 -8.203 1 93.12 72 MET B C 1
ATOM 2642 O O . MET B 1 72 ? -9.398 -23.578 -7.246 1 93.12 72 MET B O 1
ATOM 2646 N N . ALA B 1 73 ? -8.617 -24.828 -8.938 1 93.5 73 ALA B N 1
ATOM 2647 C CA . ALA B 1 73 ? -9.531 -25.938 -8.641 1 93.5 73 ALA B CA 1
ATOM 2648 C C . ALA B 1 73 ? -9.32 -26.453 -7.223 1 93.5 73 ALA B C 1
ATOM 2650 O O . ALA B 1 73 ? -10.281 -26.734 -6.504 1 93.5 73 ALA B O 1
ATOM 2651 N N . LEU B 1 74 ? -8.078 -26.594 -6.883 1 93.75 74 LEU B N 1
ATOM 2652 C CA . LEU B 1 74 ? -7.73 -27.047 -5.539 1 93.75 74 LEU B CA 1
ATOM 2653 C C . LEU B 1 74 ? -8.281 -26.094 -4.488 1 93.75 74 LEU B C 1
ATOM 2655 O O . LEU B 1 74 ? -8.867 -26.531 -3.492 1 93.75 74 LEU B O 1
ATOM 2659 N N . ALA B 1 75 ? -8.086 -24.828 -4.719 1 92.94 75 ALA B N 1
ATOM 2660 C CA . ALA B 1 75 ? -8.555 -23.797 -3.789 1 92.94 75 ALA B CA 1
ATOM 2661 C C . ALA B 1 75 ? -10.07 -23.859 -3.633 1 92.94 75 ALA B C 1
ATOM 2663 O O . ALA B 1 75 ? -10.594 -23.719 -2.523 1 92.94 75 ALA B O 1
ATOM 2664 N N . LEU B 1 76 ? -10.742 -24 -4.688 1 91.25 76 LEU B N 1
ATOM 2665 C CA . LEU B 1 76 ? -12.195 -24.062 -4.66 1 91.25 76 LEU B CA 1
ATOM 2666 C C . LEU B 1 76 ? -12.672 -25.297 -3.887 1 91.25 76 LEU B C 1
ATOM 2668 O O . LEU B 1 76 ? -13.633 -25.219 -3.123 1 91.25 76 LEU B O 1
ATOM 2672 N N . ASP B 1 77 ? -11.992 -26.375 -4.039 1 91.81 77 ASP B N 1
ATOM 2673 C CA . ASP B 1 77 ? -12.328 -27.594 -3.293 1 91.81 77 ASP B CA 1
ATOM 2674 C C . ASP B 1 77 ? -12.156 -27.375 -1.792 1 91.81 77 ASP B C 1
ATOM 2676 O O . ASP B 1 77 ? -12.992 -27.812 -0.998 1 91.81 77 ASP B O 1
ATOM 2680 N N . LEU B 1 78 ? -11.102 -26.812 -1.515 1 90.06 78 LEU B N 1
ATOM 2681 C CA . LEU B 1 78 ? -10.805 -26.578 -0.107 1 90.06 78 LEU B CA 1
ATOM 2682 C C . LEU B 1 78 ? -11.836 -25.656 0.527 1 90.06 78 LEU B C 1
ATOM 2684 O O . LEU B 1 78 ? -12.195 -25.828 1.694 1 90.06 78 LEU B O 1
ATOM 2688 N N . ARG B 1 79 ? -12.219 -24.656 -0.186 1 85.62 79 ARG B N 1
ATOM 2689 C CA . ARG B 1 79 ? -13.211 -23.703 0.305 1 85.62 79 ARG B CA 1
ATOM 2690 C C . ARG B 1 79 ? -14.539 -24.391 0.586 1 85.62 79 ARG B C 1
ATOM 2692 O O . ARG B 1 79 ? -15.258 -24 1.519 1 85.62 79 ARG B O 1
ATOM 2699 N N . GLN B 1 80 ? -14.883 -25.312 -0.191 1 81.62 80 GLN B N 1
ATOM 2700 C CA . GLN B 1 80 ? -16.125 -26.031 -0.035 1 81.62 80 GLN B CA 1
ATOM 2701 C C . GLN B 1 80 ? -16.125 -26.891 1.233 1 81.62 80 GLN B C 1
ATOM 2703 O O . GLN B 1 80 ? -17.156 -27.094 1.862 1 81.62 80 GLN B O 1
ATOM 2708 N N . VAL B 1 81 ? -15 -27.406 1.528 1 75.19 81 VAL B N 1
ATOM 2709 C CA . VAL B 1 81 ? -14.867 -28.234 2.723 1 75.19 81 VAL B CA 1
ATOM 2710 C C . VAL B 1 81 ? -14.859 -27.359 3.967 1 75.19 81 VAL B C 1
ATOM 2712 O O . VAL B 1 81 ? -15.359 -27.75 5.023 1 75.19 81 VAL B O 1
ATOM 2715 N N . GLN B 1 82 ? -14.086 -26.312 3.893 1 66.19 82 GLN B N 1
ATOM 2716 C CA . GLN B 1 82 ? -13.953 -25.422 5.043 1 66.19 82 GLN B CA 1
ATOM 2717 C C . GLN B 1 82 ? -15.227 -24.625 5.27 1 66.19 82 GLN B C 1
ATOM 2719 O O . GLN B 1 82 ? -15.523 -23.688 4.516 1 66.19 82 GLN B O 1
ATOM 2724 N N . SER B 1 83 ? -16.453 -25.312 5.125 1 54.53 83 SER B N 1
ATOM 2725 C CA . SER B 1 83 ? -17.578 -24.516 5.57 1 54.53 83 SER B CA 1
ATOM 2726 C C . SER B 1 83 ? -17.172 -23.531 6.656 1 54.53 83 SER B C 1
ATOM 2728 O O . SER B 1 83 ? -17.562 -23.688 7.816 1 54.53 83 SER B O 1
ATOM 2730 N N . VAL B 1 84 ? -15.945 -23.391 6.832 1 46.06 84 VAL B N 1
ATOM 2731 C CA . VAL B 1 84 ? -15.305 -23.156 8.125 1 46.06 84 VAL B CA 1
ATOM 2732 C C . VAL B 1 84 ? -15.844 -21.859 8.742 1 46.06 84 VAL B C 1
ATOM 2734 O O . VAL B 1 84 ? -16.016 -20.859 8.047 1 46.06 84 VAL B O 1
ATOM 2737 N N . GLU B 1 85 ? -16.281 -21.969 9.844 1 46.44 85 GLU B N 1
ATOM 2738 C CA . GLU B 1 85 ? -16.734 -21.172 10.984 1 46.44 85 GLU B CA 1
ATOM 2739 C C . GLU B 1 85 ? -15.789 -20 11.242 1 46.44 85 GLU B C 1
ATOM 2741 O O . GLU B 1 85 ? -14.719 -20.172 11.82 1 46.44 85 GLU B O 1
ATOM 2746 N N . TYR B 1 86 ? -15.617 -19.188 10.312 1 47.5 86 TYR B N 1
ATOM 2747 C CA . TYR B 1 86 ? -14.898 -18 10.773 1 47.5 86 TYR B CA 1
ATOM 2748 C C . TYR B 1 86 ? -15.367 -17.594 12.164 1 47.5 86 TYR B C 1
ATOM 2750 O O . TYR B 1 86 ? -16.359 -16.859 12.297 1 47.5 86 TYR B O 1
ATOM 2758 N N . GLY B 1 87 ? -15.305 -18.688 13 1 51.97 87 GLY B N 1
ATOM 2759 C CA . GLY B 1 87 ? -15.734 -18.375 14.352 1 51.97 87 GLY B CA 1
ATOM 2760 C C . GLY B 1 87 ? -15.07 -17.141 14.922 1 51.97 87 GLY B C 1
ATOM 2761 O O . GLY B 1 87 ? -15.578 -16.531 15.859 1 51.97 87 GLY B O 1
ATOM 2762 N N . GLY B 1 88 ? -13.82 -16.812 14.508 1 61.25 88 GLY B N 1
ATOM 2763 C CA . GLY B 1 88 ? -13.172 -15.664 15.117 1 61.25 88 GLY B CA 1
ATOM 2764 C C . GLY B 1 88 ? -13.562 -14.352 14.469 1 61.25 88 GLY B C 1
ATOM 2765 O O . GLY B 1 88 ? -14.32 -14.336 13.5 1 61.25 88 GLY B O 1
ATOM 2766 N N . ASP B 1 89 ? -13.375 -13.375 15.117 1 81.38 89 ASP B N 1
ATOM 2767 C CA . ASP B 1 89 ? -13.586 -12.016 14.633 1 81.38 89 ASP B CA 1
ATOM 2768 C C . ASP B 1 89 ? -12.766 -11.75 13.367 1 81.38 89 ASP B C 1
ATOM 2770 O O . ASP B 1 89 ? -11.531 -11.758 13.406 1 81.38 89 ASP B O 1
ATOM 2774 N N . GLU B 1 90 ? -13.344 -11.812 12.227 1 88.69 90 GLU B N 1
ATOM 2775 C CA . GLU B 1 90 ? -12.758 -11.578 10.914 1 88.69 90 GLU B CA 1
ATOM 2776 C C . GLU B 1 90 ? -11.789 -10.398 10.945 1 88.69 90 GLU B C 1
ATOM 2778 O O . GLU B 1 90 ? -10.75 -10.43 10.281 1 88.69 90 GLU B O 1
ATOM 2783 N N . ILE B 1 91 ? -12.094 -9.5 11.789 1 91 91 ILE B N 1
ATOM 2784 C CA . ILE B 1 91 ? -11.242 -8.328 11.922 1 91 91 ILE B CA 1
ATOM 2785 C C . ILE B 1 91 ? -9.906 -8.727 12.531 1 91 91 ILE B C 1
ATOM 2787 O O . ILE B 1 91 ? -8.844 -8.398 11.984 1 91 91 ILE B O 1
ATOM 2791 N N . ASP B 1 92 ? -9.953 -9.477 13.562 1 92.56 92 ASP B N 1
ATOM 2792 C CA . ASP B 1 92 ? -8.734 -9.914 14.234 1 92.56 92 ASP B CA 1
ATOM 2793 C C . ASP B 1 92 ? -7.867 -10.766 13.305 1 92.56 92 ASP B C 1
ATOM 2795 O O . ASP B 1 92 ? -6.641 -10.656 13.32 1 92.56 92 ASP B O 1
ATOM 2799 N N . ASN B 1 93 ? -8.508 -11.57 12.547 1 94.38 93 ASN B N 1
ATOM 2800 C CA . ASN B 1 93 ? -7.766 -12.422 11.625 1 94.38 93 ASN B CA 1
ATOM 2801 C C . ASN B 1 93 ? -7.008 -11.594 10.586 1 94.38 93 ASN B C 1
ATOM 2803 O O . ASN B 1 93 ? -5.832 -11.852 10.328 1 94.38 93 ASN B O 1
ATOM 2807 N N . VAL B 1 94 ? -7.699 -10.609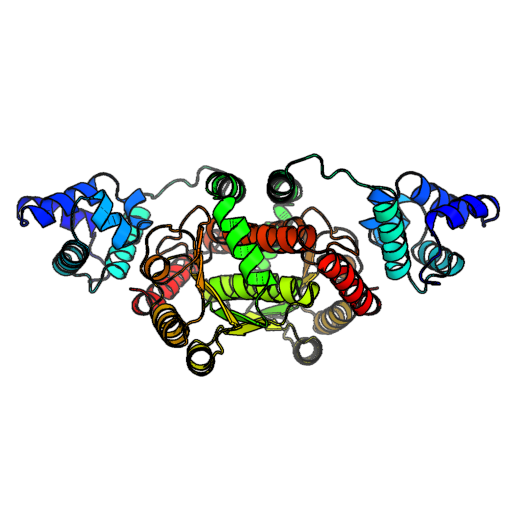 10.039 1 96.06 94 VAL B N 1
ATOM 2808 C CA . VAL B 1 94 ? -7.078 -9.758 9.031 1 96.06 94 VAL B CA 1
ATOM 2809 C C . VAL B 1 94 ? -5.898 -9.008 9.641 1 96.06 94 VAL B C 1
ATOM 2811 O O . VAL B 1 94 ? -4.816 -8.953 9.055 1 96.06 94 VAL B O 1
ATOM 2814 N N . VAL B 1 95 ? -6.074 -8.469 10.82 1 96.44 95 VAL B N 1
ATOM 2815 C CA . VAL B 1 95 ? -5.031 -7.715 11.508 1 96.44 95 VAL B CA 1
ATOM 2816 C C . VAL B 1 95 ? -3.84 -8.625 11.797 1 96.44 95 VAL B C 1
ATOM 2818 O O . VAL B 1 95 ? -2.703 -8.305 11.445 1 96.44 95 VAL B O 1
ATOM 2821 N N . ASN B 1 96 ? -4.105 -9.758 12.375 1 96.25 96 ASN B N 1
ATOM 2822 C CA . ASN B 1 96 ? -3.051 -10.68 12.773 1 96.25 96 ASN B CA 1
ATOM 2823 C C . ASN B 1 96 ? -2.262 -11.188 11.57 1 96.25 96 ASN B C 1
ATOM 2825 O O . ASN B 1 96 ? -1.036 -11.289 11.617 1 96.25 96 ASN B O 1
ATOM 2829 N N . GLU B 1 97 ? -2.963 -11.484 10.516 1 95.94 97 GLU B N 1
ATOM 2830 C CA . GLU B 1 97 ? -2.295 -11.953 9.312 1 95.94 97 GLU B CA 1
ATOM 2831 C C . GLU B 1 97 ? -1.391 -10.875 8.719 1 95.94 97 GLU B C 1
ATOM 2833 O O . GLU B 1 97 ? -0.3 -11.172 8.227 1 95.94 97 GLU B O 1
ATOM 2838 N N . SER B 1 98 ? -1.855 -9.656 8.75 1 97.94 98 SER B N 1
ATOM 2839 C CA . SER B 1 98 ? -1.072 -8.547 8.219 1 97.94 98 SER B CA 1
ATOM 2840 C C . SER B 1 98 ? 0.153 -8.273 9.078 1 97.94 98 SER B C 1
ATOM 2842 O O . SER B 1 98 ? 1.249 -8.055 8.562 1 97.94 98 SER B O 1
ATOM 2844 N N . VAL B 1 99 ? -0.066 -8.32 10.391 1 97.94 99 VAL B N 1
ATOM 2845 C CA . VAL B 1 99 ? 1.029 -8.133 11.336 1 97.94 99 VAL B CA 1
ATOM 2846 C C . VAL B 1 99 ? 2.068 -9.234 11.148 1 97.94 99 VAL B C 1
ATOM 2848 O O . VAL B 1 99 ? 3.266 -8.953 11.039 1 97.94 99 VAL B O 1
ATOM 2851 N N . GLN B 1 100 ? 1.627 -10.43 11.062 1 97 100 GLN B N 1
ATOM 2852 C CA . GLN B 1 100 ? 2.529 -11.562 10.891 1 97 100 GLN B CA 1
ATOM 2853 C C . GLN B 1 100 ? 3.291 -11.461 9.57 1 97 100 GLN B C 1
ATOM 2855 O O . GLN B 1 100 ? 4.461 -11.844 9.492 1 97 100 GLN B O 1
ATOM 2860 N N . ALA B 1 101 ? 2.598 -11 8.562 1 97.75 101 ALA B N 1
ATOM 2861 C CA . ALA B 1 101 ? 3.244 -10.836 7.258 1 97.75 101 ALA B CA 1
ATOM 2862 C C . ALA B 1 101 ? 4.441 -9.898 7.352 1 97.75 101 ALA B C 1
ATOM 2864 O O . ALA B 1 101 ? 5.504 -10.172 6.797 1 97.75 101 ALA B O 1
ATOM 2865 N N . LEU B 1 102 ? 4.27 -8.773 8.07 1 98.38 102 LEU B N 1
ATOM 2866 C CA . LEU B 1 102 ? 5.367 -7.832 8.266 1 98.38 102 LEU B CA 1
ATOM 2867 C C . LEU B 1 102 ? 6.508 -8.469 9.047 1 98.38 102 LEU B C 1
ATOM 2869 O O . LEU B 1 102 ? 7.668 -8.375 8.648 1 98.38 102 LEU B O 1
ATOM 2873 N N . GLN B 1 103 ? 6.152 -9.164 10.07 1 97 103 GLN B N 1
ATOM 2874 C CA . GLN B 1 103 ? 7.156 -9.781 10.93 1 97 103 GLN B CA 1
ATOM 2875 C C . GLN B 1 103 ? 7.895 -10.898 10.195 1 97 103 GLN B C 1
ATOM 2877 O O . GLN B 1 103 ? 9.117 -11 10.273 1 97 103 GLN B O 1
ATOM 2882 N N . ASP B 1 104 ? 7.176 -11.695 9.508 1 97.75 104 ASP B N 1
ATOM 2883 C CA . ASP B 1 104 ? 7.781 -12.789 8.758 1 97.75 104 ASP B CA 1
ATOM 2884 C C . ASP B 1 104 ? 8.68 -12.258 7.641 1 97.75 104 ASP B C 1
ATOM 2886 O O . ASP B 1 104 ? 9.734 -12.844 7.355 1 97.75 104 ASP B O 1
ATOM 2890 N N . THR B 1 105 ? 8.266 -11.195 6.984 1 97.88 105 THR B N 1
ATOM 2891 C CA . THR B 1 105 ? 9.094 -10.586 5.953 1 97.88 105 THR B CA 1
ATOM 2892 C C . THR B 1 105 ? 10.422 -10.117 6.531 1 97.88 105 THR B C 1
ATOM 2894 O O . THR B 1 105 ? 11.477 -10.328 5.93 1 97.88 105 THR B O 1
ATOM 2897 N N . ALA B 1 106 ? 10.359 -9.508 7.699 1 96.75 106 ALA B N 1
ATOM 2898 C CA . ALA B 1 106 ? 11.578 -9.055 8.367 1 96.75 106 ALA B CA 1
ATOM 2899 C C . ALA B 1 106 ? 12.5 -10.227 8.672 1 96.75 106 ALA B C 1
ATOM 2901 O O . ALA B 1 106 ? 13.727 -10.117 8.531 1 96.75 106 ALA B O 1
ATOM 2902 N N . LYS B 1 107 ? 11.922 -11.328 9.047 1 94.88 107 LYS B N 1
ATOM 2903 C CA . LYS B 1 107 ? 12.695 -12.523 9.367 1 94.88 107 LYS B CA 1
ATOM 2904 C C . LYS B 1 107 ? 13.344 -13.117 8.125 1 94.88 107 LYS B C 1
ATOM 2906 O O . LYS B 1 107 ? 14.445 -13.664 8.188 1 94.88 107 LYS B O 1
ATOM 2911 N N . LEU B 1 108 ? 12.688 -12.969 6.984 1 94.31 108 LEU B N 1
ATOM 2912 C CA . LEU B 1 108 ? 13.148 -13.547 5.723 1 94.31 108 LEU B CA 1
ATOM 2913 C C . LEU B 1 108 ? 14.211 -12.656 5.078 1 94.31 108 LEU B C 1
ATOM 2915 O O . LEU B 1 108 ? 14.938 -13.094 4.184 1 94.31 108 LEU B O 1
ATOM 2919 N N . LEU B 1 109 ? 14.352 -11.508 5.547 1 96.56 109 LEU B N 1
ATOM 2920 C CA . LEU B 1 109 ? 15.141 -10.492 4.867 1 96.56 109 LEU B CA 1
ATOM 2921 C C . LEU B 1 109 ? 16.625 -10.859 4.875 1 96.56 109 LEU B C 1
ATOM 2923 O O . LEU B 1 109 ? 17.203 -11.102 5.938 1 96.56 109 LEU B O 1
ATOM 2927 N N . ASP B 1 110 ? 17.203 -10.992 3.758 1 94.81 110 ASP B N 1
ATOM 2928 C CA . ASP B 1 110 ? 18.641 -11.062 3.604 1 94.81 110 ASP B CA 1
ATOM 2929 C C . ASP B 1 110 ? 19.266 -9.672 3.529 1 94.81 110 ASP B C 1
ATOM 2931 O O . ASP B 1 110 ? 19.141 -8.984 2.514 1 94.81 110 ASP B O 1
ATOM 2935 N N . ARG B 1 111 ? 19.969 -9.289 4.484 1 95.69 111 ARG B N 1
ATOM 2936 C CA . ARG B 1 111 ? 20.5 -7.938 4.594 1 95.69 111 ARG B CA 1
ATOM 2937 C C . ARG B 1 111 ? 21.547 -7.672 3.525 1 95.69 111 ARG B C 1
ATOM 2939 O O . ARG B 1 111 ? 21.703 -6.539 3.064 1 95.69 111 ARG B O 1
ATOM 2946 N N . THR B 1 112 ? 22.25 -8.719 3.154 1 97.81 112 THR B N 1
ATOM 2947 C CA . THR B 1 112 ? 23.25 -8.555 2.109 1 97.81 112 THR B CA 1
ATOM 2948 C C . THR B 1 112 ? 22.609 -8.234 0.77 1 97.81 112 THR B C 1
ATOM 2950 O O . THR B 1 112 ? 23.094 -7.395 0.018 1 97.81 112 THR B O 1
ATOM 2953 N N . LEU B 1 113 ? 21.5 -8.891 0.495 1 98.12 113 LEU B N 1
ATOM 2954 C CA . LEU B 1 113 ? 20.766 -8.625 -0.74 1 98.12 113 LEU B CA 1
ATOM 2955 C C . LEU B 1 113 ? 20.141 -7.242 -0.707 1 98.12 113 LEU B C 1
ATOM 2957 O O . LEU B 1 113 ? 20.078 -6.551 -1.727 1 98.12 113 LEU B O 1
ATOM 2961 N N . LEU B 1 114 ? 19.672 -6.863 0.479 1 98.44 114 LEU B N 1
ATOM 2962 C CA . LEU B 1 114 ? 19.125 -5.512 0.63 1 98.44 114 LEU B CA 1
ATOM 2963 C C . LEU B 1 114 ? 20.203 -4.469 0.342 1 98.44 114 LEU B C 1
ATOM 2965 O O . LEU B 1 114 ? 19.953 -3.486 -0.361 1 98.44 114 LEU B O 1
ATOM 2969 N N . GLU B 1 115 ? 21.375 -4.676 0.848 1 98.25 115 GLU B N 1
ATOM 2970 C CA . GLU B 1 115 ? 22.484 -3.754 0.616 1 98.25 115 GLU B CA 1
ATOM 2971 C C . GLU B 1 115 ? 22.859 -3.699 -0.863 1 98.25 115 GLU B C 1
ATOM 2973 O O . GLU B 1 115 ? 23.094 -2.619 -1.411 1 98.25 115 GLU B O 1
ATOM 2978 N N . ALA B 1 116 ? 22.906 -4.855 -1.462 1 98.62 116 ALA B N 1
ATOM 2979 C CA . ALA B 1 116 ? 23.234 -4.922 -2.885 1 98.62 116 ALA B CA 1
ATOM 2980 C C . ALA B 1 116 ? 22.188 -4.176 -3.719 1 98.62 116 ALA B C 1
ATOM 2982 O O . ALA B 1 116 ? 22.547 -3.436 -4.641 1 98.62 116 ALA B O 1
ATOM 2983 N N . ALA B 1 117 ? 20.922 -4.363 -3.402 1 98.81 117 ALA B N 1
ATOM 2984 C CA . ALA B 1 117 ? 19.844 -3.682 -4.109 1 98.81 117 ALA B CA 1
ATOM 2985 C C . ALA B 1 117 ? 19.922 -2.172 -3.904 1 98.81 117 ALA B C 1
ATOM 2987 O O . ALA B 1 117 ? 19.734 -1.399 -4.848 1 98.81 117 ALA B O 1
ATOM 2988 N N . THR B 1 118 ? 20.219 -1.765 -2.684 1 98.69 118 THR B N 1
ATOM 2989 C CA . THR B 1 118 ? 20.344 -0.349 -2.355 1 98.69 118 THR B CA 1
ATOM 2990 C C . THR B 1 118 ? 21.469 0.299 -3.156 1 98.69 118 THR B C 1
ATOM 2992 O O . THR B 1 118 ? 21.281 1.384 -3.717 1 98.69 118 THR B O 1
ATOM 2995 N N . LEU B 1 119 ? 22.547 -0.364 -3.213 1 98.62 119 LEU B N 1
ATOM 2996 C CA . LEU B 1 119 ? 23.688 0.143 -3.963 1 98.62 119 LEU B CA 1
ATOM 2997 C C . LEU B 1 119 ? 23.375 0.243 -5.449 1 98.62 119 LEU B C 1
ATOM 2999 O O . LEU B 1 119 ? 23.734 1.219 -6.105 1 98.62 119 LEU B O 1
ATOM 3003 N N . ALA B 1 120 ? 22.688 -0.771 -5.953 1 98.44 120 ALA B N 1
ATOM 3004 C CA . ALA B 1 120 ? 22.297 -0.752 -7.363 1 98.44 120 ALA B CA 1
ATOM 3005 C C . ALA B 1 120 ? 21.359 0.418 -7.656 1 98.44 120 ALA B C 1
ATOM 3007 O O . ALA B 1 120 ? 21.531 1.107 -8.664 1 98.44 120 ALA B O 1
ATOM 3008 N N . LEU B 1 121 ? 20.422 0.673 -6.797 1 98.56 121 LEU B N 1
ATOM 3009 C CA . LEU B 1 121 ? 19.516 1.811 -6.922 1 98.56 121 LEU B CA 1
ATOM 3010 C C . LEU B 1 121 ? 20.281 3.125 -6.906 1 98.56 121 LEU B C 1
ATOM 3012 O O . LEU B 1 121 ? 20.016 4.02 -7.711 1 98.56 121 LEU B O 1
ATOM 3016 N N . HIS B 1 122 ? 21.203 3.176 -6.031 1 98.56 122 HIS B N 1
ATOM 3017 C CA . HIS B 1 122 ? 22 4.383 -5.859 1 98.56 122 HIS B CA 1
ATOM 3018 C C . HIS B 1 122 ? 22.812 4.688 -7.113 1 98.56 122 HIS B C 1
ATOM 3020 O O . HIS B 1 122 ? 22.891 5.84 -7.543 1 98.56 122 HIS B O 1
ATOM 3026 N N . GLN B 1 123 ? 23.312 3.676 -7.695 1 98.12 123 GLN B N 1
ATOM 3027 C CA . GLN B 1 123 ? 24.25 3.832 -8.797 1 98.12 123 GLN B CA 1
ATOM 3028 C C . GLN B 1 123 ? 23.516 4.027 -10.125 1 98.12 123 GLN B C 1
ATOM 3030 O O . GLN B 1 123 ? 24.078 4.555 -11.086 1 98.12 123 GLN B O 1
ATOM 3035 N N . ALA B 1 124 ? 22.281 3.627 -10.195 1 98.06 124 ALA B N 1
ATOM 3036 C CA . ALA B 1 124 ? 21.531 3.67 -11.445 1 98.06 124 ALA B CA 1
ATOM 3037 C C . ALA B 1 124 ? 21.203 5.109 -11.844 1 98.06 124 ALA B C 1
ATOM 3039 O O . ALA B 1 124 ? 20.875 5.938 -10.992 1 98.06 124 ALA B O 1
ATOM 3040 N N . GLN B 1 125 ? 21.328 5.391 -13.117 1 97.5 125 GLN B N 1
ATOM 3041 C CA . GLN B 1 125 ? 20.938 6.695 -13.625 1 97.5 125 GLN B CA 1
ATOM 3042 C C . GLN B 1 125 ? 19.422 6.848 -13.617 1 97.5 125 GLN B C 1
ATOM 3044 O O . GLN B 1 125 ? 18.891 7.945 -13.406 1 97.5 125 GLN B O 1
ATOM 3049 N N . SER B 1 126 ? 18.797 5.723 -13.898 1 97.75 126 SER B N 1
ATOM 3050 C CA . SER B 1 126 ? 17.328 5.684 -13.875 1 97.75 126 SER B CA 1
ATOM 3051 C C . SER B 1 126 ? 16.828 4.309 -13.461 1 97.75 126 SER B C 1
ATOM 3053 O O . SER B 1 126 ? 17.516 3.303 -13.656 1 97.75 126 SER B O 1
ATOM 3055 N N . VAL B 1 127 ? 15.695 4.34 -12.883 1 98.81 127 VAL B N 1
ATOM 3056 C CA . VAL B 1 127 ? 15.07 3.094 -12.438 1 98.81 127 VAL B CA 1
ATOM 3057 C C . VAL B 1 127 ? 13.789 2.85 -13.227 1 98.81 127 VAL B C 1
ATOM 3059 O O . VAL B 1 127 ? 12.977 3.762 -13.406 1 98.81 127 VAL B O 1
ATOM 3062 N N . GLN B 1 128 ? 13.625 1.682 -13.812 1 98.88 128 GLN B N 1
ATOM 3063 C CA . GLN B 1 128 ? 12.398 1.268 -14.477 1 98.88 128 GLN B CA 1
ATOM 3064 C C . GLN B 1 128 ? 11.648 0.231 -13.648 1 98.88 128 GLN B C 1
ATOM 3066 O O . GLN B 1 128 ? 12.195 -0.824 -13.32 1 98.88 128 GLN B O 1
ATOM 3071 N N . ILE B 1 129 ? 10.422 0.572 -13.328 1 98.94 129 ILE B N 1
ATOM 3072 C CA . ILE B 1 129 ? 9.609 -0.273 -12.453 1 98.94 129 ILE B CA 1
ATOM 3073 C C . ILE B 1 129 ? 8.5 -0.941 -13.273 1 98.94 129 ILE B C 1
ATOM 3075 O O . ILE B 1 129 ? 7.746 -0.265 -13.969 1 98.94 129 ILE B O 1
ATOM 3079 N N . TYR B 1 130 ? 8.422 -2.285 -13.203 1 98.94 130 TYR B N 1
ATOM 3080 C CA . TYR B 1 130 ? 7.406 -3.055 -13.914 1 98.94 130 TYR B CA 1
ATOM 3081 C C . TYR B 1 130 ? 6.531 -3.836 -12.945 1 98.94 130 TYR B C 1
ATOM 3083 O O . TYR B 1 130 ? 7.035 -4.492 -12.031 1 98.94 130 TYR B O 1
ATOM 3091 N N . GLY B 1 131 ? 5.312 -3.793 -13.055 1 98.62 131 GLY B N 1
ATOM 3092 C CA . GLY B 1 131 ? 4.316 -4.547 -12.305 1 98.62 131 GLY B CA 1
ATOM 3093 C C . GLY B 1 131 ? 2.914 -4.402 -12.859 1 98.62 131 GLY B C 1
ATOM 3094 O O . GLY B 1 131 ? 2.596 -3.396 -13.5 1 98.62 131 GLY B O 1
ATOM 3095 N N . VAL B 1 132 ? 2.066 -5.391 -12.641 1 98.06 132 VAL B N 1
ATOM 3096 C CA . VAL B 1 132 ? 0.696 -5.328 -13.133 1 98.06 132 VAL B CA 1
ATOM 3097 C C . VAL B 1 132 ? -0.283 -5.477 -11.977 1 98.06 132 VAL B C 1
ATOM 3099 O O . VAL B 1 132 ? 0.061 -6.043 -10.938 1 98.06 132 VAL B O 1
ATOM 3102 N N . ALA B 1 133 ? -1.487 -4.922 -12.141 1 97 133 ALA B N 1
ATOM 3103 C CA . ALA B 1 133 ? -2.605 -5.07 -11.211 1 97 133 ALA B CA 1
ATOM 3104 C C . ALA B 1 133 ? -2.188 -4.695 -9.789 1 97 133 ALA B C 1
ATOM 3106 O O . ALA B 1 133 ? -1.658 -3.607 -9.555 1 97 133 ALA B O 1
ATOM 3107 N N . ALA B 1 134 ? -2.377 -5.605 -8.812 1 97.81 134 ALA B N 1
ATOM 3108 C CA . ALA B 1 134 ? -2.061 -5.262 -7.426 1 97.81 134 ALA B CA 1
ATOM 3109 C C . ALA B 1 134 ? -0.572 -4.973 -7.258 1 97.81 134 ALA B C 1
ATOM 3111 O O . ALA B 1 134 ? -0.186 -4.129 -6.449 1 97.81 134 ALA B O 1
ATOM 3112 N N . SER B 1 135 ? 0.247 -5.641 -8.031 1 98.31 135 SER B N 1
ATOM 3113 C CA . SER B 1 135 ? 1.687 -5.406 -7.953 1 98.31 135 SER B CA 1
ATOM 3114 C C . SER B 1 135 ? 2.053 -4.027 -8.492 1 98.31 135 SER B C 1
ATOM 3116 O O . SER B 1 135 ? 3.029 -3.422 -8.055 1 98.31 135 SER B O 1
ATOM 3118 N N . ALA B 1 136 ? 1.275 -3.537 -9.5 1 98.69 136 ALA B N 1
ATOM 3119 C CA . ALA B 1 136 ? 1.506 -2.191 -10.016 1 98.69 136 ALA B CA 1
ATOM 3120 C C . ALA B 1 136 ? 1.303 -1.142 -8.93 1 98.69 136 ALA B C 1
ATOM 3122 O O . ALA B 1 136 ? 1.977 -0.109 -8.922 1 98.69 136 ALA B O 1
ATOM 3123 N N . ILE B 1 137 ? 0.412 -1.391 -8.016 1 98.81 137 ILE B N 1
ATOM 3124 C CA . ILE B 1 137 ? 0.156 -0.483 -6.898 1 98.81 137 ILE B CA 1
ATOM 3125 C C . ILE B 1 137 ? 1.397 -0.388 -6.016 1 98.81 137 ILE B C 1
ATOM 3127 O O . ILE B 1 137 ? 1.79 0.706 -5.602 1 98.81 137 ILE B O 1
ATOM 3131 N N . LEU B 1 138 ? 2.07 -1.509 -5.773 1 98.81 138 LEU B N 1
ATOM 3132 C CA . LEU B 1 138 ? 3.326 -1.526 -5.031 1 98.81 138 LEU B CA 1
ATOM 3133 C C . LEU B 1 138 ? 4.422 -0.79 -5.797 1 98.81 138 LEU B C 1
ATOM 3135 O O . LEU B 1 138 ? 5.262 -0.118 -5.191 1 98.81 138 LEU B O 1
ATOM 3139 N N . GLY B 1 139 ? 4.367 -0.944 -7.113 1 98.88 139 GLY B N 1
ATOM 3140 C CA . GLY B 1 139 ? 5.277 -0.183 -7.953 1 98.88 139 GLY B CA 1
ATOM 3141 C C . GLY B 1 139 ? 5.082 1.316 -7.84 1 98.88 139 GLY B C 1
ATOM 3142 O O . GLY B 1 139 ? 6.051 2.076 -7.84 1 98.88 139 GLY B O 1
ATOM 3143 N N . GLU B 1 140 ? 3.85 1.74 -7.773 1 98.81 140 GLU B N 1
ATOM 3144 C CA . GLU B 1 140 ? 3.551 3.156 -7.578 1 98.81 140 GLU B CA 1
ATOM 3145 C C . GLU B 1 140 ? 4.133 3.668 -6.262 1 98.81 140 GLU B C 1
ATOM 3147 O O . GLU B 1 140 ? 4.605 4.805 -6.188 1 98.81 140 GLU B O 1
ATOM 3152 N N . TYR B 1 141 ? 4.102 2.838 -5.262 1 98.88 141 TYR B N 1
ATOM 3153 C CA . TYR B 1 141 ? 4.68 3.205 -3.973 1 98.88 141 TYR B CA 1
ATOM 3154 C C . TYR B 1 141 ? 6.184 3.414 -4.09 1 98.88 141 TYR B C 1
ATOM 3156 O O . TYR B 1 141 ? 6.715 4.426 -3.629 1 98.88 141 TYR B O 1
ATOM 3164 N N . LEU B 1 142 ? 6.809 2.484 -4.754 1 98.94 142 LEU B N 1
ATOM 3165 C CA . LEU B 1 142 ? 8.242 2.637 -4.988 1 98.94 142 LEU B CA 1
ATOM 3166 C C . LEU B 1 142 ? 8.523 3.883 -5.82 1 98.94 142 LEU B C 1
ATOM 3168 O O . LEU B 1 142 ? 9.438 4.652 -5.504 1 98.94 142 LEU B O 1
ATOM 3172 N N . HIS B 1 143 ? 7.758 4.051 -6.863 1 98.88 143 HIS B N 1
ATOM 3173 C CA . HIS B 1 143 ? 7.93 5.215 -7.723 1 98.88 143 HIS B CA 1
ATOM 3174 C C . HIS B 1 143 ? 7.797 6.512 -6.926 1 98.88 143 HIS B C 1
ATOM 3176 O O . HIS B 1 143 ? 8.617 7.422 -7.082 1 98.88 143 HIS B O 1
ATOM 3182 N N . TYR B 1 144 ? 6.828 6.555 -6.062 1 98.69 144 TYR B N 1
ATOM 3183 C CA . TYR B 1 144 ? 6.594 7.723 -5.219 1 98.69 144 TYR B CA 1
ATOM 3184 C C . TYR B 1 144 ? 7.781 7.973 -4.297 1 98.69 144 TYR B C 1
ATOM 3186 O O . TYR B 1 144 ? 8.25 9.109 -4.172 1 98.69 144 TYR B O 1
ATOM 3194 N N . LYS B 1 145 ? 8.25 6.934 -3.676 1 98.62 145 LYS B N 1
ATOM 3195 C CA . LYS B 1 145 ? 9.367 7.062 -2.738 1 98.62 145 LYS B CA 1
ATOM 3196 C C . LYS B 1 145 ? 10.625 7.543 -3.449 1 98.62 145 LYS B C 1
ATOM 3198 O O . LYS B 1 145 ? 11.359 8.383 -2.926 1 98.62 145 LYS B O 1
ATOM 3203 N N . LEU B 1 146 ? 10.836 7 -4.629 1 98.81 146 LEU B N 1
ATOM 3204 C CA . LEU B 1 146 ? 12.016 7.414 -5.383 1 98.81 146 LEU B CA 1
ATOM 3205 C C . LEU B 1 146 ? 11.883 8.859 -5.848 1 98.81 146 LEU B C 1
ATOM 3207 O O . LEU B 1 146 ? 12.867 9.602 -5.875 1 98.81 146 LEU B O 1
ATOM 3211 N N . LEU B 1 147 ? 10.672 9.25 -6.234 1 98.56 147 LEU B N 1
ATOM 3212 C CA . LEU B 1 147 ? 10.414 10.648 -6.586 1 98.56 147 LEU B CA 1
ATOM 3213 C C . LEU B 1 147 ? 10.758 11.57 -5.422 1 98.56 147 LEU B C 1
ATOM 3215 O O . LEU B 1 147 ? 11.422 12.594 -5.609 1 98.56 147 LEU B O 1
ATOM 3219 N N . ARG B 1 148 ? 10.398 11.227 -4.219 1 97.81 148 ARG B N 1
ATOM 3220 C CA . ARG B 1 148 ? 10.68 12 -3.012 1 97.81 148 ARG B CA 1
ATOM 3221 C C . ARG B 1 148 ? 12.18 12.125 -2.775 1 97.81 148 ARG B C 1
ATOM 3223 O O . ARG B 1 148 ? 12.641 13.094 -2.172 1 97.81 148 ARG B O 1
ATOM 3230 N N . LEU B 1 149 ? 12.914 11.141 -3.312 1 98.19 149 LEU B N 1
ATOM 3231 C CA . LEU B 1 149 ? 14.359 11.102 -3.076 1 98.19 149 LEU B CA 1
ATOM 3232 C C . LEU B 1 149 ? 15.117 11.672 -4.266 1 98.19 149 LEU B C 1
ATOM 3234 O O . LEU B 1 149 ? 16.359 11.656 -4.285 1 98.19 149 LEU B O 1
ATOM 3238 N N . GLY B 1 150 ? 14.414 12.117 -5.32 1 98.19 150 GLY B N 1
ATOM 3239 C CA . GLY B 1 150 ? 15.039 12.719 -6.484 1 98.19 150 GLY B CA 1
ATOM 3240 C C . GLY B 1 150 ? 15.688 11.703 -7.406 1 98.19 150 GLY B C 1
ATOM 3241 O O . GLY B 1 150 ? 16.562 12.047 -8.195 1 98.19 150 GLY B O 1
ATOM 3242 N N . LYS B 1 151 ? 15.367 10.43 -7.227 1 98.38 151 LYS B N 1
ATOM 3243 C CA . LYS B 1 151 ? 15.875 9.375 -8.102 1 98.38 151 LYS B CA 1
ATOM 3244 C C . LYS B 1 151 ? 14.984 9.195 -9.32 1 98.38 151 LYS B C 1
ATOM 3246 O O . LYS B 1 151 ? 13.812 8.82 -9.195 1 98.38 151 LYS B O 1
ATOM 3251 N N . PRO B 1 152 ? 15.484 9.516 -10.539 1 98.25 152 PRO B N 1
ATOM 3252 C CA . PRO B 1 152 ? 14.656 9.336 -11.734 1 98.25 152 PRO B CA 1
ATOM 3253 C C . PRO B 1 152 ? 14.125 7.914 -11.883 1 98.25 152 PRO B C 1
ATOM 3255 O O . PRO B 1 152 ? 14.898 6.953 -11.812 1 98.25 152 PRO B O 1
ATOM 3258 N N . ALA B 1 153 ? 12.82 7.828 -12 1 98.75 153 ALA B N 1
ATOM 3259 C CA . ALA B 1 153 ? 12.188 6.52 -12.133 1 98.75 153 ALA B CA 1
ATOM 3260 C C . ALA B 1 153 ? 10.938 6.602 -12.992 1 98.75 153 ALA B C 1
ATOM 3262 O O . ALA B 1 153 ? 10.297 7.656 -13.07 1 98.75 153 ALA B O 1
ATOM 3263 N N . GLN B 1 154 ? 10.609 5.543 -13.688 1 98.5 154 GLN B N 1
ATOM 3264 C CA . GLN B 1 154 ? 9.359 5.383 -14.43 1 98.5 154 GLN B CA 1
ATOM 3265 C C . GLN B 1 154 ? 8.656 4.086 -14.047 1 98.5 154 GLN B C 1
ATOM 3267 O O . GLN B 1 154 ? 9.305 3.062 -13.82 1 98.5 154 GLN B O 1
ATOM 3272 N N . LEU B 1 155 ? 7.379 4.199 -13.945 1 98.75 155 LEU B N 1
ATOM 3273 C CA . LEU B 1 155 ? 6.547 3.033 -13.656 1 98.75 155 LEU B CA 1
ATOM 3274 C C . LEU B 1 155 ? 5.754 2.615 -14.891 1 98.75 155 LEU B C 1
ATOM 3276 O O . LEU B 1 155 ? 5.137 3.455 -15.547 1 98.75 155 LEU B O 1
ATOM 3280 N N . PHE B 1 156 ? 5.766 1.371 -15.25 1 98.75 156 PHE B N 1
ATOM 3281 C CA . PHE B 1 156 ? 4.965 0.797 -16.328 1 98.75 156 PHE B CA 1
ATOM 3282 C C . PHE B 1 156 ? 4.062 -0.311 -15.797 1 98.75 156 PHE B C 1
ATOM 3284 O O . PHE B 1 156 ? 4.547 -1.361 -15.367 1 98.75 156 PHE B O 1
ATOM 3291 N N . SER B 1 157 ? 2.762 -0.043 -15.844 1 98.19 157 SER B N 1
ATOM 3292 C CA . SER B 1 157 ? 1.795 -1.08 -15.5 1 98.19 157 SER B CA 1
ATOM 3293 C C . SER B 1 157 ? 1.153 -1.678 -16.75 1 98.19 157 SER B C 1
ATOM 3295 O O . SER B 1 157 ? 0.465 -2.697 -16.672 1 98.19 157 SER B O 1
ATOM 3297 N N . ASP B 1 158 ? 1.302 -0.981 -17.891 1 98.12 158 ASP B N 1
ATOM 3298 C CA . ASP B 1 158 ? 0.98 -1.507 -19.203 1 98.12 158 ASP B CA 1
ATOM 3299 C C . ASP B 1 158 ? 2.17 -2.252 -19.812 1 98.12 158 ASP B C 1
ATOM 3301 O O . ASP B 1 158 ? 3.178 -1.638 -20.156 1 98.12 158 ASP B O 1
ATOM 3305 N N . MET B 1 159 ? 1.946 -3.539 -19.953 1 98.12 159 MET B N 1
ATOM 3306 C CA . MET B 1 159 ? 3.096 -4.367 -20.312 1 98.12 159 MET B CA 1
ATOM 3307 C C . MET B 1 159 ? 3.467 -4.188 -21.766 1 98.12 159 MET B C 1
ATOM 3309 O O . MET B 1 159 ? 4.582 -4.516 -22.188 1 98.12 159 MET B O 1
ATOM 3313 N N . HIS B 1 160 ? 2.576 -3.648 -22.562 1 98.19 160 HIS B N 1
ATOM 3314 C CA . HIS B 1 160 ? 2.951 -3.277 -23.922 1 98.19 160 HIS B CA 1
ATOM 3315 C C . HIS B 1 160 ? 3.918 -2.098 -23.922 1 98.19 160 HIS B C 1
ATOM 3317 O O . HIS B 1 160 ? 4.938 -2.129 -24.609 1 98.19 160 HIS B O 1
ATOM 3323 N N . ARG B 1 161 ? 3.627 -1.132 -23.156 1 98.62 161 ARG B N 1
ATOM 3324 C CA . ARG B 1 161 ? 4.523 0.011 -23.016 1 98.62 161 ARG B CA 1
ATOM 3325 C C . ARG B 1 161 ? 5.824 -0.391 -22.328 1 98.62 161 ARG B C 1
ATOM 3327 O O . ARG B 1 161 ? 6.895 0.115 -22.672 1 98.62 161 ARG B O 1
ATOM 3334 N N . ALA B 1 162 ? 5.676 -1.298 -21.375 1 98.75 162 ALA B N 1
ATOM 3335 C CA . ALA B 1 162 ? 6.871 -1.799 -20.703 1 98.75 162 ALA B CA 1
ATOM 3336 C C . ALA B 1 162 ? 7.809 -2.488 -21.688 1 98.75 162 ALA B C 1
ATOM 3338 O O . ALA B 1 162 ? 9.031 -2.324 -21.625 1 98.75 162 ALA B O 1
ATOM 3339 N N . ALA B 1 163 ? 7.191 -3.234 -22.562 1 98.69 163 ALA B N 1
ATOM 3340 C CA . ALA B 1 163 ? 7.996 -3.922 -23.578 1 98.69 163 ALA B CA 1
ATOM 3341 C C . ALA B 1 163 ? 8.727 -2.922 -24.469 1 98.69 163 ALA B C 1
ATOM 3343 O O . ALA B 1 163 ? 9.898 -3.104 -24.781 1 98.69 163 ALA B O 1
ATOM 3344 N N . MET B 1 164 ? 8.023 -1.848 -24.922 1 98.5 164 MET B N 1
ATOM 3345 C CA . MET B 1 164 ? 8.641 -0.786 -25.703 1 98.5 164 MET B CA 1
ATOM 3346 C C . MET B 1 164 ? 9.797 -0.147 -24.953 1 98.5 164 MET B C 1
ATOM 3348 O O . MET B 1 164 ? 10.875 0.069 -25.516 1 98.5 164 MET B O 1
ATOM 3352 N N . ASN B 1 165 ? 9.617 0.023 -23.703 1 98.62 165 ASN B N 1
ATOM 3353 C CA . ASN B 1 165 ? 10.641 0.605 -22.828 1 98.62 165 ASN B CA 1
ATOM 3354 C C . ASN B 1 165 ? 11.836 -0.327 -22.672 1 98.62 165 ASN B C 1
ATOM 3356 O O . ASN B 1 165 ? 12.977 0.087 -22.859 1 98.62 165 ASN B O 1
ATOM 3360 N N . ALA B 1 166 ? 11.57 -1.556 -22.344 1 98.44 166 ALA B N 1
ATOM 3361 C CA . ALA B 1 166 ? 12.609 -2.531 -22.016 1 98.44 166 ALA B CA 1
ATOM 3362 C C . ALA B 1 166 ? 13.57 -2.721 -23.188 1 98.44 166 ALA B C 1
ATOM 3364 O O . ALA B 1 166 ? 14.773 -2.928 -22.969 1 98.44 166 ALA B O 1
ATOM 3365 N N . THR B 1 167 ? 13.055 -2.598 -24.359 1 97.75 167 THR B N 1
ATOM 3366 C CA . THR B 1 167 ? 13.859 -2.893 -25.547 1 97.75 167 THR B CA 1
ATOM 3367 C C . THR B 1 167 ? 14.875 -1.783 -25.812 1 97.75 167 THR B C 1
ATOM 3369 O O . THR B 1 167 ? 15.812 -1.961 -26.594 1 97.75 167 THR B O 1
ATOM 3372 N N . THR B 1 168 ? 14.797 -0.665 -25.156 1 97.5 168 THR B N 1
ATOM 3373 C CA . THR B 1 168 ? 15.664 0.471 -25.469 1 97.5 168 THR B CA 1
ATOM 3374 C C . THR B 1 168 ? 16.453 0.906 -24.25 1 97.5 168 THR B C 1
ATOM 3376 O O . THR B 1 168 ? 17 2.006 -24.219 1 97.5 168 THR B O 1
ATOM 3379 N N . LEU B 1 169 ? 16.469 0.087 -23.25 1 97.56 169 LEU B N 1
ATOM 3380 C CA . LEU B 1 169 ? 17.125 0.457 -22 1 97.56 169 LEU B CA 1
ATOM 3381 C C . LEU B 1 169 ? 18.641 0.533 -22.172 1 97.56 169 LEU B C 1
ATOM 3383 O O . LEU B 1 169 ? 19.219 -0.264 -22.922 1 97.56 169 LEU B O 1
ATOM 3387 N N . SER B 1 170 ? 19.25 1.479 -21.531 1 96 170 SER B N 1
ATOM 3388 C CA . SER B 1 170 ? 20.703 1.545 -21.453 1 96 170 SER B CA 1
ATOM 3389 C C . SER B 1 170 ? 21.234 0.704 -20.297 1 96 170 SER B C 1
ATOM 3391 O O . SER B 1 170 ? 20.5 0.394 -19.359 1 96 170 SER B O 1
ATOM 3393 N N . LYS B 1 171 ? 22.516 0.486 -20.281 1 92.62 171 LYS B N 1
ATOM 3394 C CA . LYS B 1 171 ? 23.172 -0.339 -19.266 1 92.62 171 LYS B CA 1
ATOM 3395 C C . LYS B 1 171 ? 23.188 0.371 -17.922 1 92.62 171 LYS B C 1
ATOM 3397 O O . LYS B 1 171 ? 23.453 -0.254 -16.891 1 92.62 171 LYS B O 1
ATOM 3402 N N . ASN B 1 172 ? 22.953 1.641 -17.891 1 95.19 172 ASN B N 1
ATOM 3403 C CA . ASN B 1 172 ? 23 2.424 -16.672 1 95.19 172 ASN B CA 1
ATOM 3404 C C . ASN B 1 172 ? 21.641 2.447 -15.969 1 95.19 172 ASN B C 1
ATOM 3406 O O . ASN B 1 172 ? 21.469 3.111 -14.945 1 95.19 172 ASN B O 1
ATOM 3410 N N . THR B 1 173 ? 20.734 1.705 -16.531 1 97.75 173 THR B N 1
ATOM 3411 C CA . THR B 1 173 ? 19.391 1.617 -15.969 1 97.75 173 THR B CA 1
ATOM 3412 C C . THR B 1 173 ? 19.266 0.418 -15.031 1 97.75 173 THR B C 1
ATOM 3414 O O . THR B 1 173 ? 20 -0.565 -15.18 1 97.75 173 THR B O 1
ATOM 3417 N N . PHE B 1 174 ? 18.516 0.547 -14.039 1 98.62 174 PHE B N 1
ATOM 3418 C CA . PHE B 1 174 ? 18.203 -0.536 -13.117 1 98.62 174 PHE B CA 1
ATOM 3419 C C . PHE B 1 174 ? 16.719 -0.878 -13.164 1 98.62 174 PHE B C 1
ATOM 3421 O O . PHE B 1 174 ? 15.867 0.013 -13.125 1 98.62 174 PHE B O 1
ATOM 3428 N N . VAL B 1 175 ? 16.391 -2.164 -13.305 1 98.88 175 VAL B N 1
ATOM 3429 C CA . VAL B 1 175 ? 15.008 -2.6 -13.438 1 98.88 175 VAL B CA 1
ATOM 3430 C C . VAL B 1 175 ? 14.531 -3.225 -12.133 1 98.88 175 VAL B C 1
ATOM 3432 O O . VAL B 1 175 ? 15.25 -4.023 -11.523 1 98.88 175 VAL B O 1
ATOM 3435 N N . VAL B 1 176 ? 13.383 -2.797 -11.688 1 98.94 176 VAL B N 1
ATOM 3436 C CA . VAL B 1 176 ? 12.688 -3.436 -10.57 1 98.94 176 VAL B CA 1
ATOM 3437 C C . VAL B 1 176 ? 11.398 -4.086 -11.062 1 98.94 176 VAL B C 1
ATOM 3439 O O . VAL B 1 176 ? 10.492 -3.396 -11.539 1 98.94 176 VAL B O 1
ATOM 3442 N N . ALA B 1 177 ? 11.352 -5.391 -11.016 1 98.94 177 ALA B N 1
ATOM 3443 C CA . ALA B 1 177 ? 10.164 -6.156 -11.383 1 98.94 177 ALA B CA 1
ATOM 3444 C C . ALA B 1 177 ? 9.414 -6.625 -10.141 1 98.94 177 ALA B C 1
ATOM 3446 O O . ALA B 1 177 ? 9.992 -7.27 -9.266 1 98.94 177 ALA B O 1
ATOM 3447 N N . ILE B 1 178 ? 8.148 -6.312 -10.094 1 98.88 178 ILE B N 1
ATOM 3448 C CA . ILE B 1 178 ? 7.336 -6.648 -8.922 1 98.88 178 ILE B CA 1
ATOM 3449 C C . ILE B 1 178 ? 6.238 -7.629 -9.32 1 98.88 178 ILE B C 1
ATOM 3451 O O . ILE B 1 178 ? 5.41 -7.328 -10.188 1 98.88 178 ILE B O 1
ATOM 3455 N N . SER B 1 179 ? 6.227 -8.789 -8.711 1 98 179 SER B N 1
ATOM 3456 C CA . SER B 1 179 ? 5.242 -9.844 -8.945 1 98 179 SER B CA 1
ATOM 3457 C C . SER B 1 179 ? 5.133 -10.773 -7.746 1 98 179 SER B C 1
ATOM 3459 O O . SER B 1 179 ? 6.094 -11.461 -7.391 1 98 179 SER B O 1
ATOM 3461 N N . SER B 1 180 ? 3.943 -10.828 -7.176 1 96.06 180 SER B N 1
ATOM 3462 C CA . SER B 1 180 ? 3.77 -11.664 -5.992 1 96.06 180 SER B CA 1
ATOM 3463 C C . SER B 1 180 ? 4.113 -13.125 -6.293 1 96.06 180 SER B C 1
ATOM 3465 O O . SER B 1 180 ? 4.863 -13.758 -5.547 1 96.06 180 SER B O 1
ATOM 3467 N N . SER B 1 181 ? 3.664 -13.586 -7.371 1 92.75 181 SER B N 1
ATOM 3468 C CA . SER B 1 181 ? 3.828 -15 -7.715 1 92.75 181 SER B CA 1
ATOM 3469 C C . SER B 1 181 ? 5.148 -15.242 -8.438 1 92.75 181 SER B C 1
ATOM 3471 O O . SER B 1 181 ? 5.629 -16.375 -8.5 1 92.75 181 SER B O 1
ATOM 3473 N N . GLY B 1 182 ? 5.637 -14.234 -9.102 1 95.44 182 GLY B N 1
ATOM 3474 C CA . GLY B 1 182 ? 6.809 -14.391 -9.945 1 95.44 182 GLY B CA 1
ATOM 3475 C C . GLY B 1 182 ? 6.523 -15.172 -11.219 1 95.44 182 GLY B C 1
ATOM 3476 O O . GLY B 1 182 ? 7.445 -15.672 -11.859 1 95.44 182 GLY B O 1
ATOM 3477 N N . SER B 1 183 ? 5.262 -15.281 -11.562 1 92.44 183 SER B N 1
ATOM 3478 C CA . SER B 1 183 ? 4.898 -16.156 -12.672 1 92.44 183 SER B CA 1
ATOM 3479 C C . SER B 1 183 ? 4.027 -15.414 -13.688 1 92.44 183 SER B C 1
ATOM 3481 O O . SER B 1 183 ? 3.354 -16.047 -14.508 1 92.44 183 SER B O 1
ATOM 3483 N N . THR B 1 184 ? 4 -14.109 -13.641 1 94.94 184 THR B N 1
ATOM 3484 C CA . THR B 1 184 ? 3.197 -13.305 -14.555 1 94.94 184 THR B CA 1
ATOM 3485 C C . THR B 1 184 ? 3.811 -13.297 -15.953 1 94.94 184 THR B C 1
ATOM 3487 O O . THR B 1 184 ? 4.902 -12.758 -16.156 1 94.94 184 THR B O 1
ATOM 3490 N N . ARG B 1 185 ? 3.096 -13.797 -16.906 1 94.88 185 ARG B N 1
ATOM 3491 C CA . ARG B 1 185 ? 3.619 -14.102 -18.234 1 94.88 185 ARG B CA 1
ATOM 3492 C C . ARG B 1 185 ? 4.164 -12.852 -18.906 1 94.88 185 ARG B C 1
ATOM 3494 O O . ARG B 1 185 ? 5.312 -12.828 -19.359 1 94.88 185 ARG B O 1
ATOM 3501 N N . ASP B 1 186 ? 3.359 -11.844 -19.016 1 97.5 186 ASP B N 1
ATOM 3502 C CA . ASP B 1 186 ? 3.766 -10.664 -19.766 1 97.5 186 ASP B CA 1
ATOM 3503 C C . ASP B 1 186 ? 4.906 -9.93 -19.062 1 97.5 186 ASP B C 1
ATOM 3505 O O . ASP B 1 186 ? 5.777 -9.352 -19.703 1 97.5 186 ASP B O 1
ATOM 3509 N N . LEU B 1 187 ? 4.941 -9.992 -17.766 1 98.44 187 LEU B N 1
ATOM 3510 C CA . LEU B 1 187 ? 6.055 -9.406 -17.031 1 98.44 187 LEU B CA 1
ATOM 3511 C C . LEU B 1 187 ? 7.355 -10.141 -17.328 1 98.44 187 LEU B C 1
ATOM 3513 O O . LEU B 1 187 ? 8.398 -9.516 -17.531 1 98.44 187 LEU B O 1
ATOM 3517 N N . LEU B 1 188 ? 7.246 -11.469 -17.328 1 97.88 188 LEU B N 1
ATOM 3518 C CA . LEU B 1 188 ? 8.422 -12.273 -17.641 1 97.88 188 LEU B CA 1
ATOM 3519 C C . LEU B 1 188 ? 8.969 -11.938 -19.016 1 97.88 188 LEU B C 1
ATOM 3521 O O . LEU B 1 188 ? 10.188 -11.836 -19.203 1 97.88 188 LEU B O 1
ATOM 3525 N N . HIS B 1 189 ? 8.094 -11.719 -19.938 1 98.44 189 HIS B N 1
ATOM 3526 C CA . HIS B 1 189 ? 8.5 -11.32 -21.281 1 98.44 189 HIS B CA 1
ATOM 3527 C C . HIS B 1 189 ? 9.258 -9.992 -21.25 1 98.44 189 HIS B C 1
ATOM 3529 O O . HIS B 1 189 ? 10.336 -9.883 -21.844 1 98.44 189 HIS B O 1
ATOM 3535 N N . VAL B 1 190 ? 8.734 -9.008 -20.562 1 98.81 190 VAL B N 1
ATOM 3536 C CA . VAL B 1 190 ? 9.336 -7.68 -20.469 1 98.81 190 VAL B CA 1
ATOM 3537 C C . VAL B 1 190 ? 10.703 -7.777 -19.797 1 98.81 190 VAL B C 1
ATOM 3539 O O . VAL B 1 190 ? 11.664 -7.152 -20.234 1 98.81 190 VAL B O 1
ATOM 3542 N N . VAL B 1 191 ? 10.789 -8.57 -18.734 1 98.75 191 VAL B N 1
ATOM 3543 C CA . VAL B 1 191 ? 12.039 -8.711 -17.984 1 98.75 191 VAL B CA 1
ATOM 3544 C C . VAL B 1 191 ? 13.094 -9.367 -18.875 1 98.75 191 VAL B C 1
ATOM 3546 O O . VAL B 1 191 ? 14.266 -8.984 -18.844 1 98.75 191 VAL B O 1
ATOM 3549 N N . LYS B 1 192 ? 12.695 -10.336 -19.656 1 98.62 192 LYS B N 1
ATOM 3550 C CA . LYS B 1 192 ? 13.625 -10.961 -20.594 1 98.62 192 LYS B CA 1
ATOM 3551 C C . LYS B 1 192 ? 14.164 -9.945 -21.594 1 98.62 192 LYS B C 1
ATOM 3553 O O . LYS B 1 192 ? 15.352 -9.961 -21.906 1 98.62 192 LYS B O 1
ATOM 3558 N N . LEU B 1 193 ? 13.273 -9.094 -22.141 1 98.56 193 LEU B N 1
ATOM 3559 C CA . LEU B 1 193 ? 13.703 -8.031 -23.047 1 98.56 193 LEU B CA 1
ATOM 3560 C C . LEU B 1 193 ? 14.711 -7.109 -22.375 1 98.56 193 LEU B C 1
ATOM 3562 O O . LEU B 1 193 ? 15.719 -6.734 -22.984 1 98.56 193 LEU B O 1
ATOM 3566 N N . ALA B 1 194 ? 14.477 -6.742 -21.109 1 98.44 194 ALA B N 1
ATOM 3567 C CA . ALA B 1 194 ? 15.383 -5.879 -20.359 1 98.44 194 ALA B CA 1
ATOM 3568 C C . ALA B 1 194 ? 16.75 -6.535 -20.188 1 98.44 194 ALA B C 1
ATOM 3570 O O . ALA B 1 194 ? 17.781 -5.895 -20.375 1 98.44 194 ALA B O 1
ATOM 3571 N N . ARG B 1 195 ? 16.75 -7.766 -19.859 1 97.5 195 ARG B N 1
ATOM 3572 C CA . ARG B 1 195 ? 17.984 -8.5 -19.641 1 97.5 195 ARG B CA 1
ATOM 3573 C C . ARG B 1 195 ? 18.828 -8.562 -20.906 1 97.5 195 ARG B C 1
ATOM 3575 O O . ARG B 1 195 ? 20.047 -8.531 -20.859 1 97.5 195 ARG B O 1
ATOM 3582 N N . LYS B 1 196 ? 18.141 -8.672 -22 1 97.06 196 LYS B N 1
ATOM 3583 C CA . LYS B 1 196 ? 18.844 -8.68 -23.281 1 97.06 196 LYS B CA 1
ATOM 3584 C C . LYS B 1 196 ? 19.641 -7.391 -23.484 1 97.06 196 LYS B C 1
ATOM 3586 O O . LYS B 1 196 ? 20.609 -7.367 -24.234 1 97.06 196 LYS B O 1
ATOM 3591 N N . GLN B 1 197 ? 19.234 -6.336 -22.875 1 97 197 GLN B N 1
ATOM 3592 C CA . GLN B 1 197 ? 19.922 -5.051 -22.969 1 97 197 GLN B CA 1
ATOM 3593 C C . GLN B 1 197 ? 21.078 -4.984 -21.984 1 97 197 GLN B C 1
ATOM 3595 O O . GLN B 1 197 ? 21.781 -3.973 -21.922 1 97 197 GLN B O 1
ATOM 3600 N N . GLY B 1 198 ? 21.234 -6.008 -21.141 1 95.94 198 GLY B N 1
ATOM 3601 C CA . GLY B 1 198 ? 22.344 -6.078 -20.219 1 95.94 198 GLY B CA 1
ATOM 3602 C C . GLY B 1 198 ? 22.078 -5.363 -18.906 1 95.94 198 GLY B C 1
ATOM 3603 O O . GLY B 1 198 ? 23.016 -5.016 -18.172 1 95.94 198 GLY B O 1
ATOM 3604 N N . VAL B 1 199 ? 20.859 -5.125 -18.609 1 96.38 199 VAL B N 1
ATOM 3605 C CA . VAL B 1 199 ? 20.547 -4.391 -17.391 1 96.38 199 VAL B CA 1
ATOM 3606 C C . VAL B 1 199 ? 20.375 -5.363 -16.234 1 96.38 199 VAL B C 1
ATOM 3608 O O . VAL B 1 199 ? 20 -6.523 -16.438 1 96.38 199 VAL B O 1
ATOM 3611 N N . ARG B 1 200 ? 20.609 -4.902 -15.008 1 97.25 200 ARG B N 1
ATOM 3612 C CA . ARG B 1 200 ? 20.375 -5.691 -13.805 1 97.25 200 ARG B CA 1
ATOM 3613 C C . ARG B 1 200 ? 18.922 -5.602 -13.359 1 97.25 200 ARG B C 1
ATOM 3615 O O . ARG B 1 200 ? 18.297 -4.547 -13.484 1 97.25 200 ARG B O 1
ATOM 3622 N N . VAL B 1 201 ? 18.469 -6.707 -12.773 1 98.69 201 VAL B N 1
ATOM 3623 C CA . VAL B 1 201 ? 17.062 -6.797 -12.406 1 98.69 201 VAL B CA 1
ATOM 3624 C C . VAL B 1 201 ? 16.938 -7.152 -10.922 1 98.69 201 VAL B C 1
ATOM 3626 O O . VAL B 1 201 ? 17.562 -8.102 -10.453 1 98.69 201 VAL B O 1
ATOM 3629 N N . LEU B 1 202 ? 16.188 -6.344 -10.195 1 98.88 202 LEU B N 1
ATOM 3630 C CA . LEU B 1 202 ? 15.711 -6.664 -8.852 1 98.88 202 LEU B CA 1
ATOM 3631 C C . LEU B 1 202 ? 14.281 -7.195 -8.898 1 98.88 202 LEU B C 1
ATOM 3633 O O . LEU B 1 202 ? 13.398 -6.559 -9.469 1 98.88 202 LEU B O 1
ATOM 3637 N N . ALA B 1 203 ? 14.078 -8.359 -8.336 1 98.81 203 ALA B N 1
ATOM 3638 C CA . ALA B 1 203 ? 12.727 -8.898 -8.18 1 98.81 203 ALA B CA 1
ATOM 3639 C C . ALA B 1 203 ? 12.211 -8.68 -6.762 1 98.81 203 ALA B C 1
ATOM 3641 O O . ALA B 1 203 ? 12.898 -8.992 -5.789 1 98.81 203 ALA B O 1
ATOM 3642 N N . LEU B 1 204 ? 11.078 -8.062 -6.652 1 98.75 204 LEU B N 1
ATOM 3643 C CA . LEU B 1 204 ? 10.281 -8.055 -5.426 1 98.75 204 LEU B CA 1
ATOM 3644 C C . LEU B 1 204 ? 9.094 -9.016 -5.543 1 98.75 204 LEU B C 1
ATOM 3646 O O . LEU B 1 204 ? 8.219 -8.828 -6.395 1 98.75 204 LEU B O 1
ATOM 3650 N N . SER B 1 205 ? 9.086 -10.062 -4.762 1 97.75 205 SER B N 1
ATOM 3651 C CA . SER B 1 205 ? 8.055 -11.094 -4.863 1 97.75 205 SER B CA 1
ATOM 3652 C C . SER B 1 205 ? 7.738 -11.695 -3.498 1 97.75 205 SER B C 1
ATOM 3654 O O . SER B 1 205 ? 8.289 -11.258 -2.48 1 97.75 205 SER B O 1
ATOM 3656 N N . ASN B 1 206 ? 6.797 -12.664 -3.525 1 97.38 206 ASN B N 1
ATOM 3657 C CA . ASN B 1 206 ? 6.453 -13.359 -2.291 1 97.38 206 ASN B CA 1
ATOM 3658 C C . ASN B 1 206 ? 6.926 -14.812 -2.314 1 97.38 206 ASN B C 1
ATOM 3660 O O . ASN B 1 206 ? 6.453 -15.633 -1.526 1 97.38 206 ASN B O 1
ATOM 3664 N N . THR B 1 207 ? 7.781 -15.125 -3.271 1 92.69 207 THR B N 1
ATOM 3665 C CA . THR B 1 207 ? 8.328 -16.469 -3.377 1 92.69 207 THR B CA 1
ATOM 3666 C C . THR B 1 207 ? 9.789 -16.438 -3.807 1 92.69 207 THR B C 1
ATOM 3668 O O . THR B 1 207 ? 10.172 -15.617 -4.645 1 92.69 207 THR B O 1
ATOM 3671 N N . PRO B 1 208 ? 10.602 -17.297 -3.191 1 92.25 208 PRO B N 1
ATOM 3672 C CA . PRO B 1 208 ? 12.023 -17.281 -3.533 1 92.25 208 PRO B CA 1
ATOM 3673 C C . PRO B 1 208 ? 12.328 -18.047 -4.812 1 92.25 208 PRO B C 1
ATOM 3675 O O . PRO B 1 208 ? 13.414 -17.891 -5.391 1 92.25 208 PRO B O 1
ATOM 3678 N N . ARG B 1 209 ? 11.422 -18.922 -5.211 1 93.06 209 ARG B N 1
ATOM 3679 C CA . ARG B 1 209 ? 11.648 -19.766 -6.379 1 93.06 209 ARG B CA 1
ATOM 3680 C C . ARG B 1 209 ? 10.508 -19.625 -7.383 1 93.06 209 ARG B C 1
ATOM 3682 O O . ARG B 1 209 ? 9.414 -20.141 -7.156 1 93.06 209 ARG B O 1
ATOM 3689 N N . SER B 1 210 ? 10.773 -18.953 -8.422 1 91.94 210 SER B N 1
ATOM 3690 C CA . SER B 1 210 ? 9.812 -18.688 -9.484 1 91.94 210 SER B CA 1
ATOM 3691 C C . SER B 1 210 ? 10.516 -18.391 -10.805 1 91.94 210 SER B C 1
ATOM 3693 O O . SER B 1 210 ? 11.727 -18.188 -10.836 1 91.94 210 SER B O 1
ATOM 3695 N N . PRO B 1 211 ? 9.781 -18.422 -11.852 1 92.62 211 PRO B N 1
ATOM 3696 C CA . PRO B 1 211 ? 10.375 -18.016 -13.125 1 92.62 211 PRO B CA 1
ATOM 3697 C C . PRO B 1 211 ? 10.992 -16.609 -13.07 1 92.62 211 PRO B C 1
ATOM 3699 O O . PRO B 1 211 ? 12.07 -16.391 -13.625 1 92.62 211 PRO B O 1
ATOM 3702 N N . LEU B 1 212 ? 10.391 -15.695 -12.383 1 96.88 212 LEU B N 1
ATOM 3703 C CA . LEU B 1 212 ? 10.945 -14.352 -12.258 1 96.88 212 LEU B CA 1
ATOM 3704 C C . LEU B 1 212 ? 12.258 -14.383 -11.484 1 96.88 212 LEU B C 1
ATOM 3706 O O . LEU B 1 212 ? 13.211 -13.688 -11.844 1 96.88 212 LEU B O 1
ATOM 3710 N N . ALA B 1 213 ? 12.258 -15.172 -10.422 1 95.94 213 ALA B N 1
ATOM 3711 C CA . ALA B 1 213 ? 13.477 -15.305 -9.625 1 95.94 213 ALA B CA 1
ATOM 3712 C C . ALA B 1 213 ? 14.656 -15.75 -10.484 1 95.94 213 ALA B C 1
ATOM 3714 O O . ALA B 1 213 ? 15.766 -15.234 -10.344 1 95.94 213 ALA B O 1
ATOM 3715 N N . SER B 1 214 ? 14.391 -16.641 -11.391 1 95.25 214 SER B N 1
ATOM 3716 C CA . SER B 1 214 ? 15.438 -17.188 -12.25 1 95.25 214 SER B CA 1
ATOM 3717 C C . SER B 1 214 ? 15.953 -16.141 -13.234 1 95.25 214 SER B C 1
ATOM 3719 O O . SER B 1 214 ? 17.047 -16.281 -13.773 1 95.25 214 SER B O 1
ATOM 3721 N N . LEU B 1 215 ? 15.203 -15.109 -13.438 1 97.31 215 LEU B N 1
ATOM 3722 C CA . LEU B 1 215 ? 15.562 -14.062 -14.391 1 97.31 215 LEU B CA 1
ATOM 3723 C C . LEU B 1 215 ? 16.141 -12.852 -13.672 1 97.31 215 LEU B C 1
ATOM 3725 O O . LEU B 1 215 ? 16.453 -11.836 -14.305 1 97.31 215 LEU B O 1
ATOM 3729 N N . SER B 1 216 ? 16.297 -12.859 -12.359 1 98 216 SER B N 1
ATOM 3730 C CA . SER B 1 216 ? 16.672 -11.672 -11.602 1 98 216 SER B CA 1
ATOM 3731 C C . SER B 1 216 ? 18.094 -11.781 -11.07 1 98 216 SER B C 1
ATOM 3733 O O . SER B 1 216 ? 18.594 -12.883 -10.828 1 98 216 SER B O 1
ATOM 3735 N N . ASP B 1 217 ? 18.75 -10.688 -10.898 1 98.31 217 ASP B N 1
ATOM 3736 C CA . ASP B 1 217 ? 20.094 -10.633 -10.328 1 98.31 217 ASP B CA 1
ATOM 3737 C C . ASP B 1 217 ? 20.031 -10.531 -8.805 1 98.31 217 ASP B C 1
ATOM 3739 O O . ASP B 1 217 ? 20.922 -11.031 -8.109 1 98.31 217 ASP B O 1
ATOM 3743 N N . ILE B 1 218 ? 19.094 -9.828 -8.297 1 98.5 218 ILE B N 1
ATOM 3744 C CA . ILE B 1 218 ? 18.828 -9.664 -6.871 1 98.5 218 ILE B CA 1
ATOM 3745 C C . ILE B 1 218 ? 17.359 -10 -6.578 1 98.5 218 ILE B C 1
ATOM 3747 O O . ILE B 1 218 ? 16.469 -9.664 -7.367 1 98.5 218 ILE B O 1
ATOM 3751 N N . GLN B 1 219 ? 17.141 -10.648 -5.473 1 97.75 219 GLN B N 1
ATOM 3752 C CA . GLN B 1 219 ? 15.781 -10.953 -5.051 1 97.75 219 GLN B CA 1
ATOM 3753 C C . GLN B 1 219 ? 15.547 -10.531 -3.604 1 97.75 219 GLN B C 1
ATOM 3755 O O . GLN B 1 219 ? 16.344 -10.867 -2.719 1 97.75 219 GLN B O 1
ATOM 3760 N N . LEU B 1 220 ? 14.547 -9.758 -3.406 1 98.62 220 LEU B N 1
ATOM 3761 C CA . LEU B 1 220 ? 14.008 -9.547 -2.07 1 98.62 220 LEU B CA 1
ATOM 3762 C C . LEU B 1 220 ? 12.625 -10.172 -1.938 1 98.62 220 LEU B C 1
ATOM 3764 O O . LEU B 1 220 ? 11.727 -9.875 -2.729 1 98.62 220 LEU B O 1
ATOM 3768 N N . VAL B 1 221 ? 12.445 -11.039 -0.964 1 97.75 221 VAL B N 1
ATOM 3769 C CA . VAL B 1 221 ? 11.258 -11.875 -0.864 1 97.75 221 VAL B CA 1
ATOM 3770 C C . VAL B 1 221 ? 10.43 -11.461 0.352 1 97.75 221 VAL B C 1
ATOM 3772 O O . VAL B 1 221 ? 10.953 -11.398 1.469 1 97.75 221 VAL B O 1
ATOM 3775 N N . ALA B 1 222 ? 9.203 -11.078 0.117 1 98.06 222 ALA B N 1
ATOM 3776 C CA . ALA B 1 222 ? 8.234 -10.844 1.186 1 98.06 222 ALA B CA 1
ATOM 3777 C C . ALA B 1 222 ? 7.543 -12.148 1.586 1 98.06 222 ALA B C 1
ATOM 3779 O O . ALA B 1 222 ? 7.449 -13.078 0.786 1 98.06 222 ALA B O 1
ATOM 3780 N N . ALA B 1 223 ? 7.008 -12.148 2.762 1 95.88 223 ALA B N 1
ATOM 3781 C CA . ALA B 1 223 ? 6.297 -13.32 3.258 1 95.88 223 ALA B CA 1
ATOM 3782 C C . ALA B 1 223 ? 4.879 -13.383 2.701 1 95.88 223 ALA B C 1
ATOM 3784 O O . ALA B 1 223 ? 4.418 -12.438 2.059 1 95.88 223 ALA B O 1
ATOM 3785 N N . LYS B 1 224 ? 4.199 -14.562 2.939 1 92.62 224 LYS B N 1
ATOM 3786 C CA . LYS B 1 224 ? 2.779 -14.805 2.711 1 92.62 224 LYS B CA 1
ATOM 3787 C C . LYS B 1 224 ? 2.436 -14.695 1.229 1 92.62 224 LYS B C 1
ATOM 3789 O O . LYS B 1 224 ? 1.74 -13.766 0.811 1 92.62 224 LYS B O 1
ATOM 3794 N N . PRO B 1 225 ? 2.775 -15.719 0.469 1 92.88 225 PRO B N 1
ATOM 3795 C CA . PRO B 1 225 ? 2.391 -15.727 -0.945 1 92.88 225 PRO B CA 1
ATOM 3796 C C . PRO B 1 225 ? 0.875 -15.734 -1.143 1 92.88 225 PRO B C 1
ATOM 3798 O O . PRO B 1 225 ? 0.131 -16.094 -0.227 1 92.88 225 PRO B O 1
ATOM 3801 N N . GLU B 1 226 ? 0.52 -15.273 -2.309 1 92.81 226 GLU B N 1
ATOM 3802 C CA . GLU B 1 226 ? -0.899 -15.25 -2.648 1 92.81 226 GLU B CA 1
ATOM 3803 C C . GLU B 1 226 ? -1.361 -16.594 -3.188 1 92.81 226 GLU B C 1
ATOM 3805 O O . GLU B 1 226 ? -0.596 -17.312 -3.846 1 92.81 226 GLU B O 1
ATOM 3810 N N . GLY B 1 227 ? -2.59 -16.938 -2.842 1 90.31 227 GLY B N 1
ATOM 3811 C CA . GLY B 1 227 ? -3.281 -18.016 -3.523 1 90.31 227 GLY B CA 1
ATOM 3812 C C . GLY B 1 227 ? -4.16 -17.547 -4.668 1 90.31 227 GLY B C 1
ATOM 3813 O O . GLY B 1 227 ? -4.25 -16.344 -4.926 1 90.31 227 GLY B O 1
ATOM 3814 N N . PRO B 1 228 ? -4.766 -18.516 -5.332 1 90.25 228 PRO B N 1
ATOM 3815 C CA . PRO B 1 228 ? -5.586 -18.172 -6.496 1 90.25 228 PRO B CA 1
ATOM 3816 C C . PRO B 1 228 ? -6.781 -17.297 -6.133 1 90.25 228 PRO B C 1
ATOM 3818 O O . PRO B 1 228 ? -7.258 -16.516 -6.969 1 90.25 228 PRO B O 1
ATOM 3821 N N . LEU B 1 229 ? -7.246 -17.391 -4.895 1 90.5 229 LEU B N 1
ATOM 3822 C CA . LEU B 1 229 ? -8.453 -16.688 -4.504 1 90.5 229 LEU B CA 1
ATOM 3823 C C . LEU B 1 229 ? -8.117 -15.492 -3.611 1 90.5 229 LEU B C 1
ATOM 3825 O O . LEU B 1 229 ? -9.016 -14.812 -3.107 1 90.5 229 LEU B O 1
ATOM 3829 N N . SER B 1 230 ? -6.832 -15.227 -3.432 1 91.5 230 SER B N 1
ATOM 3830 C CA . SER B 1 230 ? -6.465 -14.188 -2.48 1 91.5 230 SER B CA 1
ATOM 3831 C C . SER B 1 230 ? -5.605 -13.109 -3.143 1 91.5 230 SER B C 1
ATOM 3833 O O . SER B 1 230 ? -4.801 -12.453 -2.479 1 91.5 230 SER B O 1
ATOM 3835 N N . ALA B 1 231 ? -5.809 -12.938 -4.473 1 91.31 231 ALA B N 1
ATOM 3836 C CA . ALA B 1 231 ? -5.059 -11.898 -5.18 1 91.31 231 ALA B CA 1
ATOM 3837 C C . ALA B 1 231 ? -5.324 -10.523 -4.578 1 91.31 231 ALA B C 1
ATOM 3839 O O . ALA B 1 231 ? -6.48 -10.148 -4.371 1 91.31 231 ALA B O 1
ATOM 3840 N N . GLY B 1 232 ? -4.242 -9.844 -4.27 1 95.12 232 GLY B N 1
ATOM 3841 C CA . GLY B 1 232 ? -4.371 -8.484 -3.771 1 95.12 232 GLY B CA 1
ATOM 3842 C C . GLY B 1 232 ? -4.559 -8.414 -2.268 1 95.12 232 GLY B C 1
ATOM 3843 O O . GLY B 1 232 ? -4.68 -7.328 -1.701 1 95.12 232 GLY B O 1
ATOM 3844 N N . ALA B 1 233 ? -4.512 -9.539 -1.576 1 96.25 233 ALA B N 1
ATOM 3845 C CA . ALA B 1 233 ? -4.715 -9.539 -0.13 1 96.25 233 ALA B CA 1
ATOM 3846 C C . ALA B 1 233 ? -3.645 -8.719 0.577 1 96.25 233 ALA B C 1
ATOM 3848 O O . ALA B 1 233 ? -2.473 -8.758 0.196 1 96.25 233 ALA B O 1
ATOM 3849 N N . LEU B 1 234 ? -4.074 -8.016 1.613 1 98.12 234 LEU B N 1
ATOM 3850 C CA . LEU B 1 234 ? -3.209 -7.078 2.324 1 98.12 234 LEU B CA 1
ATOM 3851 C C . LEU B 1 234 ? -1.962 -7.777 2.848 1 98.12 234 LEU B C 1
ATOM 3853 O O . LEU B 1 234 ? -0.855 -7.246 2.746 1 98.12 234 LEU B O 1
ATOM 3857 N N . ASN B 1 235 ? -2.107 -8.969 3.398 1 97 235 ASN B N 1
ATOM 3858 C CA . ASN B 1 235 ? -0.979 -9.656 4.016 1 97 235 ASN B CA 1
ATOM 3859 C C . ASN B 1 235 ? 0.119 -9.961 3 1 97 235 ASN B C 1
ATOM 3861 O O . ASN B 1 235 ? 1.296 -10.039 3.357 1 97 235 ASN B O 1
ATOM 3865 N N . ALA B 1 236 ? -0.24 -10.117 1.786 1 96.62 236 ALA B N 1
ATOM 3866 C CA . ALA B 1 236 ? 0.751 -10.367 0.743 1 96.62 236 ALA B CA 1
ATOM 3867 C C . ALA B 1 236 ? 1.373 -9.062 0.253 1 96.62 236 ALA B C 1
ATOM 3869 O O . ALA B 1 236 ? 2.467 -9.07 -0.316 1 96.62 236 ALA B O 1
ATOM 3870 N N . LYS B 1 237 ? 0.694 -7.949 0.373 1 98.44 237 LYS B N 1
ATOM 3871 C CA . LYS B 1 237 ? 1.124 -6.676 -0.195 1 98.44 237 LYS B CA 1
ATOM 3872 C C . LYS B 1 237 ? 1.987 -5.898 0.793 1 98.44 237 LYS B C 1
ATOM 3874 O O . LYS B 1 237 ? 2.961 -5.25 0.401 1 98.44 237 LYS B O 1
ATOM 3879 N N . VAL B 1 238 ? 1.707 -6.039 2.109 1 98.31 238 VAL B N 1
ATOM 3880 C CA . VAL B 1 238 ? 2.371 -5.211 3.107 1 98.31 238 VAL B CA 1
ATOM 3881 C C . VAL B 1 238 ? 3.842 -5.609 3.217 1 98.31 238 VAL B C 1
ATOM 3883 O O . VAL B 1 238 ? 4.703 -4.766 3.488 1 98.31 238 VAL B O 1
ATOM 3886 N N . GLY B 1 239 ? 4.125 -6.871 3.004 1 98.38 239 GLY B N 1
ATOM 3887 C CA . GLY B 1 239 ? 5.516 -7.301 3.035 1 98.38 239 GLY B CA 1
ATOM 3888 C C . GLY B 1 239 ? 6.367 -6.641 1.964 1 98.38 239 GLY B C 1
ATOM 3889 O O . GLY B 1 239 ? 7.5 -6.234 2.227 1 98.38 239 GLY B O 1
ATOM 3890 N N . VAL B 1 240 ? 5.816 -6.586 0.764 1 98.62 240 VAL B N 1
ATOM 3891 C CA . VAL B 1 240 ? 6.551 -5.961 -0.33 1 98.62 240 VAL B CA 1
ATOM 3892 C C . VAL B 1 240 ? 6.672 -4.457 -0.079 1 98.62 240 VAL B C 1
ATOM 3894 O O . VAL B 1 240 ? 7.707 -3.855 -0.365 1 98.62 240 VAL B O 1
ATOM 3897 N N . MET B 1 241 ? 5.664 -3.814 0.483 1 98.81 241 MET B N 1
ATOM 3898 C CA . MET B 1 241 ? 5.754 -2.402 0.841 1 98.81 241 MET B CA 1
ATOM 3899 C C . MET B 1 241 ? 6.844 -2.172 1.882 1 98.81 241 MET B C 1
ATOM 3901 O O . MET B 1 241 ? 7.535 -1.152 1.848 1 98.81 241 MET B O 1
ATOM 3905 N N . LEU B 1 242 ? 6.949 -3.1 2.785 1 98.75 242 LEU B N 1
ATOM 3906 C CA . LEU B 1 242 ? 8.023 -3.021 3.77 1 98.75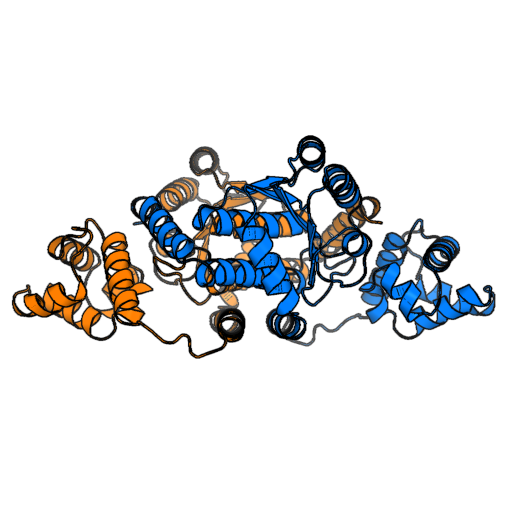 242 LEU B CA 1
ATOM 3907 C C . LEU B 1 242 ? 9.391 -3.062 3.088 1 98.75 242 LEU B C 1
ATOM 3909 O O . LEU B 1 242 ? 10.281 -2.275 3.424 1 98.75 242 LEU B O 1
ATOM 3913 N N . LEU B 1 243 ? 9.562 -3.957 2.143 1 98.81 243 LEU B N 1
ATOM 3914 C CA . LEU B 1 243 ? 10.82 -4.047 1.412 1 98.81 243 LEU B CA 1
ATOM 3915 C C . LEU B 1 243 ? 11.133 -2.732 0.704 1 98.81 243 LEU B C 1
ATOM 3917 O O . LEU B 1 243 ? 12.281 -2.277 0.709 1 98.81 243 LEU B O 1
ATOM 3921 N N . VAL B 1 244 ? 10.109 -2.119 0.083 1 98.88 244 VAL B N 1
ATOM 3922 C CA . VAL B 1 244 ? 10.273 -0.826 -0.57 1 98.88 244 VAL B CA 1
ATOM 3923 C C . VAL B 1 244 ? 10.727 0.215 0.452 1 98.88 244 VAL B C 1
ATOM 3925 O O . VAL B 1 244 ? 11.656 0.984 0.197 1 98.88 244 VAL B O 1
ATOM 3928 N N . GLU B 1 245 ? 10.094 0.227 1.604 1 98.56 245 GLU B N 1
ATOM 3929 C CA . GLU B 1 245 ? 10.438 1.178 2.656 1 98.56 245 GLU B CA 1
ATOM 3930 C C . GLU B 1 245 ? 11.875 0.98 3.127 1 98.56 245 GLU B C 1
ATOM 3932 O O . GLU B 1 245 ? 12.609 1.951 3.322 1 98.56 245 GLU B O 1
ATOM 3937 N N . LEU B 1 246 ? 12.25 -0.227 3.273 1 98.38 246 LEU B N 1
ATOM 3938 C CA . LEU B 1 246 ? 13.609 -0.524 3.725 1 98.38 246 LEU B CA 1
ATOM 3939 C C . LEU B 1 246 ? 14.633 -0.098 2.68 1 98.38 246 LEU B C 1
ATOM 3941 O O . LEU B 1 246 ? 15.703 0.41 3.025 1 98.38 246 LEU B O 1
ATOM 3945 N N . LEU B 1 247 ? 14.328 -0.3 1.401 1 98.69 247 LEU B N 1
ATOM 3946 C CA . LEU B 1 247 ? 15.219 0.15 0.334 1 98.69 247 LEU B CA 1
ATOM 3947 C C . LEU B 1 247 ? 15.414 1.661 0.392 1 98.69 247 LEU B C 1
ATOM 3949 O O . LEU B 1 247 ? 16.547 2.146 0.321 1 98.69 247 LEU B O 1
ATOM 3953 N N . THR B 1 248 ? 14.352 2.408 0.567 1 97.75 248 THR B N 1
ATOM 3954 C CA . THR B 1 248 ? 14.438 3.863 0.506 1 97.75 248 THR B CA 1
ATOM 3955 C C . THR B 1 248 ? 15.078 4.422 1.771 1 97.75 248 THR B C 1
ATOM 3957 O O . THR B 1 248 ? 15.828 5.398 1.713 1 97.75 248 THR B O 1
ATOM 3960 N N . THR B 1 249 ? 14.797 3.783 2.92 1 96.25 249 THR B N 1
ATOM 3961 C CA . THR B 1 249 ? 15.477 4.184 4.148 1 96.25 249 THR B CA 1
ATOM 3962 C C . THR B 1 249 ? 16.969 3.91 4.059 1 96.25 249 THR B C 1
ATOM 3964 O O . THR B 1 249 ? 17.781 4.695 4.551 1 96.25 249 THR B O 1
ATOM 3967 N N . SER B 1 250 ? 17.297 2.789 3.43 1 97.38 250 SER B N 1
ATOM 3968 C CA . SER B 1 250 ? 18.719 2.453 3.234 1 97.38 250 SER B CA 1
ATOM 3969 C C . SER B 1 250 ? 19.391 3.449 2.303 1 97.38 250 SER B C 1
ATOM 3971 O O . SER B 1 250 ? 20.562 3.781 2.49 1 97.38 250 SER B O 1
ATOM 3973 N N . LEU B 1 251 ? 18.703 3.951 1.241 1 98 251 LEU B N 1
ATOM 3974 C CA . LEU B 1 251 ? 19.25 4.977 0.359 1 98 251 LEU B CA 1
ATOM 3975 C C . LEU B 1 251 ? 19.578 6.246 1.138 1 98 251 LEU B C 1
ATOM 3977 O O . LEU B 1 251 ? 20.641 6.832 0.957 1 98 251 LEU B O 1
ATOM 3981 N N . ILE B 1 252 ? 18.672 6.637 2.01 1 96.19 252 ILE B N 1
ATOM 3982 C CA . ILE B 1 252 ? 18.844 7.836 2.818 1 96.19 252 ILE B CA 1
ATOM 3983 C C . ILE B 1 252 ? 20.062 7.684 3.713 1 96.19 252 ILE B C 1
ATOM 3985 O O . ILE B 1 252 ? 20.844 8.625 3.877 1 96.19 252 ILE B O 1
ATOM 3989 N N . ALA B 1 253 ? 20.25 6.484 4.246 1 94.75 253 ALA B N 1
ATOM 3990 C CA . ALA B 1 253 ? 21.406 6.203 5.109 1 94.75 253 ALA B CA 1
ATOM 3991 C C . ALA B 1 253 ? 22.703 6.172 4.309 1 94.75 253 ALA B C 1
ATOM 3993 O O . ALA B 1 253 ? 23.766 6.504 4.828 1 94.75 253 ALA B O 1
ATOM 3994 N N . LEU B 1 254 ? 22.609 5.82 3.084 1 96.31 254 LEU B N 1
ATOM 3995 C CA . LEU B 1 254 ? 23.781 5.613 2.227 1 96.31 254 LEU B CA 1
ATOM 3996 C C . LEU B 1 254 ? 24.375 6.945 1.787 1 96.31 254 LEU B C 1
ATOM 3998 O O . LEU B 1 254 ? 25.594 7.074 1.677 1 96.31 254 LEU B O 1
ATOM 4002 N N . ASP B 1 255 ? 23.547 7.887 1.525 1 97.06 255 ASP B N 1
ATOM 4003 C CA . ASP B 1 255 ? 24 9.172 0.991 1 97.06 255 ASP B CA 1
ATOM 4004 C C . ASP B 1 255 ? 23.109 10.312 1.494 1 97.06 255 ASP B C 1
ATOM 4006 O O . ASP B 1 255 ? 21.906 10.305 1.273 1 97.06 255 ASP B O 1
ATOM 4010 N N . HIS B 1 256 ? 23.703 11.297 2.037 1 93.5 256 HIS B N 1
ATOM 4011 C CA . HIS B 1 256 ? 23 12.414 2.658 1 93.5 256 HIS B CA 1
ATOM 4012 C C . HIS B 1 256 ? 22.203 13.203 1.629 1 93.5 256 HIS B C 1
ATOM 4014 O O . HIS B 1 256 ? 21.25 13.914 1.984 1 93.5 256 HIS B O 1
ATOM 4020 N N . LYS B 1 257 ? 22.562 13.062 0.416 1 96.88 257 LYS B N 1
ATOM 4021 C CA . LYS B 1 257 ? 21.812 13.789 -0.615 1 96.88 257 LYS B CA 1
ATOM 4022 C C . LYS B 1 257 ? 20.344 13.406 -0.612 1 96.88 257 LYS B C 1
ATOM 4024 O O . LYS B 1 257 ? 19.484 14.242 -0.881 1 96.88 257 LYS B O 1
ATOM 4029 N N . TYR B 1 258 ? 20.047 12.227 -0.33 1 97.25 258 TYR B N 1
ATOM 4030 C CA . TYR B 1 258 ? 18.672 11.758 -0.34 1 97.25 258 TYR B CA 1
ATOM 4031 C C . TYR B 1 258 ? 17.859 12.422 0.762 1 97.25 258 TYR B C 1
ATOM 4033 O O . TYR B 1 258 ? 16.688 12.758 0.562 1 97.25 258 TYR B O 1
ATOM 4041 N N . SER B 1 259 ? 18.453 12.562 1.926 1 94.5 259 SER B N 1
ATOM 4042 C CA . SER B 1 259 ? 17.766 13.258 3.008 1 94.5 259 SER B CA 1
ATOM 4043 C C . SER B 1 259 ? 17.469 14.711 2.635 1 94.5 259 SER B C 1
ATOM 4045 O O . SER B 1 259 ? 16.375 15.219 2.904 1 94.5 259 SER B O 1
ATOM 4047 N N . ASP B 1 260 ? 18.422 15.312 2 1 95.5 260 ASP B N 1
ATOM 4048 C CA . ASP B 1 260 ? 18.25 16.703 1.57 1 95.5 260 ASP B CA 1
ATOM 4049 C C . ASP B 1 260 ? 17.125 16.828 0.547 1 95.5 260 ASP B C 1
ATOM 4051 O O . ASP B 1 260 ? 16.25 17.688 0.667 1 95.5 260 ASP B O 1
ATOM 4055 N N . VAL B 1 261 ? 17.156 15.984 -0.407 1 97.44 261 VAL B N 1
ATOM 4056 C CA . VAL B 1 261 ? 16.156 16.031 -1.468 1 97.44 261 VAL B CA 1
ATOM 4057 C C . VAL B 1 261 ? 14.773 15.719 -0.891 1 97.44 261 VAL B C 1
ATOM 4059 O O . VAL B 1 261 ? 13.773 16.328 -1.288 1 97.44 261 VAL B O 1
ATOM 4062 N N . SER B 1 262 ? 14.734 14.781 -0.008 1 96.25 262 SER B N 1
ATOM 4063 C CA . SER B 1 262 ? 13.477 14.461 0.657 1 96.25 262 SER B CA 1
ATOM 4064 C C . SER B 1 262 ? 12.883 15.68 1.345 1 96.25 262 SER B C 1
ATOM 4066 O O . SER B 1 262 ? 11.672 15.914 1.284 1 96.25 262 SER B O 1
ATOM 4068 N N . GLN B 1 263 ? 13.688 16.453 1.977 1 94 263 GLN B N 1
ATOM 4069 C CA . GLN B 1 263 ? 13.25 17.688 2.623 1 94 263 GLN B CA 1
ATOM 4070 C C . GLN B 1 263 ? 12.758 18.703 1.596 1 94 263 GLN B C 1
ATOM 4072 O O . GLN B 1 263 ? 11.742 19.375 1.807 1 94 263 GLN B O 1
ATOM 4077 N N . GLN B 1 264 ? 13.477 18.781 0.515 1 96.25 264 GLN B N 1
ATOM 4078 C CA . GLN B 1 264 ? 13.109 19.719 -0.545 1 96.25 264 GLN B CA 1
ATOM 4079 C C . GLN B 1 264 ? 11.75 19.375 -1.133 1 96.25 264 GLN B C 1
ATOM 4081 O O . GLN B 1 264 ? 10.906 20.25 -1.321 1 96.25 264 GLN B O 1
ATOM 4086 N N . THR B 1 265 ? 11.586 18.141 -1.395 1 96.5 265 THR B N 1
ATOM 4087 C CA . THR B 1 265 ? 10.328 17.719 -2.006 1 96.5 265 THR B CA 1
ATOM 4088 C C . THR B 1 265 ? 9.18 17.859 -1.014 1 96.5 265 THR B C 1
ATOM 4090 O O . THR B 1 265 ? 8.055 18.188 -1.4 1 96.5 265 THR B O 1
ATOM 4093 N N . ALA B 1 266 ? 9.445 17.625 0.246 1 94.38 266 ALA B N 1
ATOM 4094 C CA . ALA B 1 266 ? 8.43 17.875 1.268 1 94.38 266 ALA B CA 1
ATOM 4095 C C . ALA B 1 266 ? 8.023 19.344 1.287 1 94.38 266 ALA B C 1
ATOM 4097 O O . ALA B 1 266 ? 6.836 19.656 1.332 1 94.38 266 ALA B O 1
ATOM 4098 N N . SER B 1 267 ? 8.93 20.234 1.22 1 92.94 267 SER B N 1
ATOM 4099 C CA . SER B 1 267 ? 8.688 21.672 1.264 1 92.94 267 SER B CA 1
ATOM 4100 C C . SER B 1 267 ? 7.898 22.141 0.046 1 92.94 267 SER B C 1
ATOM 4102 O O . SER B 1 267 ? 7.059 23.031 0.151 1 92.94 267 SER B O 1
ATOM 4104 N N . ALA B 1 268 ? 8.164 21.5 -1.073 1 94.81 268 ALA B N 1
ATOM 4105 C CA . ALA B 1 268 ? 7.543 21.906 -2.332 1 94.81 268 ALA B CA 1
ATOM 4106 C C . ALA B 1 268 ? 6.031 21.703 -2.289 1 94.81 268 ALA B C 1
ATOM 4108 O O . ALA B 1 268 ? 5.289 22.359 -3.02 1 94.81 268 ALA B O 1
ATOM 4109 N N . THR B 1 269 ? 5.52 20.797 -1.406 1 92.94 269 THR B N 1
ATOM 4110 C CA . THR B 1 269 ? 4.098 20.469 -1.426 1 92.94 269 THR B CA 1
ATOM 4111 C C . THR B 1 269 ? 3.379 21.094 -0.236 1 92.94 269 THR B C 1
ATOM 4113 O O . THR B 1 269 ? 2.168 20.938 -0.077 1 92.94 269 THR B O 1
ATOM 4116 N N . LEU B 1 270 ? 4.051 21.859 0.592 1 90.56 270 LEU B N 1
ATOM 4117 C CA . LEU B 1 270 ? 3.486 22.484 1.786 1 90.56 270 LEU B CA 1
ATOM 4118 C C . LEU B 1 270 ? 2.346 23.422 1.422 1 90.56 270 LEU B C 1
ATOM 4120 O O . LEU B 1 270 ? 1.304 23.438 2.08 1 90.56 270 LEU B O 1
ATOM 4124 N N . PRO B 1 271 ? 2.436 24.141 0.34 1 89.62 271 PRO B N 1
ATOM 4125 C CA . PRO B 1 271 ? 1.372 25.094 -0.004 1 89.62 271 PRO B CA 1
ATOM 4126 C C . PRO B 1 271 ? 0.069 24.406 -0.393 1 89.62 271 PRO B C 1
ATOM 4128 O O . PRO B 1 271 ? -0.978 25.047 -0.479 1 89.62 271 PRO B O 1
ATOM 4131 N N . LEU B 1 272 ? 0.149 23.125 -0.661 1 92.25 272 LEU B N 1
ATOM 4132 C CA . LEU B 1 272 ? -1.023 22.391 -1.097 1 92.25 272 LEU B CA 1
ATOM 4133 C C . LEU B 1 272 ? -1.824 21.875 0.101 1 92.25 272 LEU B C 1
ATOM 4135 O O . LEU B 1 272 ? -2.902 21.312 -0.065 1 92.25 272 LEU B O 1
ATOM 4139 N N . LEU B 1 273 ? -1.322 22.172 1.297 1 89.25 273 LEU B N 1
ATOM 4140 C CA . LEU B 1 273 ? -1.964 21.797 2.549 1 89.25 273 LEU B CA 1
ATOM 4141 C C . LEU B 1 273 ? -2.451 23.016 3.312 1 89.25 273 LEU B C 1
ATOM 4143 O O . LEU B 1 273 ? -1.846 24.094 3.227 1 89.25 273 LEU B O 1
ATOM 4147 N N . LEU B 1 274 ? -3.51 22.781 4.059 1 83.94 274 LEU B N 1
ATOM 4148 C CA . LEU B 1 274 ? -4 23.859 4.902 1 83.94 274 LEU B CA 1
ATOM 4149 C C . LEU B 1 274 ? -3.102 24.047 6.121 1 83.94 274 LEU B C 1
ATOM 4151 O O . LEU B 1 274 ? -2.58 23.078 6.668 1 83.94 274 LEU B O 1
#